Protein AF-A0A7S4IFG4-F1 (afdb_monomer_lite)

Sequence (650 aa):
MELLRLSARDHSMIRDCLEMFKILLNVSLKSVLTSSGAVGAISLPLSLDDAKNTAFTVELLEDICSNAIHIGAQLVFEAITEMSKKMQEEMPFFSLIQCLINEETPGGTKALCLSLINQLIDSIDSLEERFRIRTEFMRMEFNNILDQLKMDPNTSELIHMECELFEEETKNDSEDMRCRFERSKIIKRISPSGDGNLAVTVVTDCMQTSCSIEITPDTTVGNIKQQIVDQFKIAKPEDYGIVSPADDSKEETWLNEADIFAECSLSPEQMGSIEFRMIPWEITVALPNGSKKRFATDPNITCDQVLSQILAISSLPEADYCLMLGNKVLQEAKTLERCLTNVKSRKDLKICERPYRLRVVLGDDAWQMMEFNPDTQISDVFKQIAQHVGRTFGTENFQLVMESPDLEAPVPLEDEKLMRDYISSDNCSLRFVSRNITDDDEEEEEECNIWEEPADCESNITFDKKGKENSIQNIETATLNKLVERVTSPEEYDVDFVNVFVMMYRAFTTEEKLWQKLVERFRVPDSFSPAVKQKIQVRVCIFVKNWVEKAGGDLHEKTRRSIMDFLKSDLAEDSFKLMRQAIQSRLENPKAHEDPVVSGKPPVPYLPRNITTTLSLDDIEELEIARQLTLQSFAIYKKIRPTEFFKAAW

pLDDT: mean 79.78, std 11.82, range [33.81, 97.0]

InterPro domains:
  IPR000651 Ras-like guanine nucleotide exchange factor, N-terminal [PF00618] (474-561)
  IPR000651 Ras-like guanine nucleotide exchange factor, N-terminal [PS50212] (471-591)
  IPR000651 Ras-like guanine nucleotide exchange factor, N-terminal [SM00229] (470-587)
  IPR000651 Ras-like guanine nucleotide exchange factor, N-terminal [cd06224] (479-575)
  IPR001895 Ras guanine-nucleotide exchange factors catalytic domain [PS50009] (621-650)
  IPR008937 Ras-like guanine nucleotide exchange factor [PTHR23113] (423-650)
  IPR010472 Formin, FH3 domain [PF06367] (74-184)
  IPR010472 Formin, FH3 domain [SM01139] (71-259)
  IPR011989 Armadillo-like helical [G3DSA:1.25.10.10] (3-179)
  IPR014768 Rho GTPase-binding/formin homology 3 (GBD/FH3) domain [PS51232] (1-253)
  IPR016024 Armadillo-type fold [SSF48371] (8-182)
  IPR023578 Ras guanine nucleotide exchange factor domain superfamily [SSF48366] (451-650)
  IPR029071 Ubiquitin-like domain superfamily [SSF54236] (272-338)
  IPR029071 Ubiquitin-like domain superfamily [SSF54236] (354-427)
  IPR036964 Ras guanine-nucleotide exchange factor, catalytic domain superfamily [G3DSA:1.10.840.10] (607-650)

Structure (mmCIF, N/CA/C/O backbone):
data_AF-A0A7S4IFG4-F1
#
_entry.id   AF-A0A7S4IFG4-F1
#
loop_
_atom_site.group_PDB
_atom_site.id
_atom_site.type_symbol
_atom_site.label_atom_id
_atom_site.label_alt_id
_atom_site.label_comp_id
_atom_site.label_asym_id
_atom_site.label_entity_id
_atom_site.label_seq_id
_atom_site.pdbx_PDB_ins_code
_atom_site.Cartn_x
_atom_site.Cartn_y
_atom_site.Cartn_z
_atom_site.occupancy
_atom_site.B_iso_or_equiv
_atom_site.auth_seq_id
_atom_site.auth_comp_id
_atom_site.auth_asym_id
_atom_site.auth_atom_id
_atom_site.pdbx_PDB_model_num
ATOM 1 N N . MET A 1 1 ? -26.708 17.575 34.237 1.00 39.09 1 MET A N 1
ATOM 2 C CA . MET A 1 1 ? -27.949 17.274 34.998 1.00 39.09 1 MET A CA 1
ATOM 3 C C . MET A 1 1 ? -27.558 16.771 36.383 1.00 39.09 1 MET A C 1
ATOM 5 O O . MET A 1 1 ? -26.392 16.441 36.558 1.00 39.09 1 MET A O 1
ATOM 9 N N . GLU A 1 2 ? -28.472 16.701 37.356 1.00 38.44 2 GLU A N 1
ATOM 10 C CA . GLU A 1 2 ? -28.228 15.826 38.513 1.00 38.44 2 GLU A CA 1
ATOM 11 C C . GLU A 1 2 ? -28.221 14.383 37.999 1.00 38.44 2 GLU A C 1
ATOM 13 O O . GLU A 1 2 ? -29.228 13.910 37.471 1.00 38.44 2 GLU A O 1
ATOM 18 N N . LEU A 1 3 ? -27.077 13.701 38.103 1.00 49.41 3 LEU A N 1
ATOM 19 C CA . LEU A 1 3 ? -27.030 12.253 37.919 1.00 49.41 3 LEU A CA 1
ATOM 20 C C . LEU A 1 3 ? -27.968 11.624 38.951 1.00 49.41 3 LEU A C 1
ATOM 22 O O . LEU A 1 3 ? -27.914 11.968 40.135 1.00 49.41 3 LEU A O 1
ATOM 26 N N . LEU A 1 4 ? -28.819 10.699 38.504 1.00 55.47 4 LEU A N 1
ATOM 27 C CA . LEU A 1 4 ? -29.625 9.879 39.402 1.00 55.47 4 LEU A CA 1
ATOM 28 C C . LEU A 1 4 ? -28.668 9.099 40.306 1.00 55.47 4 LEU A C 1
ATOM 30 O O . LEU A 1 4 ? -28.080 8.109 39.878 1.00 55.47 4 LEU A O 1
ATOM 34 N N . ARG A 1 5 ? -28.507 9.553 41.555 1.00 65.69 5 ARG A N 1
ATOM 35 C CA . ARG A 1 5 ? -27.770 8.828 42.595 1.00 65.69 5 ARG A CA 1
ATOM 36 C C . ARG A 1 5 ? -28.562 7.588 42.990 1.00 65.69 5 ARG A C 1
ATOM 38 O O . ARG A 1 5 ? -29.338 7.598 43.945 1.00 65.69 5 ARG A O 1
ATOM 45 N N . LEU A 1 6 ? -28.374 6.551 42.184 1.00 82.50 6 LEU A N 1
ATOM 46 C CA . LEU A 1 6 ? -28.842 5.197 42.411 1.00 82.50 6 LEU A CA 1
ATOM 47 C C . LEU A 1 6 ? -28.373 4.715 43.790 1.00 82.50 6 LEU A C 1
ATOM 49 O O . LEU A 1 6 ? -27.291 5.060 44.267 1.00 82.50 6 LEU A O 1
ATOM 53 N N . SER A 1 7 ? -29.206 3.933 44.467 1.00 86.81 7 SER A N 1
ATOM 54 C CA . SER A 1 7 ? -28.819 3.328 45.736 1.00 86.81 7 SER A CA 1
ATOM 55 C C . SER A 1 7 ? -27.947 2.097 45.492 1.00 86.81 7 SER A C 1
ATOM 57 O O . SER A 1 7 ? -28.033 1.452 44.447 1.00 86.81 7 SER A O 1
ATOM 59 N N . ALA A 1 8 ? -27.168 1.681 46.494 1.00 85.00 8 ALA A N 1
ATOM 60 C CA . ALA A 1 8 ? -26.389 0.439 46.423 1.00 85.00 8 ALA A CA 1
ATOM 61 C C . ALA A 1 8 ? -27.249 -0.805 46.089 1.00 85.00 8 ALA A C 1
ATOM 63 O O . ALA A 1 8 ? -26.744 -1.778 45.533 1.00 85.00 8 ALA A O 1
ATOM 64 N N . ARG A 1 9 ? -28.560 -0.767 46.378 1.00 90.19 9 ARG A N 1
ATOM 65 C CA . ARG A 1 9 ? -29.517 -1.801 45.961 1.00 90.19 9 ARG A CA 1
ATOM 66 C C . ARG A 1 9 ? -29.764 -1.781 44.452 1.00 90.19 9 ARG A C 1
ATOM 68 O O . ARG A 1 9 ? -29.831 -2.846 43.850 1.00 90.19 9 ARG A O 1
ATOM 75 N N . ASP A 1 10 ? -29.892 -0.604 43.853 1.00 91.06 10 ASP A N 1
ATOM 76 C CA . ASP A 1 10 ? -30.134 -0.458 42.416 1.00 91.06 10 ASP A CA 1
ATOM 77 C C . ASP A 1 10 ? -28.889 -0.875 41.621 1.00 91.06 10 ASP A C 1
ATOM 79 O O . ASP A 1 10 ? -29.003 -1.623 40.654 1.00 91.06 10 ASP A O 1
ATOM 83 N N . HIS A 1 11 ? -27.687 -0.518 42.094 1.00 90.50 11 HIS A N 1
ATOM 84 C CA . HIS A 1 11 ? -26.428 -1.025 41.530 1.00 90.50 11 HIS A CA 1
ATOM 85 C C . HIS A 1 11 ? -26.304 -2.555 41.638 1.00 90.50 11 HIS A C 1
ATOM 87 O O . HIS A 1 11 ? -25.824 -3.187 40.696 1.00 90.50 11 HIS A O 1
ATOM 93 N N . SER A 1 12 ? -26.786 -3.164 42.731 1.00 92.12 12 SER A N 1
ATOM 94 C CA . SER A 1 12 ? -26.879 -4.628 42.852 1.00 92.12 12 SER A CA 1
ATOM 95 C C . SER A 1 12 ? -27.857 -5.220 41.834 1.00 92.12 12 SER A C 1
ATOM 97 O O . SER A 1 12 ? -27.503 -6.162 41.140 1.00 92.12 12 SER A O 1
ATOM 99 N N . MET A 1 13 ? -29.051 -4.639 41.677 1.00 93.31 13 MET A N 1
ATOM 100 C CA . MET A 1 13 ? -30.040 -5.117 40.701 1.00 93.31 13 MET A CA 1
ATOM 101 C C . MET A 1 13 ? -29.572 -4.948 39.247 1.00 93.31 13 MET A C 1
ATOM 103 O O . MET A 1 13 ? -29.944 -5.749 38.391 1.00 93.31 13 MET A O 1
ATOM 107 N N . ILE A 1 14 ? -28.735 -3.945 38.957 1.00 94.25 14 ILE A N 1
ATOM 108 C CA . ILE A 1 14 ? -28.058 -3.810 37.660 1.00 94.25 14 ILE A CA 1
ATOM 109 C C . ILE A 1 14 ? -27.053 -4.954 37.467 1.00 94.25 14 ILE A C 1
ATOM 111 O O . ILE A 1 14 ? -27.052 -5.562 36.400 1.00 94.25 14 ILE A O 1
ATOM 115 N N . ARG A 1 15 ? -26.265 -5.314 38.491 1.00 93.44 15 ARG A N 1
ATOM 116 C CA . ARG A 1 15 ? -25.351 -6.468 38.433 1.00 93.44 15 ARG A CA 1
ATOM 117 C C . ARG A 1 15 ? -26.091 -7.777 38.174 1.00 93.44 15 ARG A C 1
ATOM 119 O O . ARG A 1 15 ? -25.716 -8.490 37.250 1.00 93.44 15 ARG A O 1
ATOM 126 N N . ASP A 1 16 ? -27.178 -8.038 38.901 1.00 94.69 16 ASP A N 1
ATOM 127 C CA . ASP A 1 16 ? -28.021 -9.225 38.701 1.00 94.69 16 ASP A CA 1
ATOM 128 C C . ASP A 1 16 ? -28.526 -9.311 37.240 1.00 94.69 16 ASP A C 1
ATOM 130 O O . ASP A 1 16 ? -28.528 -10.380 36.625 1.00 94.69 16 ASP A O 1
ATOM 134 N N . CYS A 1 17 ? -28.918 -8.172 36.650 1.00 95.81 17 CYS A N 1
ATOM 135 C CA . CYS A 1 17 ? -29.312 -8.079 35.239 1.00 95.81 17 CYS A CA 1
ATOM 136 C C . CYS A 1 17 ? -28.146 -8.328 34.269 1.00 95.81 17 CYS A C 1
ATOM 138 O O . CYS A 1 17 ? -28.330 -9.020 33.267 1.00 95.81 17 CYS A O 1
ATOM 140 N N . LEU A 1 18 ? -26.953 -7.794 34.546 1.00 95.38 18 LEU A N 1
ATOM 141 C CA . LEU A 1 18 ? -25.764 -8.022 33.720 1.00 95.38 18 LEU A CA 1
ATOM 142 C C . LEU A 1 18 ? -25.305 -9.490 33.784 1.00 95.38 18 LEU A C 1
ATOM 144 O O . LEU A 1 18 ? -24.962 -10.063 32.753 1.00 95.38 18 LEU A O 1
ATOM 148 N N . GLU A 1 19 ? -25.364 -10.144 34.947 1.00 94.75 19 GLU A N 1
ATOM 149 C CA . GLU A 1 19 ? -25.091 -11.583 35.078 1.00 94.75 19 GLU A CA 1
ATOM 150 C C . GLU A 1 19 ? -26.096 -12.426 34.272 1.00 94.75 19 GLU A C 1
ATOM 152 O O . GLU A 1 19 ? -25.702 -13.355 33.560 1.00 94.75 19 GLU A O 1
ATOM 157 N N . MET A 1 20 ? -27.382 -12.048 34.276 1.00 94.62 20 MET A N 1
ATOM 158 C CA . MET A 1 20 ? -28.383 -12.643 33.381 1.00 94.62 20 MET A CA 1
ATOM 159 C C . MET A 1 20 ? -28.043 -12.422 31.897 1.00 94.62 20 MET A C 1
ATOM 161 O O . MET A 1 20 ? -28.167 -13.362 31.109 1.00 94.62 20 MET A O 1
ATOM 165 N N . PHE A 1 21 ? -27.549 -11.243 31.499 1.00 94.75 21 PHE A N 1
ATOM 166 C CA . PHE A 1 21 ? -27.052 -11.024 30.134 1.00 94.75 21 PHE A CA 1
ATOM 167 C C . PHE A 1 21 ? -25.815 -11.876 29.807 1.00 94.75 21 PHE A C 1
ATOM 169 O O . PHE A 1 21 ? -25.769 -12.436 28.712 1.00 94.75 21 PHE A O 1
ATOM 176 N N . LYS A 1 22 ? -24.872 -12.075 30.741 1.00 94.31 22 LYS A N 1
ATOM 177 C CA . LYS A 1 22 ? -23.709 -12.966 30.540 1.00 94.31 22 LYS A CA 1
ATOM 178 C C . LYS A 1 22 ? -24.151 -14.394 30.217 1.00 94.31 22 LYS A C 1
ATOM 180 O O . LYS A 1 22 ? -23.626 -15.015 29.293 1.00 94.31 22 LYS A O 1
ATOM 185 N N . ILE A 1 23 ? -25.171 -14.898 30.914 1.00 93.69 23 ILE A N 1
ATOM 186 C CA . ILE A 1 23 ? -25.767 -16.215 30.641 1.00 93.69 23 ILE A CA 1
ATOM 187 C C . ILE A 1 23 ? -26.495 -16.222 29.284 1.00 93.69 23 ILE A C 1
ATOM 189 O O . ILE A 1 23 ? -26.318 -17.152 28.498 1.00 93.69 23 ILE A O 1
ATOM 193 N N . LEU A 1 24 ? -27.286 -15.189 28.970 1.00 92.62 24 LEU A N 1
ATOM 194 C CA . LEU A 1 24 ? -28.045 -15.106 27.713 1.00 92.62 24 LEU A CA 1
ATOM 195 C C . LEU A 1 24 ? -27.157 -14.989 26.467 1.00 92.62 24 LEU A C 1
ATOM 197 O O . LEU A 1 24 ? -27.505 -15.564 25.436 1.00 92.62 24 LEU A O 1
ATOM 201 N N . LEU A 1 25 ? -26.019 -14.297 26.550 1.00 92.06 25 LEU A N 1
ATOM 202 C CA . LEU A 1 25 ? -25.032 -14.234 25.469 1.00 92.06 25 LEU A CA 1
ATOM 203 C C . LEU A 1 25 ? -24.420 -15.620 25.218 1.00 92.06 25 LEU A C 1
ATOM 205 O O . LEU A 1 25 ? -24.469 -16.107 24.091 1.00 92.06 25 LEU A O 1
ATOM 209 N N . ASN A 1 26 ? -23.964 -16.305 26.272 1.00 89.38 26 ASN A N 1
ATOM 210 C CA . ASN A 1 26 ? -23.403 -17.659 26.173 1.00 89.38 26 ASN A CA 1
ATOM 211 C C . ASN A 1 26 ? -24.403 -18.706 25.641 1.00 89.38 26 ASN A C 1
ATOM 213 O O . ASN A 1 26 ? -24.022 -19.603 24.895 1.00 89.38 26 ASN A O 1
ATOM 217 N N . VAL A 1 27 ? -25.685 -18.612 26.014 1.00 90.75 27 VAL A N 1
ATOM 218 C CA . VAL A 1 27 ? -26.717 -19.584 25.601 1.00 90.75 27 VAL A CA 1
ATOM 219 C C . VAL A 1 27 ? -27.350 -19.236 24.247 1.00 90.75 27 VAL A C 1
ATOM 221 O O . VAL A 1 27 ? -27.783 -20.132 23.524 1.00 90.75 27 VAL A O 1
ATOM 224 N N . SER A 1 28 ? -27.471 -17.947 23.912 1.00 89.50 28 SER A N 1
ATOM 225 C CA . SER A 1 28 ? -28.364 -17.485 22.842 1.00 89.50 28 SER A CA 1
ATOM 226 C C . SER A 1 28 ? -27.977 -16.125 22.235 1.00 89.50 28 SER A C 1
ATOM 228 O O . SER A 1 28 ? -28.868 -15.356 21.861 1.00 89.50 28 SER A O 1
ATOM 230 N N . LEU A 1 29 ? -26.673 -15.838 22.087 1.00 88.62 29 LEU A N 1
ATOM 231 C CA . LEU A 1 29 ? -26.089 -14.618 21.493 1.00 88.62 29 LEU A CA 1
ATOM 232 C C . LEU A 1 29 ? -26.955 -13.970 20.399 1.00 88.62 29 LEU A C 1
ATOM 234 O O . LEU A 1 29 ? -27.368 -12.819 20.530 1.00 88.62 29 LEU A O 1
ATOM 238 N N . LYS A 1 30 ? -27.304 -14.727 19.348 1.00 87.94 30 LYS A N 1
ATOM 239 C CA . LYS A 1 30 ? -28.098 -14.226 18.212 1.00 87.94 30 LYS A CA 1
ATOM 240 C C . LYS A 1 30 ? -29.420 -13.579 18.637 1.00 87.94 30 LYS A C 1
ATOM 242 O O . LYS A 1 30 ? -29.771 -12.536 18.100 1.00 87.94 30 LYS A O 1
ATOM 247 N N . SER A 1 31 ? -30.136 -14.165 19.597 1.00 88.88 31 SER A N 1
ATOM 248 C CA . SER A 1 31 ? -31.411 -13.627 20.088 1.00 88.88 31 SER A CA 1
ATOM 249 C C . SER A 1 31 ? -31.229 -12.303 20.824 1.00 88.88 31 SER A C 1
ATOM 251 O O . SER A 1 31 ? -32.065 -11.415 20.663 1.00 88.88 31 SER A O 1
ATOM 253 N N . VAL A 1 32 ? -30.133 -12.150 21.578 1.00 90.81 32 VAL A N 1
ATOM 254 C CA . VAL A 1 32 ? -29.773 -10.888 22.245 1.00 90.81 32 VAL A CA 1
ATOM 255 C C . VAL A 1 32 ? -29.488 -9.812 21.195 1.00 90.81 32 VAL A C 1
ATOM 257 O O . VAL A 1 32 ? -30.101 -8.751 21.241 1.00 90.81 32 VAL A O 1
ATOM 260 N N . LEU A 1 33 ? -28.659 -10.113 20.190 1.00 89.56 33 LEU A N 1
ATOM 261 C CA . LEU A 1 33 ? -28.316 -9.173 19.112 1.00 89.56 33 LEU A CA 1
ATOM 262 C C . LEU A 1 33 ? -29.532 -8.755 18.266 1.00 89.56 33 LEU A C 1
ATOM 264 O O . LEU A 1 33 ? -29.633 -7.601 17.866 1.00 89.56 33 LEU A O 1
ATOM 268 N N . THR A 1 34 ? -30.487 -9.661 18.020 1.00 89.38 34 THR A N 1
ATOM 269 C CA . THR A 1 34 ? -31.738 -9.327 17.307 1.00 89.38 34 THR A CA 1
ATOM 270 C C . THR A 1 34 ? -32.790 -8.626 18.175 1.00 89.38 34 THR A C 1
ATOM 272 O O . THR A 1 34 ? -33.826 -8.211 17.657 1.00 89.38 34 THR A O 1
ATOM 275 N N . SER A 1 35 ? -32.578 -8.516 19.490 1.00 92.62 35 SER A N 1
ATOM 276 C CA . SER A 1 35 ? -33.544 -7.893 20.400 1.00 92.62 35 SER A CA 1
ATOM 277 C C . SER A 1 35 ? -33.337 -6.381 20.447 1.00 92.62 35 SER A C 1
ATOM 279 O O . SER A 1 35 ? -32.355 -5.891 21.002 1.00 92.62 35 SER A O 1
ATOM 281 N N . SER A 1 36 ? -34.288 -5.634 19.880 1.00 89.25 36 SER A N 1
ATOM 282 C CA . SER A 1 36 ? -34.261 -4.166 19.829 1.00 89.25 36 SER A CA 1
ATOM 283 C C . SER A 1 36 ? -33.952 -3.547 21.197 1.00 89.25 36 SER A C 1
ATOM 285 O O . SER A 1 36 ? -34.700 -3.738 22.154 1.00 89.25 36 SER A O 1
ATOM 287 N N . GLY A 1 37 ? -32.863 -2.780 21.275 1.00 87.81 37 GLY A N 1
ATOM 288 C CA . GLY A 1 37 ? -32.422 -2.096 22.493 1.00 87.81 37 GLY A CA 1
ATOM 289 C C . GLY A 1 37 ? -31.664 -2.957 23.511 1.00 87.81 37 GLY A C 1
ATOM 290 O O . GLY A 1 37 ? -31.217 -2.406 24.511 1.00 87.81 37 GLY A O 1
ATOM 291 N N . ALA A 1 38 ? -31.460 -4.263 23.286 1.00 92.81 38 ALA A N 1
ATOM 292 C CA . ALA A 1 38 ? -30.755 -5.121 24.246 1.00 92.81 38 ALA A CA 1
ATOM 293 C C . ALA A 1 38 ? -29.282 -4.717 24.433 1.00 92.81 38 ALA A C 1
ATOM 295 O O . ALA A 1 38 ? -28.839 -4.559 25.566 1.00 92.81 38 ALA A O 1
ATOM 296 N N . VAL A 1 39 ? -28.547 -4.458 23.343 1.00 93.62 39 VAL A N 1
ATOM 297 C CA . VAL A 1 39 ? -27.155 -3.966 23.417 1.00 93.62 39 VAL A CA 1
ATOM 298 C C . VAL A 1 39 ? -27.094 -2.590 24.098 1.00 93.62 39 VAL A C 1
ATOM 300 O O . VAL A 1 39 ? -26.244 -2.373 24.954 1.00 93.62 39 VAL A O 1
ATOM 303 N N . GLY A 1 40 ? -28.061 -1.705 23.824 1.00 92.12 40 GLY A N 1
ATOM 304 C CA . GLY A 1 40 ? -28.201 -0.407 24.503 1.00 92.12 40 GLY A CA 1
ATOM 305 C C . GLY A 1 40 ? -28.524 -0.502 26.001 1.00 92.12 40 GLY A C 1
ATOM 306 O O . GLY A 1 40 ? -28.116 0.357 26.779 1.00 92.12 40 GLY A O 1
ATOM 307 N N . ALA A 1 41 ? -29.227 -1.556 26.428 1.00 91.69 41 ALA A N 1
ATOM 308 C CA . ALA A 1 41 ? -29.462 -1.849 27.840 1.00 91.69 41 ALA A CA 1
ATOM 309 C C . ALA A 1 41 ? -28.212 -2.425 28.527 1.00 91.69 41 ALA A C 1
ATOM 311 O O . ALA A 1 41 ? -27.985 -2.132 29.699 1.00 91.69 41 ALA A O 1
ATOM 312 N N . ILE A 1 42 ? -27.388 -3.191 27.800 1.00 94.81 42 ILE A N 1
ATOM 313 C CA . ILE A 1 42 ? -26.082 -3.664 28.280 1.00 94.81 42 ILE A CA 1
ATOM 314 C C . ILE A 1 42 ? -25.097 -2.494 28.391 1.00 94.81 42 ILE A C 1
ATOM 316 O O . ILE A 1 42 ? -24.399 -2.424 29.388 1.00 94.81 42 ILE A O 1
ATOM 320 N N . SER A 1 43 ? -25.060 -1.546 27.444 1.00 93.06 43 SER A N 1
ATOM 321 C CA . SER A 1 43 ? -24.127 -0.405 27.491 1.00 93.06 43 SER A CA 1
ATOM 322 C C . SER A 1 43 ? -24.506 0.695 28.493 1.00 93.06 43 SER A C 1
ATOM 324 O O . SER A 1 43 ? -23.651 1.498 28.861 1.00 93.06 43 SER A O 1
ATOM 326 N N . LEU A 1 44 ? -25.765 0.756 28.943 1.00 89.62 44 LEU A N 1
ATOM 327 C CA . LEU A 1 44 ? -26.270 1.785 29.866 1.00 89.62 44 LEU A CA 1
ATOM 328 C C . LEU A 1 44 ? -25.414 1.985 31.142 1.00 89.62 44 LEU A C 1
ATOM 330 O O . LEU A 1 44 ? -25.222 3.142 31.521 1.00 89.62 44 LEU A O 1
ATOM 334 N N . PRO A 1 45 ? -24.870 0.943 31.810 1.00 91.19 45 PRO A N 1
ATOM 335 C CA . PRO A 1 45 ? -24.080 1.118 33.028 1.00 91.19 45 PRO A CA 1
ATOM 336 C C . PRO A 1 45 ? -22.656 1.647 32.819 1.00 91.19 45 PRO A C 1
ATOM 338 O O . PRO A 1 45 ? -21.970 1.873 33.813 1.00 91.19 45 PRO A O 1
ATOM 341 N N . LEU A 1 46 ? -22.209 1.883 31.576 1.00 88.88 46 LEU A N 1
ATOM 342 C CA . LEU A 1 46 ? -20.960 2.613 31.330 1.00 88.88 46 LEU A CA 1
ATOM 343 C C . LEU A 1 46 ? -21.036 4.043 31.886 1.00 88.88 46 LEU A C 1
ATOM 345 O O . LEU A 1 46 ? -20.121 4.475 32.577 1.00 88.88 46 LEU A O 1
ATOM 349 N N . SER A 1 47 ? -22.153 4.738 31.648 1.00 83.38 47 SER A N 1
ATOM 350 C CA . SER A 1 47 ? -22.384 6.121 32.093 1.00 83.38 47 SER A CA 1
ATOM 351 C C . SER A 1 47 ? -22.972 6.214 33.517 1.00 83.38 47 SER A C 1
ATOM 353 O O . SER A 1 47 ? -23.686 7.172 33.826 1.00 83.38 47 SER A O 1
ATOM 355 N N . LEU A 1 48 ? -22.741 5.213 34.380 1.00 84.50 48 LEU A N 1
ATOM 356 C CA . LEU A 1 48 ? -23.234 5.164 35.766 1.00 84.50 48 LEU A CA 1
ATOM 357 C C . LEU A 1 48 ? -22.086 5.089 36.786 1.00 84.50 48 LEU A C 1
ATOM 359 O O . LEU A 1 48 ? -21.057 4.466 36.553 1.00 84.50 48 LEU A O 1
ATOM 363 N N . ASP A 1 49 ? -22.316 5.685 37.957 1.00 81.12 49 ASP A N 1
ATOM 364 C CA . ASP A 1 49 ? -21.349 5.868 39.053 1.00 81.12 49 ASP A CA 1
ATOM 365 C C . ASP A 1 49 ? -21.148 4.581 39.901 1.00 81.12 49 ASP A C 1
ATOM 367 O O . ASP A 1 49 ? -21.442 4.550 41.093 1.00 81.12 49 ASP A O 1
ATOM 371 N N . ASP A 1 50 ? -20.729 3.471 39.273 1.00 87.38 50 ASP A N 1
ATOM 372 C CA . ASP A 1 50 ? -20.207 2.263 39.952 1.00 87.38 50 ASP A CA 1
ATOM 373 C C . ASP A 1 50 ? -19.198 1.521 39.067 1.00 87.38 50 ASP A C 1
ATOM 375 O O . ASP A 1 50 ? -19.575 0.737 38.190 1.00 87.38 50 ASP A O 1
ATOM 379 N N . ALA A 1 51 ? -17.909 1.696 39.369 1.00 84.69 51 ALA A N 1
ATOM 380 C CA . ALA A 1 51 ? -16.794 1.103 38.630 1.00 84.69 51 ALA A CA 1
ATOM 381 C C . ALA A 1 51 ? -16.912 -0.423 38.448 1.00 84.69 51 ALA A C 1
ATOM 383 O O . ALA A 1 51 ? -16.459 -0.967 37.442 1.00 84.69 51 ALA A O 1
ATOM 384 N N . LYS A 1 52 ? -17.562 -1.132 39.381 1.00 88.38 52 LYS A N 1
ATOM 385 C CA . LYS A 1 52 ? -17.751 -2.590 39.309 1.00 88.38 52 LYS A CA 1
ATOM 386 C C . LYS A 1 52 ? -18.849 -3.015 38.333 1.00 88.38 52 LYS A C 1
ATOM 388 O O . LYS A 1 52 ? -18.851 -4.168 37.902 1.00 88.38 52 LYS A O 1
ATOM 393 N N . ASN A 1 53 ? -19.827 -2.157 38.049 1.00 91.56 53 ASN A N 1
ATOM 394 C CA . ASN A 1 53 ? -20.801 -2.361 36.975 1.00 91.56 53 ASN A CA 1
ATOM 395 C C . ASN A 1 53 ? -20.214 -1.903 35.636 1.00 91.56 53 ASN A C 1
ATOM 397 O O . ASN A 1 53 ? -20.388 -2.612 34.647 1.00 91.56 53 ASN A O 1
ATOM 401 N N . THR A 1 54 ? -19.450 -0.804 35.606 1.00 91.38 54 THR A N 1
ATOM 402 C CA . THR A 1 54 ? -18.693 -0.367 34.419 1.00 91.38 54 THR A CA 1
ATOM 403 C C . THR A 1 54 ? -17.746 -1.470 33.936 1.00 91.38 54 THR A C 1
ATOM 405 O O . THR A 1 54 ? -17.809 -1.859 32.774 1.00 91.38 54 THR A O 1
ATOM 408 N N . ALA A 1 55 ? -16.940 -2.051 34.832 1.00 90.12 55 ALA A N 1
ATOM 409 C CA . ALA A 1 55 ? -15.983 -3.110 34.505 1.00 90.12 55 ALA A CA 1
ATOM 410 C C . ALA A 1 55 ? -16.645 -4.358 33.901 1.00 90.12 55 ALA A C 1
ATOM 412 O O . ALA A 1 55 ? -16.246 -4.829 32.838 1.00 90.12 55 ALA A O 1
ATOM 413 N N . PHE A 1 56 ? -17.709 -4.851 34.539 1.00 93.31 56 PHE A N 1
ATOM 414 C CA . PHE A 1 56 ? -18.461 -6.007 34.048 1.00 93.31 56 PHE A CA 1
ATOM 415 C C . PHE A 1 56 ? -19.233 -5.687 32.754 1.00 93.31 56 PHE A C 1
ATOM 417 O O . PHE A 1 56 ? -19.464 -6.568 31.933 1.00 93.31 56 PHE A O 1
ATOM 424 N N . THR A 1 57 ? -19.599 -4.421 32.529 1.00 95.62 57 THR A N 1
ATOM 425 C CA . THR A 1 57 ? -20.183 -3.970 31.257 1.00 95.62 57 THR A CA 1
ATOM 426 C C . THR A 1 57 ? -19.148 -3.983 30.134 1.00 95.62 57 THR A C 1
ATOM 428 O O . THR A 1 57 ? -19.452 -4.474 29.052 1.00 95.62 57 THR A O 1
ATOM 431 N N . VAL A 1 58 ? -17.918 -3.519 30.385 1.00 94.75 58 VAL A N 1
ATOM 432 C CA . VAL A 1 58 ? -16.807 -3.614 29.421 1.00 94.75 58 VAL A CA 1
ATOM 433 C C . VAL A 1 58 ? -16.541 -5.073 29.038 1.00 94.75 58 VAL A C 1
ATOM 435 O O . VAL A 1 58 ? -16.457 -5.359 27.847 1.00 94.75 58 VAL A O 1
ATOM 438 N N . GLU A 1 59 ? -16.507 -6.001 30.005 1.00 92.88 59 GLU A N 1
ATOM 439 C CA . GLU A 1 59 ? -16.413 -7.444 29.715 1.00 92.88 59 GLU A CA 1
ATOM 440 C C . GLU A 1 59 ? -17.525 -7.921 28.766 1.00 92.88 59 GLU A C 1
ATOM 442 O O . GLU A 1 59 ? -17.239 -8.607 27.793 1.00 92.88 59 GLU A O 1
ATOM 447 N N . LEU A 1 60 ? -18.789 -7.555 29.017 1.00 95.00 60 LEU A N 1
ATOM 448 C CA . LEU A 1 60 ? -19.918 -8.004 28.189 1.00 95.00 60 LEU A CA 1
ATOM 449 C C . LEU A 1 60 ? -19.943 -7.388 26.786 1.00 95.00 60 LEU A C 1
ATOM 451 O O . LEU A 1 60 ? -20.438 -8.017 25.852 1.00 95.00 60 LEU A O 1
ATOM 455 N N . LEU A 1 61 ? -19.449 -6.160 26.631 1.00 95.56 61 LEU A N 1
ATOM 456 C CA . LEU A 1 61 ? -19.360 -5.498 25.331 1.00 95.56 61 LEU A CA 1
ATOM 457 C C . LEU A 1 61 ? -18.178 -6.034 24.508 1.00 95.56 61 LEU A C 1
ATOM 459 O O . LEU A 1 61 ? -18.323 -6.191 23.296 1.00 95.56 61 LEU A O 1
ATOM 463 N N . GLU A 1 62 ? -17.061 -6.391 25.149 1.00 93.31 62 GLU A N 1
ATOM 464 C CA . GLU A 1 62 ? -15.960 -7.129 24.512 1.00 93.31 62 GLU A CA 1
ATOM 465 C C . GLU A 1 62 ? -16.405 -8.549 24.128 1.00 93.31 62 GLU A C 1
ATOM 467 O O . GLU A 1 62 ? -16.273 -8.912 22.962 1.00 93.31 62 GLU A O 1
ATOM 472 N N . ASP A 1 63 ? -17.068 -9.291 25.030 1.00 90.94 63 ASP A N 1
ATOM 473 C CA . ASP A 1 63 ? -17.709 -10.584 24.729 1.00 90.94 63 ASP A CA 1
ATOM 474 C C . ASP A 1 63 ? -18.641 -10.472 23.501 1.00 90.94 63 ASP A C 1
ATOM 476 O O . ASP A 1 63 ? -18.646 -11.360 22.646 1.00 90.94 63 ASP A O 1
ATOM 480 N N . ILE A 1 64 ? -19.417 -9.388 23.363 1.00 93.44 64 ILE A N 1
ATOM 481 C CA . ILE A 1 64 ? -20.262 -9.156 22.179 1.00 93.44 64 ILE A CA 1
ATOM 482 C C . ILE A 1 64 ? -19.421 -8.939 20.916 1.00 93.44 64 ILE A C 1
ATOM 484 O O . ILE A 1 64 ? -19.707 -9.570 19.899 1.00 93.44 64 ILE A O 1
ATOM 488 N N . CYS A 1 65 ? -18.402 -8.078 20.945 1.00 91.56 65 CYS A N 1
ATOM 489 C CA . CYS A 1 65 ? -17.589 -7.788 19.759 1.00 91.56 65 CYS A CA 1
ATOM 490 C C . CYS A 1 65 ? -16.792 -9.023 19.303 1.00 91.56 65 CYS A C 1
ATOM 492 O O . CYS A 1 65 ? -16.872 -9.408 18.135 1.00 91.56 65 CYS A O 1
ATOM 494 N N . SER A 1 66 ? -16.131 -9.704 20.242 1.00 85.94 66 SER A N 1
ATOM 495 C CA . SER A 1 66 ? -15.314 -10.898 20.000 1.00 85.94 66 SER A CA 1
ATOM 496 C C . SER A 1 66 ? -16.112 -12.128 19.554 1.00 85.94 66 SER A C 1
ATOM 498 O O . SER A 1 66 ? -15.613 -12.901 18.738 1.00 85.94 66 SER A O 1
ATOM 500 N N . ASN A 1 67 ? -17.339 -12.338 20.052 1.00 84.81 67 ASN A N 1
ATOM 501 C CA . ASN A 1 67 ? -18.155 -13.500 19.662 1.00 84.81 67 ASN A CA 1
ATOM 502 C C . ASN A 1 67 ? -19.115 -13.221 18.487 1.00 84.81 67 ASN A C 1
ATOM 504 O O . ASN A 1 67 ? -19.597 -14.164 17.859 1.00 84.81 67 ASN A O 1
ATOM 508 N N . ALA A 1 68 ? -19.413 -11.956 18.168 1.00 86.31 68 ALA A N 1
ATOM 509 C CA . ALA A 1 68 ? -20.340 -11.568 17.097 1.00 86.31 68 ALA A CA 1
ATOM 510 C C . ALA A 1 68 ? -19.647 -10.843 15.930 1.00 86.31 68 ALA A C 1
ATOM 512 O O . ALA A 1 68 ? -20.214 -9.904 15.370 1.00 86.31 68 ALA A O 1
ATOM 513 N N . ILE A 1 69 ? -18.444 -11.300 15.566 1.00 75.19 69 ILE A N 1
ATOM 514 C CA . ILE A 1 69 ? -17.473 -10.705 14.623 1.00 75.19 69 ILE A CA 1
ATOM 515 C C . ILE A 1 69 ? -18.081 -9.841 13.497 1.00 75.19 69 ILE A C 1
ATOM 517 O O . ILE A 1 69 ? -17.659 -8.705 13.309 1.00 75.19 69 ILE A O 1
ATOM 521 N N . HIS A 1 70 ? -19.084 -10.337 12.762 1.00 76.69 70 HIS A N 1
ATOM 522 C CA . HIS A 1 70 ? -19.669 -9.628 11.612 1.00 76.69 70 HIS A CA 1
ATOM 523 C C . HIS A 1 70 ? -20.451 -8.337 11.942 1.00 76.69 70 HIS A C 1
ATOM 525 O O . HIS A 1 70 ? -20.768 -7.588 11.024 1.00 76.69 70 HIS A O 1
ATOM 531 N N . ILE A 1 71 ? -20.888 -8.132 13.193 1.00 85.94 71 ILE A N 1
ATOM 532 C CA . ILE A 1 71 ? -21.878 -7.087 13.536 1.00 85.94 71 ILE A CA 1
ATOM 533 C C . ILE A 1 71 ? -21.807 -6.573 14.989 1.00 85.94 71 ILE A C 1
ATOM 535 O O . ILE A 1 71 ? -22.400 -5.543 15.306 1.00 85.94 71 ILE A O 1
ATOM 539 N N . GLY A 1 72 ? -21.090 -7.262 15.885 1.00 89.19 72 GLY A N 1
ATOM 540 C CA . GLY A 1 72 ? -21.000 -6.917 17.308 1.00 89.19 72 GLY A CA 1
ATOM 541 C C . GLY A 1 72 ? -20.450 -5.511 17.539 1.00 89.19 72 GLY A C 1
ATOM 542 O O . GLY A 1 72 ? -21.116 -4.700 18.178 1.00 89.19 72 GLY A O 1
ATOM 543 N N . ALA A 1 73 ? -19.295 -5.200 16.943 1.00 90.62 73 ALA A N 1
ATOM 544 C CA . ALA A 1 73 ? -18.671 -3.881 17.048 1.00 90.62 73 ALA A CA 1
ATOM 545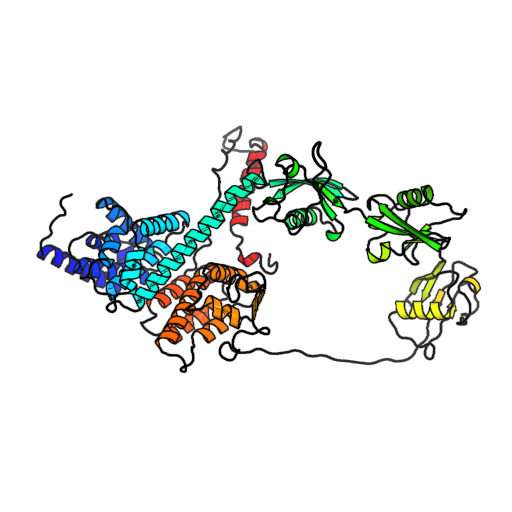 C C . ALA A 1 73 ? -19.585 -2.757 16.525 1.00 90.62 73 ALA A C 1
ATOM 547 O O . ALA A 1 73 ? -19.767 -1.759 17.215 1.00 90.62 73 ALA A O 1
ATOM 548 N N . GLN A 1 74 ? -20.257 -2.946 15.382 1.00 89.88 74 GLN A N 1
ATOM 549 C CA . GLN A 1 74 ? -21.198 -1.949 14.860 1.00 89.88 74 GLN A CA 1
ATOM 550 C C . GLN A 1 74 ? -22.371 -1.707 15.829 1.00 89.88 74 GLN A C 1
ATOM 552 O O . GLN A 1 74 ? -22.663 -0.561 16.166 1.00 89.88 74 GLN A O 1
ATOM 557 N N . LEU A 1 75 ? -23.019 -2.767 16.330 1.00 92.38 75 LEU A N 1
ATOM 558 C CA . LEU A 1 75 ? -24.146 -2.641 17.268 1.00 92.38 75 LEU A CA 1
ATOM 559 C C . LEU A 1 75 ? -23.734 -1.996 18.597 1.00 92.38 75 LEU A C 1
ATOM 561 O O . LEU A 1 75 ? -24.507 -1.233 19.177 1.00 92.38 75 LEU A O 1
ATOM 565 N N . VAL A 1 76 ? -22.526 -2.289 19.085 1.00 94.88 76 VAL A N 1
ATOM 566 C CA . VAL A 1 76 ? -21.980 -1.673 20.300 1.00 94.88 76 VAL A CA 1
ATOM 567 C C . VAL A 1 76 ? -21.606 -0.208 20.050 1.00 94.88 76 VAL A C 1
ATOM 569 O O . VAL A 1 76 ? -21.918 0.636 20.888 1.00 94.88 76 VAL A O 1
ATOM 572 N N . PHE A 1 77 ? -21.036 0.135 18.890 1.00 92.81 77 PHE A N 1
ATOM 573 C CA . PHE A 1 77 ? -20.722 1.518 18.519 1.00 92.81 77 PHE A CA 1
ATOM 574 C C . PHE A 1 77 ? -21.989 2.371 18.372 1.00 92.81 77 PHE A C 1
ATOM 576 O O . PHE A 1 77 ? -22.046 3.488 18.893 1.00 92.81 77 PHE A O 1
ATOM 583 N N . GLU A 1 78 ? -23.033 1.836 17.732 1.00 91.75 78 GLU A N 1
ATOM 584 C CA . GLU A 1 78 ? -24.349 2.473 17.635 1.00 91.75 78 GLU A CA 1
ATOM 585 C C . GLU A 1 78 ? -24.979 2.673 19.023 1.00 91.75 78 GLU A C 1
ATOM 587 O O . GLU A 1 78 ? -25.419 3.782 19.339 1.00 91.75 78 GLU A O 1
ATOM 592 N N . ALA A 1 79 ? -24.962 1.645 19.880 1.00 93.19 79 ALA A N 1
ATOM 593 C CA . ALA A 1 79 ? -25.497 1.703 21.242 1.00 93.19 79 ALA A CA 1
ATOM 594 C C . ALA A 1 79 ? -24.776 2.738 22.124 1.00 93.19 79 ALA A C 1
ATOM 596 O O . ALA A 1 79 ? -25.428 3.573 22.754 1.00 93.19 79 ALA A O 1
ATOM 597 N N . ILE A 1 80 ? -23.439 2.731 22.128 1.00 92.31 80 ILE A N 1
ATOM 598 C CA . ILE A 1 80 ? -22.605 3.699 22.856 1.00 92.31 80 ILE A CA 1
ATOM 599 C C . ILE A 1 80 ? -22.842 5.119 22.323 1.00 92.31 80 ILE A C 1
ATOM 601 O O . ILE A 1 80 ? -23.062 6.048 23.100 1.00 92.31 80 ILE A O 1
ATOM 605 N N . THR A 1 81 ? -22.900 5.293 21.001 1.00 90.31 81 THR A N 1
ATOM 606 C CA . THR A 1 81 ? -23.171 6.592 20.367 1.00 90.31 81 THR A CA 1
ATOM 607 C C . THR A 1 81 ? -24.577 7.117 20.685 1.00 90.31 81 THR A C 1
ATOM 609 O O . THR A 1 81 ? -24.759 8.325 20.851 1.00 90.31 81 THR A O 1
ATOM 612 N N . GLU A 1 82 ? -25.591 6.253 20.792 1.00 89.81 82 GLU A N 1
ATOM 613 C CA . GLU A 1 82 ? -26.931 6.649 21.241 1.00 89.81 82 GLU A CA 1
ATOM 614 C C . GLU A 1 82 ? -26.953 6.990 22.744 1.00 89.81 82 GLU A C 1
ATOM 616 O O . GLU A 1 82 ? -27.624 7.940 23.154 1.00 89.81 82 GLU A O 1
ATOM 621 N N . MET A 1 83 ? -26.200 6.252 23.566 1.00 86.25 83 MET A N 1
ATOM 622 C CA . MET A 1 83 ? -26.105 6.460 25.014 1.00 86.25 83 MET A CA 1
ATOM 623 C C . MET A 1 83 ? -25.418 7.788 25.360 1.00 86.25 83 MET A C 1
ATOM 625 O O . MET A 1 83 ? -25.969 8.594 26.110 1.00 86.25 83 MET A O 1
ATOM 629 N N . SER A 1 84 ? -24.285 8.067 24.718 1.00 87.81 84 SER A N 1
ATOM 630 C CA . SER A 1 84 ? -23.541 9.325 24.811 1.00 87.81 84 SER A CA 1
ATOM 631 C C . SER A 1 84 ? -24.415 10.541 24.461 1.00 87.81 84 SER A C 1
ATOM 633 O O . SER A 1 84 ? -24.511 11.499 25.234 1.00 87.81 84 SER A O 1
ATOM 635 N N . LYS A 1 85 ? -25.194 10.453 23.367 1.00 88.31 85 LYS A N 1
ATOM 636 C CA . LYS A 1 85 ? -26.184 11.478 22.973 1.00 88.31 85 LYS A CA 1
ATOM 637 C C . LYS A 1 85 ? -27.300 11.676 24.007 1.00 88.31 85 LYS A C 1
ATOM 639 O O . LYS A 1 85 ? -27.759 12.804 24.182 1.00 88.31 85 LYS A O 1
ATOM 644 N N . LYS A 1 86 ? -27.747 10.613 24.689 1.00 86.50 86 LYS A N 1
ATOM 645 C CA . LYS A 1 86 ? -28.750 10.691 25.773 1.00 86.50 86 LYS A CA 1
ATOM 646 C C . LYS A 1 86 ? -28.182 11.344 27.037 1.00 86.50 86 LYS A C 1
ATOM 648 O O . LYS A 1 86 ? -28.891 12.122 27.672 1.00 86.50 86 LYS A O 1
ATOM 653 N N . MET A 1 87 ? -26.926 11.056 27.382 1.00 82.06 87 MET A N 1
ATOM 654 C CA . MET A 1 87 ? -26.252 11.623 28.560 1.00 82.06 87 MET A CA 1
ATOM 655 C C . MET A 1 87 ? -25.680 13.031 28.340 1.00 82.06 87 MET A C 1
ATOM 657 O O . MET A 1 87 ? -25.402 13.719 29.321 1.00 82.06 87 MET A O 1
ATOM 661 N N . GLN A 1 88 ? -25.578 13.485 27.085 1.00 84.25 88 GLN A N 1
ATOM 662 C CA . GLN A 1 88 ? -24.935 14.749 26.689 1.00 84.25 88 GLN A CA 1
ATOM 663 C C . GLN A 1 88 ? -23.425 14.765 26.994 1.00 84.25 88 GLN A C 1
ATOM 665 O O . GLN A 1 88 ? -22.876 15.785 27.406 1.00 84.25 88 GLN A O 1
ATOM 670 N N . GLU A 1 89 ? -22.763 13.622 26.794 1.00 83.38 89 GLU A N 1
ATOM 671 C CA . GLU A 1 89 ? -21.298 13.514 26.814 1.00 83.38 89 GLU A CA 1
ATOM 672 C C . GLU A 1 89 ? -20.676 14.230 25.596 1.00 83.38 89 GLU A C 1
ATOM 674 O O . GLU A 1 89 ? -21.320 14.392 24.558 1.00 83.38 89 GLU A O 1
ATOM 679 N N . GLU A 1 90 ? -19.408 14.640 25.702 1.00 75.94 90 GLU A N 1
ATOM 680 C CA . GLU A 1 90 ? -18.712 15.386 24.637 1.00 75.94 90 GLU A CA 1
ATOM 681 C C . GLU A 1 90 ? -18.342 14.511 23.422 1.00 75.94 90 GLU A C 1
ATOM 683 O O . GLU A 1 90 ? -18.289 15.008 22.296 1.00 75.94 90 GLU A O 1
ATOM 688 N N . MET A 1 91 ? -18.132 13.203 23.623 1.00 83.38 91 MET A N 1
ATOM 689 C CA . MET A 1 91 ? -17.882 12.223 22.557 1.00 83.38 91 MET A CA 1
ATOM 690 C C . MET A 1 91 ? -18.416 10.826 22.934 1.00 83.38 91 MET A C 1
ATOM 692 O O . MET A 1 91 ? -18.507 10.531 24.128 1.00 83.38 91 MET A O 1
ATOM 696 N N . PRO A 1 92 ? -18.674 9.921 21.960 1.00 83.19 92 PRO A N 1
ATOM 697 C CA . PRO A 1 92 ? -19.184 8.567 22.222 1.00 83.19 92 PRO A CA 1
ATOM 698 C C . PRO A 1 92 ? -18.375 7.749 23.234 1.00 83.19 92 PRO A C 1
ATOM 700 O O . PRO A 1 92 ? -18.934 6.983 24.006 1.00 83.19 92 PRO A O 1
ATOM 703 N N . PHE A 1 93 ? -17.054 7.914 23.244 1.00 90.00 93 PHE A N 1
ATOM 704 C CA . PHE A 1 93 ? -16.142 7.095 24.041 1.00 90.00 93 PHE A CA 1
ATOM 705 C C . PHE A 1 93 ? -15.883 7.638 25.457 1.00 90.00 93 PHE A C 1
ATOM 707 O O . PHE A 1 93 ? -15.092 7.042 26.186 1.00 90.00 93 PHE A O 1
ATOM 714 N N . PHE A 1 94 ? -16.528 8.737 25.874 1.00 88.12 94 PHE A N 1
ATOM 715 C CA . PHE A 1 94 ? -16.212 9.425 27.133 1.00 88.12 94 PHE A CA 1
ATOM 716 C C . PHE A 1 94 ? -16.244 8.489 28.354 1.00 88.12 94 PHE A C 1
ATOM 718 O O . PHE A 1 94 ? -15.275 8.429 29.111 1.00 88.12 94 PHE A O 1
ATOM 725 N N . SER A 1 95 ? -17.306 7.693 28.509 1.00 88.06 95 SER A N 1
ATOM 726 C CA . SER A 1 95 ? -17.421 6.735 29.620 1.00 88.06 95 SER A CA 1
ATOM 727 C C . SER A 1 95 ? -16.375 5.601 29.582 1.00 88.06 95 SER A C 1
ATOM 729 O O . SER A 1 95 ? -15.970 5.106 30.633 1.00 88.06 95 SER A O 1
ATOM 731 N N . LEU A 1 96 ? -15.864 5.222 28.402 1.00 91.75 96 LEU A N 1
ATOM 732 C CA . LEU A 1 96 ? -14.755 4.260 28.279 1.00 91.75 96 LEU A CA 1
ATOM 733 C C . LEU A 1 96 ? -13.406 4.902 28.654 1.00 91.75 96 LEU A C 1
ATOM 735 O O . LEU A 1 96 ? -12.603 4.285 29.351 1.00 91.75 96 LEU A O 1
ATOM 739 N N . ILE A 1 97 ? -13.184 6.170 28.291 1.00 91.00 97 ILE A N 1
ATOM 740 C CA . ILE A 1 97 ? -11.999 6.935 28.717 1.00 91.00 97 ILE A CA 1
ATOM 741 C C . ILE A 1 97 ? -11.963 7.059 30.253 1.00 91.00 97 ILE A C 1
ATOM 743 O O . ILE A 1 97 ? -10.918 6.828 30.860 1.00 91.00 97 ILE A O 1
ATOM 747 N N . GLN A 1 98 ? -13.101 7.324 30.909 1.00 88.81 98 GLN A N 1
ATOM 748 C CA . GLN A 1 98 ? -13.183 7.331 32.380 1.00 88.81 98 GLN A CA 1
ATOM 749 C C . GLN A 1 98 ? -12.841 5.961 32.999 1.00 88.81 98 GLN A C 1
ATOM 751 O O . GLN A 1 98 ? -12.178 5.902 34.035 1.00 88.81 98 GLN A O 1
ATOM 756 N N . CYS A 1 99 ? -13.231 4.855 32.353 1.00 89.94 99 CYS A N 1
ATOM 757 C CA . CYS A 1 99 ? -12.890 3.500 32.799 1.00 89.94 99 CYS A CA 1
ATOM 758 C C . CYS A 1 99 ? -11.367 3.243 32.785 1.00 89.94 99 CYS A C 1
ATOM 760 O O . CYS A 1 99 ? -10.836 2.651 33.729 1.00 89.94 99 CYS A O 1
ATOM 762 N N . LEU A 1 100 ? -10.655 3.741 31.765 1.00 90.62 100 LEU A N 1
ATOM 763 C CA . LEU A 1 100 ? -9.189 3.673 31.674 1.00 90.62 100 LEU A CA 1
ATOM 764 C C . LEU A 1 100 ? -8.479 4.535 32.730 1.00 90.62 100 LEU A C 1
ATOM 766 O O . LEU A 1 100 ? -7.492 4.086 33.317 1.00 90.62 100 LEU A O 1
ATOM 770 N N . ILE A 1 101 ? -8.975 5.749 32.991 1.00 89.75 101 ILE A N 1
ATOM 771 C CA . ILE A 1 101 ? -8.367 6.683 33.956 1.00 89.75 101 ILE A CA 1
ATOM 772 C C . ILE A 1 101 ? -8.522 6.178 35.399 1.00 89.75 101 ILE A C 1
ATOM 774 O O . ILE A 1 101 ? -7.575 6.260 36.176 1.00 89.75 101 ILE A O 1
ATOM 778 N N . ASN A 1 102 ? -9.687 5.635 35.766 1.00 87.69 102 ASN A N 1
ATOM 779 C CA . ASN A 1 102 ? -9.997 5.261 37.149 1.00 87.69 102 ASN A CA 1
ATOM 780 C C . ASN A 1 102 ? -8.978 4.261 37.747 1.00 87.69 102 ASN A C 1
ATOM 782 O O . ASN A 1 102 ? -8.713 3.201 37.175 1.00 87.69 102 ASN A O 1
ATOM 786 N N . GLU A 1 103 ? -8.419 4.588 38.915 1.00 84.06 103 GLU A N 1
ATOM 787 C CA . GLU A 1 103 ? -7.476 3.746 39.667 1.00 84.06 103 GLU A CA 1
ATOM 788 C C . GLU A 1 103 ? -8.128 2.467 40.228 1.00 84.06 103 GLU A C 1
ATOM 790 O O . GLU A 1 103 ? -7.445 1.461 40.401 1.00 84.06 103 GLU A O 1
ATOM 795 N N . GLU A 1 104 ? -9.447 2.458 40.470 1.00 83.81 104 GLU A N 1
ATOM 796 C CA . GLU A 1 104 ? -10.162 1.263 40.954 1.00 83.81 104 GLU A CA 1
ATOM 797 C C . GLU A 1 104 ? -10.434 0.219 39.851 1.00 83.81 104 GLU A C 1
ATOM 799 O O . GLU A 1 104 ? -10.791 -0.922 40.160 1.00 83.81 104 GLU A O 1
ATOM 804 N N . THR A 1 105 ? -10.281 0.574 38.568 1.00 85.75 105 THR A N 1
ATOM 805 C CA . THR A 1 105 ? -10.485 -0.357 37.447 1.00 85.75 105 THR A CA 1
ATOM 806 C C . THR A 1 105 ? -9.331 -1.373 37.370 1.00 85.75 105 THR A C 1
ATOM 808 O O . THR A 1 105 ? -8.181 -0.961 37.196 1.00 85.75 105 THR A O 1
ATOM 811 N N . PRO A 1 106 ? -9.589 -2.698 37.403 1.00 84.44 106 PRO A N 1
ATOM 812 C CA . PRO A 1 106 ? -8.544 -3.715 37.264 1.00 84.44 106 PRO A CA 1
ATOM 813 C C . PRO A 1 106 ? -7.786 -3.610 35.934 1.00 84.44 106 PRO A C 1
ATOM 815 O O . PRO A 1 106 ? -8.396 -3.413 34.883 1.00 84.44 106 PRO A O 1
ATOM 818 N N . GLY A 1 107 ? -6.468 -3.834 35.946 1.00 82.25 107 GLY A N 1
ATOM 819 C CA . GLY A 1 107 ? -5.618 -3.739 34.748 1.00 82.25 107 GLY A CA 1
ATOM 820 C C . GLY A 1 107 ? -6.074 -4.613 33.568 1.00 82.25 107 GLY A C 1
ATOM 821 O O . GLY A 1 107 ? -5.970 -4.196 32.417 1.00 82.25 107 GLY A O 1
ATOM 822 N N . GLY A 1 108 ? -6.664 -5.785 33.839 1.00 83.50 108 GLY A N 1
ATOM 823 C CA . GLY A 1 108 ? -7.295 -6.623 32.809 1.00 83.50 108 GLY A CA 1
ATOM 824 C C . GLY A 1 108 ? -8.535 -5.975 32.181 1.00 83.50 108 GLY A C 1
ATOM 825 O O . GLY A 1 108 ? -8.674 -5.964 30.963 1.00 83.50 108 GLY A O 1
ATOM 826 N N . THR A 1 109 ? -9.397 -5.349 32.988 1.00 88.62 109 THR A N 1
ATOM 827 C CA . THR A 1 109 ? -10.540 -4.563 32.501 1.00 88.62 109 THR A CA 1
ATOM 828 C C . THR A 1 109 ? -10.081 -3.355 31.683 1.00 88.62 109 THR A C 1
ATOM 830 O O . THR A 1 109 ? -10.694 -3.060 30.661 1.00 88.62 109 THR A O 1
ATOM 833 N N . LYS A 1 110 ? -8.985 -2.684 32.071 1.00 90.56 110 LYS A N 1
ATOM 834 C CA . LYS A 1 110 ? -8.411 -1.586 31.273 1.00 90.56 110 LYS A CA 1
ATOM 835 C C . LYS A 1 110 ? -7.936 -2.072 29.894 1.00 90.56 110 LYS A C 1
ATOM 837 O O . LYS A 1 110 ? -8.224 -1.414 28.899 1.00 90.56 110 LYS A O 1
ATOM 842 N N . ALA A 1 111 ? -7.307 -3.249 29.810 1.00 89.19 111 ALA A N 1
ATOM 843 C CA . ALA A 1 111 ? -6.929 -3.855 28.529 1.00 89.19 111 ALA A CA 1
ATOM 844 C C . ALA A 1 111 ? -8.151 -4.193 27.650 1.00 89.19 111 ALA A C 1
ATOM 846 O O . ALA A 1 111 ? -8.177 -3.813 26.481 1.00 89.19 111 ALA A O 1
ATOM 847 N N . LEU A 1 112 ? -9.201 -4.809 28.214 1.00 90.69 112 LEU A N 1
ATOM 848 C CA . LEU A 1 112 ? -10.461 -5.055 27.491 1.00 90.69 112 LEU A CA 1
ATOM 849 C C . LEU A 1 112 ? -11.130 -3.747 27.034 1.00 90.69 112 LEU A C 1
ATOM 851 O O . LEU A 1 112 ? -11.667 -3.681 25.933 1.00 90.69 112 LEU A O 1
ATOM 855 N N . CYS A 1 113 ? -11.063 -2.687 27.846 1.00 93.88 113 CYS A N 1
ATOM 856 C CA . CYS A 1 113 ? -11.615 -1.377 27.508 1.00 93.88 113 CYS A CA 1
ATOM 857 C C . CYS A 1 113 ? -10.889 -0.724 26.321 1.00 93.88 113 CYS A C 1
ATOM 859 O O . CYS A 1 113 ? -11.541 -0.114 25.474 1.00 93.88 113 CYS A O 1
ATOM 861 N N . LEU A 1 114 ? -9.560 -0.851 26.241 1.00 93.56 114 LEU A N 1
ATOM 862 C CA . LEU A 1 114 ? -8.780 -0.311 25.126 1.00 93.56 114 LEU A CA 1
ATOM 863 C C . LEU A 1 114 ? -8.929 -1.164 23.856 1.00 93.56 114 LEU A C 1
ATOM 865 O O . LEU A 1 114 ? -9.140 -0.603 22.784 1.00 93.56 114 LEU A O 1
ATOM 869 N N . SER A 1 115 ? -8.950 -2.496 23.988 1.00 91.62 115 SER A N 1
ATOM 870 C CA . SER A 1 115 ? -9.278 -3.405 22.878 1.00 91.62 115 SER A CA 1
ATOM 871 C C . SER A 1 115 ? -10.667 -3.111 22.307 1.00 91.62 115 SER A C 1
ATOM 873 O O . SER A 1 115 ? -10.835 -3.026 21.094 1.00 91.62 115 SER A O 1
ATOM 875 N N . LEU A 1 116 ? -11.657 -2.849 23.168 1.00 94.56 116 LEU A N 1
ATOM 876 C CA . LEU A 1 116 ? -12.989 -2.424 22.744 1.00 94.56 116 LEU A CA 1
ATOM 877 C C . LEU A 1 116 ? -12.942 -1.087 21.982 1.00 94.56 116 LEU A C 1
ATOM 879 O O . LEU A 1 116 ? -13.547 -0.988 20.921 1.00 94.56 116 LEU A O 1
ATOM 883 N N . ILE A 1 117 ? -12.198 -0.075 22.450 1.00 94.62 117 ILE A N 1
ATOM 884 C CA . ILE A 1 117 ? -12.019 1.187 21.702 1.00 94.62 117 ILE A CA 1
ATOM 885 C C . ILE A 1 117 ? -11.421 0.920 20.309 1.00 94.62 117 ILE A C 1
ATOM 887 O O . ILE A 1 117 ? -11.970 1.407 19.319 1.00 94.62 117 ILE A O 1
ATOM 891 N N . ASN A 1 118 ? -10.358 0.113 20.221 1.00 93.19 118 ASN A N 1
ATOM 892 C CA . ASN A 1 118 ? -9.726 -0.263 18.953 1.00 93.19 118 ASN A CA 1
ATOM 893 C C . ASN A 1 118 ? -10.717 -0.970 18.014 1.00 93.19 118 ASN A C 1
ATOM 895 O O . ASN A 1 118 ? -10.937 -0.503 16.899 1.00 93.19 118 ASN A O 1
ATOM 899 N N . GLN A 1 119 ? -11.387 -2.030 18.479 1.00 91.44 119 GLN A N 1
ATOM 900 C CA . GLN A 1 119 ? -12.366 -2.799 17.699 1.00 91.44 119 GLN A CA 1
ATOM 901 C C . GLN A 1 119 ? -13.542 -1.943 17.197 1.00 91.44 119 GLN A C 1
ATOM 903 O O . GLN A 1 119 ? -14.013 -2.143 16.077 1.00 91.44 119 GLN A O 1
ATOM 908 N N . LEU A 1 120 ? -14.015 -0.983 17.999 1.00 92.81 120 LEU A N 1
ATOM 909 C CA . LEU A 1 120 ? -15.111 -0.091 17.614 1.00 92.81 120 LEU A CA 1
ATOM 910 C C . LEU A 1 120 ? -14.682 0.897 16.520 1.00 92.81 120 LEU A C 1
ATOM 912 O O . LEU A 1 120 ? -15.421 1.066 15.552 1.00 92.81 120 LEU A O 1
ATOM 916 N N . ILE A 1 121 ? -13.495 1.505 16.617 1.00 91.88 121 ILE A N 1
ATOM 917 C CA . ILE A 1 121 ? -12.988 2.416 15.573 1.00 91.88 121 ILE A CA 1
ATOM 918 C C . ILE A 1 121 ? -12.635 1.636 14.294 1.00 91.88 121 ILE A C 1
ATOM 920 O O . ILE A 1 121 ? -13.007 2.050 13.197 1.00 91.88 121 ILE A O 1
ATOM 924 N N . ASP A 1 122 ? -12.012 0.462 14.425 1.00 87.25 122 ASP A N 1
ATOM 925 C CA . ASP A 1 122 ? -11.652 -0.432 13.312 1.00 87.25 122 ASP A CA 1
ATOM 926 C C . ASP A 1 122 ? -12.875 -1.064 12.603 1.00 87.25 122 ASP A C 1
ATOM 928 O O . ASP A 1 122 ? -12.712 -1.737 11.575 1.00 87.25 122 ASP A O 1
ATOM 932 N N . SER A 1 123 ? -14.090 -0.858 13.132 1.00 87.25 123 SER A N 1
ATOM 933 C CA . SER A 1 123 ? -15.370 -1.243 12.516 1.00 87.25 123 SER A CA 1
ATOM 934 C C . SER A 1 123 ? -16.013 -0.149 11.649 1.00 87.25 123 SER A C 1
ATOM 936 O O . SER A 1 123 ? -17.057 -0.385 11.047 1.00 87.25 123 SER A O 1
ATOM 938 N N . ILE A 1 124 ? -15.403 1.040 11.565 1.00 86.50 124 ILE A N 1
ATOM 939 C CA . ILE A 1 124 ? -15.922 2.178 10.796 1.00 86.50 124 ILE A CA 1
ATOM 940 C C . ILE A 1 124 ? -15.270 2.220 9.405 1.00 86.50 124 ILE A C 1
ATOM 942 O O . ILE A 1 124 ? -14.065 2.448 9.273 1.00 86.50 124 ILE A O 1
ATOM 946 N N . ASP A 1 125 ? -16.078 2.060 8.355 1.00 81.19 125 ASP A N 1
ATOM 947 C CA . ASP A 1 125 ? -15.602 2.003 6.962 1.00 81.19 125 ASP A CA 1
ATOM 948 C C . ASP A 1 125 ? -15.044 3.340 6.431 1.00 81.19 125 ASP A C 1
ATOM 950 O O . ASP A 1 125 ? -14.192 3.346 5.549 1.00 81.19 125 ASP A O 1
ATOM 954 N N . SER A 1 126 ? -15.502 4.487 6.948 1.00 82.31 126 SER A N 1
ATOM 955 C CA . SER A 1 126 ? -15.031 5.811 6.503 1.00 82.31 126 SER A CA 1
ATOM 956 C C . SER A 1 126 ? -13.726 6.205 7.194 1.00 82.31 126 SER A C 1
ATOM 958 O O . SER A 1 126 ? -13.714 6.507 8.391 1.00 82.31 126 SER A O 1
ATOM 960 N N . LEU A 1 127 ? -12.651 6.297 6.406 1.00 80.06 127 LEU A N 1
ATOM 961 C CA . LEU A 1 127 ? -11.370 6.891 6.796 1.00 80.06 127 LEU A CA 1
ATOM 962 C C . LEU A 1 127 ? -11.535 8.281 7.435 1.00 80.06 127 LEU A C 1
ATOM 964 O O . LEU A 1 127 ? -10.885 8.577 8.433 1.00 80.06 127 LEU A O 1
ATOM 968 N N . GLU A 1 128 ? -12.422 9.135 6.914 1.00 79.88 128 GLU A N 1
ATOM 969 C CA . GLU A 1 128 ? -12.653 10.473 7.474 1.00 79.88 128 GLU A CA 1
ATOM 970 C C . GLU A 1 128 ? -13.268 10.425 8.876 1.00 79.88 128 GLU A C 1
ATOM 972 O O . GLU A 1 128 ? -12.920 11.243 9.728 1.00 79.88 128 GLU A O 1
ATOM 977 N N . GLU A 1 129 ? -14.184 9.486 9.118 1.00 82.75 129 GLU A N 1
ATOM 978 C CA . GLU A 1 129 ? -14.833 9.298 10.415 1.00 82.75 129 GLU A CA 1
ATOM 979 C C . GLU A 1 129 ? -13.859 8.683 11.433 1.00 82.75 129 GLU A C 1
ATOM 981 O O . GLU A 1 129 ? -13.768 9.197 12.552 1.00 82.75 129 GLU A O 1
ATOM 986 N N . ARG A 1 130 ? -13.064 7.670 11.041 1.00 89.12 130 ARG A N 1
ATOM 987 C CA . ARG A 1 130 ? -11.986 7.111 11.881 1.00 89.12 130 ARG A CA 1
ATOM 988 C C . ARG A 1 130 ? -10.952 8.173 12.246 1.00 89.12 130 ARG A C 1
ATOM 990 O O . ARG A 1 130 ? -10.717 8.416 13.431 1.00 89.12 130 ARG A O 1
ATOM 997 N N . PHE A 1 131 ? -10.416 8.876 11.244 1.00 83.56 131 PHE A N 1
ATOM 998 C CA . PHE A 1 131 ? -9.458 9.965 11.427 1.00 83.56 131 PHE A CA 1
ATOM 999 C C . PHE A 1 131 ? -10.023 11.075 12.320 1.00 83.56 131 PHE A C 1
ATOM 1001 O O . PHE A 1 131 ? -9.317 11.564 13.204 1.00 83.56 131 PHE A O 1
ATOM 1008 N N . ARG A 1 132 ? -11.302 11.456 12.154 1.00 86.38 132 ARG A N 1
ATOM 1009 C CA . ARG A 1 132 ? -11.954 12.438 13.037 1.00 86.38 132 ARG A CA 1
ATOM 1010 C C . ARG A 1 132 ? -11.997 11.936 14.477 1.00 86.38 132 ARG A C 1
ATOM 1012 O O . ARG A 1 132 ? -11.590 12.671 15.369 1.00 86.38 132 ARG A O 1
ATOM 1019 N N . ILE A 1 133 ? -12.463 10.709 14.707 1.00 88.19 133 ILE A N 1
ATOM 1020 C CA . ILE A 1 133 ? -12.581 10.129 16.052 1.00 88.19 133 ILE A CA 1
ATOM 1021 C C . ILE A 1 133 ? -11.209 10.039 16.727 1.00 88.19 133 ILE A C 1
ATOM 1023 O O . ILE A 1 133 ? -11.050 10.566 17.828 1.00 88.19 133 ILE A O 1
ATOM 1027 N N . ARG A 1 134 ? -10.204 9.459 16.058 1.00 90.25 134 ARG A N 1
ATOM 1028 C CA . ARG A 1 134 ? -8.824 9.377 16.570 1.00 90.25 134 ARG A CA 1
ATOM 1029 C C . ARG A 1 134 ? -8.228 10.771 16.813 1.00 90.25 134 ARG A C 1
ATOM 1031 O O . ARG A 1 134 ? -7.609 10.991 17.849 1.00 90.25 134 ARG A O 1
ATOM 1038 N N . THR A 1 135 ? -8.519 11.760 15.964 1.00 84.12 135 THR A N 1
ATOM 1039 C CA . THR A 1 135 ? -8.135 13.165 16.206 1.00 84.12 135 THR A CA 1
ATOM 1040 C C . THR A 1 135 ? -8.787 13.759 17.463 1.00 84.12 135 THR A C 1
ATOM 1042 O O . THR A 1 135 ? -8.113 14.491 18.186 1.00 84.12 135 THR A O 1
ATOM 1045 N N . GLU A 1 136 ? -10.057 13.463 17.771 1.00 86.06 136 GLU A N 1
ATOM 1046 C CA . GLU A 1 136 ? -10.676 13.933 19.025 1.00 86.06 136 GLU A CA 1
ATOM 1047 C C . GLU A 1 136 ? -10.040 13.272 20.263 1.00 86.06 136 GLU A C 1
ATOM 1049 O O . GLU A 1 136 ? -9.741 13.981 21.223 1.00 86.06 136 GLU A O 1
ATOM 1054 N N . PHE A 1 137 ? -9.716 11.970 20.229 1.00 89.25 137 PHE A N 1
ATOM 1055 C CA . PHE A 1 137 ? -8.920 11.331 21.296 1.00 89.25 137 PHE A CA 1
ATOM 1056 C C . PHE A 1 137 ? -7.583 12.066 21.512 1.00 89.25 137 PHE A C 1
ATOM 1058 O O . PHE A 1 137 ? -7.246 12.437 22.637 1.00 89.25 137 PHE A O 1
ATOM 1065 N N . MET A 1 138 ? -6.842 12.357 20.436 1.00 84.38 138 MET A N 1
ATOM 1066 C CA . MET A 1 138 ? -5.562 13.075 20.525 1.00 84.38 138 MET A CA 1
ATOM 1067 C C . MET A 1 138 ? -5.709 14.500 21.090 1.00 84.38 138 MET A C 1
ATOM 1069 O O . MET A 1 138 ? -4.808 14.976 21.781 1.00 84.38 138 MET A O 1
ATOM 1073 N N . ARG A 1 139 ? -6.845 15.176 20.853 1.00 81.25 139 ARG A N 1
ATOM 1074 C CA . ARG A 1 139 ? -7.159 16.491 21.450 1.00 81.25 139 ARG A CA 1
ATOM 1075 C C . ARG A 1 139 ? -7.475 16.429 22.942 1.00 81.25 139 ARG A C 1
ATOM 1077 O O . ARG A 1 139 ? -7.230 17.412 23.631 1.00 81.25 139 ARG A O 1
ATOM 1084 N N . MET A 1 140 ? -7.981 15.303 23.440 1.00 82.62 140 MET A N 1
ATOM 1085 C CA . MET A 1 140 ? -8.206 15.060 24.873 1.00 82.62 140 MET A CA 1
ATOM 1086 C C . MET A 1 140 ? -6.935 14.588 25.604 1.00 82.62 140 MET A C 1
ATOM 1088 O O . MET A 1 140 ? -7.023 13.977 26.665 1.00 82.62 140 MET A O 1
ATOM 1092 N N . GLU A 1 141 ? -5.754 14.841 25.027 1.00 84.38 141 GLU A N 1
ATOM 1093 C CA . GLU A 1 141 ? -4.448 14.405 25.535 1.00 84.38 141 GLU A CA 1
ATOM 1094 C C . GLU A 1 141 ? -4.346 12.886 25.785 1.00 84.38 141 GLU A C 1
ATOM 1096 O O . GLU A 1 141 ? -3.587 12.449 26.647 1.00 84.38 141 GLU A O 1
ATOM 1101 N N . PHE A 1 142 ? -5.069 12.051 25.024 1.00 90.81 142 PHE A N 1
ATOM 1102 C CA . PHE A 1 142 ? -5.155 10.603 25.277 1.00 90.81 142 PHE A CA 1
ATOM 1103 C C . PHE A 1 142 ? -3.790 9.884 25.294 1.00 90.81 142 PHE A C 1
ATOM 1105 O O . PHE A 1 142 ? -3.630 8.913 26.027 1.00 90.81 142 PHE A O 1
ATOM 1112 N N . ASN A 1 143 ? -2.768 10.417 24.611 1.00 89.12 143 ASN A N 1
ATOM 1113 C CA . ASN A 1 143 ? -1.373 9.959 24.728 1.00 89.12 143 ASN A CA 1
ATOM 1114 C C . ASN A 1 143 ? -0.870 9.938 26.183 1.00 89.12 143 ASN A C 1
ATOM 1116 O O . ASN A 1 143 ? -0.249 8.968 26.599 1.00 89.12 143 ASN A O 1
ATOM 1120 N N . ASN A 1 144 ? -1.208 10.954 26.988 1.00 90.44 144 ASN A N 1
ATOM 1121 C CA . ASN A 1 144 ? -0.833 11.019 28.403 1.00 90.44 144 ASN A CA 1
ATOM 1122 C C . ASN A 1 144 ? -1.458 9.865 29.209 1.00 90.44 144 ASN A C 1
ATOM 1124 O O . ASN A 1 144 ? -0.893 9.456 30.221 1.00 90.44 144 ASN A O 1
ATOM 1128 N N . ILE A 1 145 ? -2.609 9.340 28.770 1.00 91.19 145 ILE A N 1
ATOM 1129 C CA . ILE A 1 145 ? -3.274 8.174 29.366 1.00 91.19 145 ILE A CA 1
ATOM 1130 C C . ILE A 1 145 ? -2.606 6.886 28.867 1.00 91.19 145 ILE A C 1
ATOM 1132 O O . ILE A 1 145 ? -2.280 6.030 29.685 1.00 91.19 145 ILE A O 1
ATOM 1136 N N . LEU A 1 146 ? -2.326 6.760 27.565 1.00 92.12 146 LEU A N 1
ATOM 1137 C CA . LEU A 1 146 ? -1.612 5.605 26.999 1.00 92.12 146 LEU A CA 1
ATOM 1138 C C . LEU A 1 146 ? -0.219 5.426 27.628 1.00 92.12 146 LEU A C 1
ATOM 1140 O O . LEU A 1 146 ? 0.134 4.311 28.012 1.00 92.12 146 LEU A O 1
ATOM 1144 N N . ASP A 1 147 ? 0.534 6.512 27.823 1.00 90.12 147 ASP A N 1
ATOM 1145 C CA . ASP A 1 147 ? 1.832 6.500 28.507 1.00 90.12 147 ASP A CA 1
ATOM 1146 C C . ASP A 1 147 ? 1.712 6.128 29.993 1.00 90.12 147 ASP A C 1
ATOM 1148 O O . ASP A 1 147 ? 2.538 5.371 30.502 1.00 90.12 147 ASP A O 1
ATOM 1152 N N . GLN A 1 148 ? 0.668 6.581 30.698 1.00 89.19 148 GLN A N 1
ATOM 1153 C CA . GLN A 1 148 ? 0.405 6.150 32.079 1.00 89.19 148 GLN A CA 1
ATOM 1154 C C . GLN A 1 148 ? 0.095 4.649 32.156 1.00 89.19 148 GLN A C 1
ATOM 1156 O O . GLN A 1 148 ? 0.653 3.955 33.004 1.00 89.19 148 GLN A O 1
ATOM 1161 N N . LEU A 1 149 ? -0.727 4.127 31.239 1.00 88.94 149 LEU A N 1
ATOM 1162 C CA . LEU A 1 149 ? -1.035 2.696 31.153 1.00 88.94 149 LEU A CA 1
ATOM 1163 C C . LEU A 1 149 ? 0.211 1.864 30.795 1.00 88.94 149 LEU A C 1
ATOM 1165 O O . LEU A 1 149 ? 0.394 0.787 31.349 1.00 88.94 149 LEU A O 1
ATOM 1169 N N . LYS A 1 150 ? 1.108 2.385 29.946 1.00 86.75 150 LYS A N 1
ATOM 1170 C CA . LYS A 1 150 ? 2.421 1.785 29.631 1.00 86.75 150 LYS A CA 1
ATOM 1171 C C . LYS A 1 150 ? 3.442 1.861 30.780 1.00 86.75 150 LYS A C 1
ATOM 1173 O O . LYS A 1 150 ? 4.448 1.153 30.728 1.00 86.75 150 LYS A O 1
ATOM 1178 N N . MET A 1 151 ? 3.239 2.733 31.770 1.00 85.25 151 MET A N 1
ATOM 1179 C CA . MET A 1 151 ? 4.139 2.926 32.919 1.00 85.25 151 MET A CA 1
ATOM 1180 C C . MET A 1 151 ? 3.691 2.171 34.180 1.00 85.25 151 MET A C 1
ATOM 1182 O O . MET A 1 151 ? 4.522 1.933 35.057 1.00 85.25 151 MET A O 1
ATOM 1186 N N . ASP A 1 152 ? 2.411 1.804 34.300 1.00 80.62 152 ASP A N 1
ATOM 1187 C CA . ASP A 1 152 ? 1.863 1.119 35.476 1.00 80.62 152 ASP A CA 1
ATOM 1188 C C . ASP A 1 152 ? 2.191 -0.394 35.477 1.00 80.62 152 ASP A C 1
ATOM 1190 O O . ASP A 1 152 ? 1.623 -1.144 34.675 1.00 80.62 152 ASP A O 1
ATOM 1194 N N . PRO A 1 153 ? 3.034 -0.890 36.411 1.00 71.38 153 PRO A N 1
ATOM 1195 C CA . PRO A 1 153 ? 3.415 -2.303 36.488 1.00 71.38 153 PRO A CA 1
ATOM 1196 C C . PRO A 1 153 ? 2.285 -3.235 36.966 1.00 71.38 153 PRO A C 1
ATOM 1198 O O . PRO A 1 153 ? 2.508 -4.440 37.078 1.00 71.38 153 PRO A O 1
ATOM 1201 N N . ASN A 1 154 ? 1.097 -2.709 37.287 1.00 70.62 154 ASN A N 1
ATOM 1202 C CA . ASN A 1 154 ? -0.093 -3.499 37.626 1.00 70.62 154 ASN A CA 1
ATOM 1203 C C . ASN A 1 154 ? -0.983 -3.797 36.405 1.00 70.62 154 ASN A C 1
ATOM 1205 O O . ASN A 1 154 ? -1.991 -4.502 36.532 1.00 70.62 154 ASN A O 1
ATOM 1209 N N . THR A 1 155 ? -0.652 -3.256 35.230 1.00 72.06 155 THR A N 1
ATOM 1210 C CA . THR A 1 155 ? -1.382 -3.541 33.992 1.00 72.06 155 THR A CA 1
ATOM 1211 C C . THR A 1 155 ? -0.979 -4.886 33.379 1.00 72.06 155 THR A C 1
ATOM 1213 O O . THR A 1 155 ? 0.026 -5.496 33.738 1.00 72.06 155 THR A O 1
ATOM 1216 N N . SER A 1 156 ? -1.819 -5.401 32.478 1.00 72.56 156 SER A N 1
ATOM 1217 C CA . SER A 1 156 ? -1.515 -6.618 31.720 1.00 72.56 156 SER A CA 1
ATOM 1218 C C . SER A 1 156 ? -0.647 -6.283 30.508 1.00 72.56 156 SER A C 1
ATOM 1220 O O . SER A 1 156 ? -0.848 -5.246 29.886 1.00 72.56 156 SER A O 1
ATOM 1222 N N . GLU A 1 157 ? 0.220 -7.207 30.091 1.00 71.56 157 GLU A N 1
ATOM 1223 C CA . GLU A 1 157 ? 0.973 -7.144 28.826 1.00 71.56 157 GLU A CA 1
ATOM 1224 C C . GLU A 1 157 ? 0.066 -6.838 27.613 1.00 71.56 157 GLU A C 1
ATOM 1226 O O . GLU A 1 157 ? 0.469 -6.124 26.693 1.00 71.56 157 GLU A O 1
ATOM 1231 N N . LEU A 1 158 ? -1.195 -7.290 27.666 1.00 73.94 158 LEU A N 1
ATOM 1232 C CA . LEU A 1 158 ? -2.242 -6.972 26.691 1.00 73.94 158 LEU A CA 1
ATOM 1233 C C . LEU A 1 158 ? -2.493 -5.460 26.539 1.00 73.94 158 LEU A C 1
ATOM 1235 O O . LEU A 1 158 ? -2.788 -5.015 25.436 1.00 73.94 158 LEU A O 1
ATOM 1239 N N . ILE A 1 159 ? -2.361 -4.652 27.600 1.00 85.19 159 ILE A N 1
ATOM 1240 C CA . ILE A 1 159 ? -2.587 -3.202 27.497 1.00 85.19 159 ILE A CA 1
ATOM 1241 C C . ILE A 1 159 ? -1.504 -2.529 26.661 1.00 85.19 159 ILE A C 1
ATOM 1243 O O . ILE A 1 159 ? -1.819 -1.653 25.867 1.00 85.19 159 ILE A O 1
ATOM 1247 N N . HIS A 1 160 ? -0.243 -2.952 26.800 1.00 83.00 160 HIS A N 1
ATOM 1248 C CA . HIS A 1 160 ? 0.865 -2.361 26.051 1.00 83.00 160 HIS A CA 1
ATOM 1249 C C . HIS A 1 160 ? 0.676 -2.606 24.550 1.00 83.00 160 HIS A C 1
ATOM 1251 O O . HIS A 1 160 ? 0.826 -1.681 23.758 1.00 83.00 160 HIS A O 1
ATOM 1257 N N . MET A 1 161 ? 0.267 -3.827 24.184 1.00 80.88 161 MET A N 1
ATOM 1258 C CA . MET A 1 161 ? -0.098 -4.206 22.818 1.00 80.88 161 MET A CA 1
ATOM 1259 C C . MET A 1 161 ? -1.260 -3.355 22.277 1.00 80.88 161 MET A C 1
ATOM 1261 O O . MET A 1 161 ? -1.162 -2.819 21.179 1.00 80.88 161 MET A O 1
ATOM 1265 N N . GLU A 1 162 ? -2.341 -3.189 23.044 1.00 87.50 162 GLU A N 1
ATOM 1266 C CA . GLU A 1 162 ? -3.507 -2.397 22.621 1.00 87.50 162 GLU A CA 1
ATOM 1267 C C . GLU A 1 162 ? -3.210 -0.881 22.551 1.00 87.50 162 GLU A C 1
ATOM 1269 O O . GLU A 1 162 ? -3.773 -0.190 21.699 1.00 87.50 162 GLU A O 1
ATOM 1274 N N . CYS A 1 163 ? -2.282 -0.361 23.371 1.00 89.25 163 CYS A N 1
ATOM 1275 C CA . CYS A 1 163 ? -1.758 1.003 23.237 1.00 89.25 163 CYS A CA 1
ATOM 1276 C C . CYS A 1 163 ? -0.938 1.171 21.946 1.00 89.25 163 CYS A C 1
ATOM 1278 O O . CYS A 1 163 ? -1.163 2.131 21.212 1.00 89.25 163 CYS A O 1
ATOM 1280 N N . GLU A 1 164 ? -0.014 0.246 21.648 1.00 84.50 164 GLU A N 1
ATOM 1281 C CA . GLU A 1 164 ? 0.777 0.288 20.407 1.00 84.50 164 GLU A CA 1
ATOM 1282 C C . GLU A 1 164 ? -0.123 0.198 19.160 1.00 84.50 164 GLU A C 1
ATOM 1284 O O . GLU A 1 164 ? 0.079 0.950 18.208 1.00 84.50 164 GLU A O 1
ATOM 1289 N N . LEU A 1 165 ? -1.161 -0.650 19.187 1.00 84.38 165 LEU A N 1
ATOM 1290 C CA . LEU A 1 165 ? -2.153 -0.758 18.110 1.00 84.38 165 LEU A CA 1
ATOM 1291 C C . LEU A 1 165 ? -2.957 0.537 17.904 1.00 84.38 165 LEU A C 1
ATOM 1293 O O . LEU A 1 165 ? -3.163 0.944 16.760 1.00 84.38 165 LEU A O 1
ATOM 1297 N N . PHE A 1 166 ? -3.394 1.201 18.983 1.00 90.44 166 PHE A N 1
ATOM 1298 C CA . PHE A 1 166 ? -4.120 2.474 18.880 1.00 90.44 166 PHE A CA 1
ATOM 1299 C C . PHE A 1 166 ? -3.250 3.566 18.237 1.00 90.44 166 PHE A C 1
ATOM 1301 O O . PHE A 1 166 ? -3.723 4.337 17.396 1.00 90.44 166 PHE A O 1
ATOM 1308 N N . GLU A 1 167 ? -1.977 3.637 18.628 1.00 88.56 167 GLU A N 1
ATOM 1309 C CA . GLU A 1 167 ? -1.009 4.624 18.137 1.00 88.56 167 GLU A CA 1
ATOM 1310 C C . GLU A 1 167 ? -0.628 4.385 16.671 1.00 88.56 167 GLU A C 1
ATOM 1312 O O . GLU A 1 167 ? -0.617 5.335 15.884 1.00 88.56 167 GLU A O 1
ATOM 1317 N N . GLU A 1 168 ? -0.375 3.130 16.280 1.00 81.06 168 GLU A N 1
ATOM 1318 C CA . GLU A 1 168 ? -0.061 2.765 14.894 1.00 81.06 168 GLU A CA 1
ATOM 1319 C C . GLU A 1 168 ? -1.231 3.075 13.955 1.00 81.06 168 GLU A C 1
ATOM 1321 O O . GLU A 1 168 ? -1.044 3.771 12.956 1.00 81.06 168 GLU A O 1
ATOM 1326 N N . GLU A 1 169 ? -2.452 2.659 14.304 1.00 84.31 169 GLU A N 1
ATOM 1327 C CA . GLU A 1 169 ? -3.632 2.938 13.479 1.00 84.31 169 GLU A CA 1
ATOM 1328 C C . GLU A 1 169 ? -3.983 4.437 13.435 1.00 84.31 169 GLU A C 1
ATOM 1330 O O . GLU A 1 169 ? -4.474 4.935 12.421 1.00 84.31 169 GLU A O 1
ATOM 1335 N N . THR A 1 170 ? -3.660 5.194 14.491 1.00 86.44 170 THR A N 1
ATOM 1336 C CA . THR A 1 170 ? -3.766 6.664 14.485 1.00 86.44 170 THR A CA 1
ATOM 1337 C C . THR A 1 170 ? -2.737 7.317 13.560 1.00 86.44 170 THR A C 1
ATOM 1339 O O . THR A 1 170 ? -3.057 8.323 12.919 1.00 86.44 170 THR A O 1
ATOM 1342 N N . LYS A 1 171 ? -1.527 6.752 13.423 1.00 80.31 171 LYS A N 1
ATOM 1343 C CA . LYS A 1 171 ? -0.580 7.203 12.393 1.00 80.31 171 LYS A CA 1
ATOM 1344 C C . LYS A 1 171 ? -1.065 6.813 10.991 1.00 80.31 171 LYS A C 1
ATOM 1346 O O . LYS A 1 171 ? -1.042 7.673 10.115 1.00 80.31 171 LYS A O 1
ATOM 1351 N N . ASN A 1 172 ? -1.554 5.583 10.798 1.00 76.75 172 ASN A N 1
ATOM 1352 C CA . ASN A 1 172 ? -2.065 5.087 9.512 1.00 76.75 172 ASN A CA 1
ATOM 1353 C C . ASN A 1 172 ? -3.187 5.979 8.950 1.00 76.75 172 ASN A C 1
ATOM 1355 O O . ASN A 1 172 ? -3.012 6.549 7.875 1.00 76.75 172 ASN A O 1
ATOM 1359 N N . ASP A 1 173 ? -4.280 6.199 9.697 1.00 82.81 173 ASP A N 1
ATOM 1360 C CA . ASP A 1 173 ? -5.388 7.059 9.232 1.00 82.81 173 ASP A CA 1
ATOM 1361 C C . ASP A 1 173 ? -4.917 8.502 8.923 1.00 82.81 173 ASP A C 1
ATOM 1363 O O . ASP A 1 173 ? -5.456 9.166 8.035 1.00 82.81 173 ASP A O 1
ATOM 1367 N N . SER A 1 174 ? -3.916 9.013 9.654 1.00 75.75 174 SER A N 1
ATOM 1368 C CA . SER A 1 174 ? -3.352 10.358 9.447 1.00 75.75 174 SER A CA 1
ATOM 1369 C C . SER A 1 174 ? -2.473 10.455 8.194 1.00 75.75 174 SER A C 1
ATOM 1371 O O . SER A 1 174 ? -2.488 11.477 7.501 1.00 75.75 174 SER A O 1
ATOM 1373 N N . GLU A 1 175 ? -1.737 9.392 7.873 1.00 72.00 175 GLU A N 1
ATOM 1374 C CA . GLU A 1 175 ? -0.916 9.292 6.667 1.00 72.00 175 GLU A CA 1
ATOM 1375 C C . GLU A 1 175 ? -1.797 9.173 5.416 1.00 72.00 175 GLU A C 1
ATOM 1377 O O . GLU A 1 175 ? -1.687 9.995 4.502 1.00 72.00 175 GLU A O 1
ATOM 1382 N N . ASP A 1 176 ? -2.767 8.252 5.431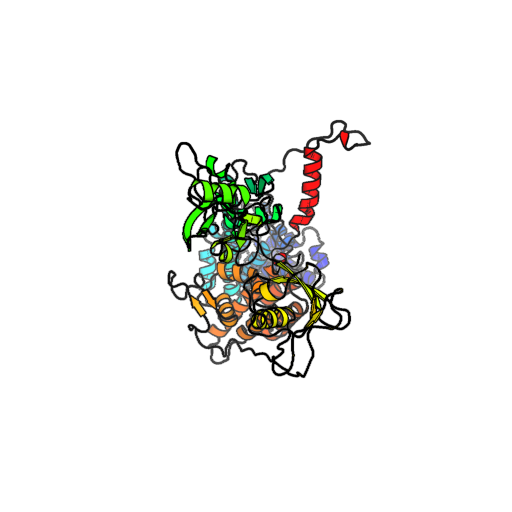 1.00 72.00 176 ASP A N 1
ATOM 1383 C CA . ASP A 1 176 ? -3.725 8.054 4.336 1.00 72.00 176 ASP A CA 1
ATOM 1384 C C . ASP A 1 176 ? -4.513 9.349 4.039 1.00 72.00 176 ASP A C 1
ATOM 1386 O O . ASP A 1 176 ? -4.705 9.737 2.876 1.00 72.00 176 ASP A O 1
ATOM 1390 N N . MET A 1 177 ? -4.899 10.095 5.084 1.00 75.06 177 MET A N 1
ATOM 1391 C CA . MET A 1 177 ? -5.520 11.417 4.947 1.00 75.06 177 MET A CA 1
ATOM 1392 C C . MET A 1 177 ? -4.562 12.503 4.427 1.00 75.06 177 MET A C 1
ATOM 1394 O O . MET A 1 177 ? -5.009 13.372 3.665 1.00 75.06 177 MET A O 1
ATOM 1398 N N . ARG A 1 178 ? -3.263 12.471 4.769 1.00 67.69 178 ARG A N 1
ATOM 1399 C CA . ARG A 1 178 ? -2.264 13.411 4.223 1.00 67.69 178 ARG A CA 1
ATOM 1400 C C . ARG A 1 178 ? -2.088 13.202 2.724 1.00 67.69 178 ARG A C 1
ATOM 1402 O O . ARG A 1 178 ? -2.331 14.142 1.960 1.00 67.69 178 ARG A O 1
ATOM 1409 N N . CYS A 1 179 ? -1.769 11.976 2.300 1.00 62.41 179 CYS A N 1
ATOM 1410 C CA . CYS A 1 179 ? -1.591 11.626 0.889 1.00 62.41 179 CYS A CA 1
ATOM 1411 C C . CYS A 1 179 ? -2.813 12.040 0.056 1.00 62.41 179 CYS A C 1
ATOM 1413 O O . CYS A 1 179 ? -2.695 12.645 -1.013 1.00 62.41 179 CYS A O 1
ATOM 1415 N N . ARG A 1 180 ? -4.019 11.776 0.569 1.00 63.50 180 ARG A N 1
ATOM 1416 C CA . ARG A 1 180 ? -5.279 12.122 -0.095 1.00 63.50 180 ARG A CA 1
ATOM 1417 C C . ARG A 1 180 ? -5.523 13.635 -0.214 1.00 63.50 180 ARG A C 1
ATOM 1419 O O . ARG A 1 180 ? -6.065 14.081 -1.229 1.00 63.50 180 ARG A O 1
ATOM 1426 N N . PHE A 1 181 ? -5.126 14.440 0.773 1.00 60.72 181 PHE A N 1
ATOM 1427 C CA . PHE A 1 181 ? -5.299 15.898 0.731 1.00 60.72 181 PHE A CA 1
ATOM 1428 C C . PHE A 1 181 ? -4.270 16.600 -0.163 1.00 60.72 181 PHE A C 1
ATOM 1430 O O . PHE A 1 181 ? -4.617 17.521 -0.908 1.00 60.72 181 PHE A O 1
ATOM 1437 N N . GLU A 1 182 ? -3.012 16.161 -0.123 1.00 55.72 182 GLU A N 1
ATOM 1438 C CA . GLU A 1 182 ? -1.936 16.725 -0.945 1.00 55.72 182 GLU A CA 1
ATOM 1439 C C . GLU A 1 182 ? -2.201 16.484 -2.431 1.00 55.72 182 GLU A C 1
ATOM 1441 O O . GLU A 1 182 ? -2.102 17.423 -3.232 1.00 55.72 182 GLU A O 1
ATOM 1446 N N . ARG A 1 183 ? -2.723 15.297 -2.776 1.00 52.47 183 ARG A N 1
ATOM 1447 C CA . ARG A 1 183 ? -3.135 14.981 -4.146 1.00 52.47 183 ARG A CA 1
ATOM 1448 C C . ARG A 1 183 ? -4.140 15.988 -4.729 1.00 52.47 183 ARG A C 1
ATOM 1450 O O . ARG A 1 183 ? -3.988 16.437 -5.864 1.00 52.47 183 ARG A O 1
ATOM 1457 N N . SER A 1 184 ? -5.121 16.429 -3.937 1.00 53.28 184 SER A N 1
ATOM 1458 C CA . SER A 1 184 ? -6.148 17.393 -4.376 1.00 53.28 184 SER A CA 1
ATOM 1459 C C . SER A 1 184 ? -5.609 18.811 -4.640 1.00 53.28 184 SER A C 1
ATOM 1461 O O . SER A 1 184 ? -6.193 19.560 -5.431 1.00 53.28 184 SER A O 1
ATOM 1463 N N . LYS A 1 185 ? -4.492 19.205 -4.010 1.00 58.88 185 LYS A N 1
ATOM 1464 C CA . LYS A 1 185 ? -3.856 20.514 -4.252 1.00 58.88 185 LYS A CA 1
ATOM 1465 C C . LYS A 1 185 ? -3.077 20.547 -5.560 1.00 58.88 185 LYS A C 1
ATOM 1467 O O . LYS A 1 185 ? -3.101 21.565 -6.247 1.00 58.88 185 LYS A O 1
ATOM 1472 N N . ILE A 1 186 ? -2.362 19.467 -5.868 1.00 56.91 186 ILE A N 1
ATOM 1473 C CA . ILE A 1 186 ? -1.408 19.443 -6.980 1.00 56.91 186 ILE A CA 1
ATOM 1474 C C . ILE A 1 186 ? -2.149 19.311 -8.318 1.00 56.91 186 ILE A C 1
ATOM 1476 O O . ILE A 1 186 ? -1.835 20.063 -9.235 1.00 56.91 186 ILE A O 1
ATOM 1480 N N . ILE A 1 187 ? -3.223 18.509 -8.393 1.00 58.41 187 ILE A N 1
ATOM 1481 C CA . ILE A 1 187 ? -4.102 18.414 -9.582 1.00 58.41 187 ILE A CA 1
ATOM 1482 C C . ILE A 1 187 ? -4.531 19.802 -10.098 1.00 58.41 187 ILE A C 1
ATOM 1484 O O . ILE A 1 187 ? -4.496 20.048 -11.298 1.00 58.41 187 ILE A O 1
ATOM 1488 N N . LYS A 1 188 ? -4.847 20.745 -9.197 1.00 61.16 188 LYS A N 1
ATOM 1489 C CA . LYS A 1 188 ? -5.271 22.121 -9.537 1.00 61.16 188 LYS A CA 1
ATOM 1490 C C . LYS A 1 188 ? -4.154 23.057 -10.014 1.00 61.16 188 LYS A C 1
ATOM 1492 O O . LYS A 1 188 ? -4.444 24.193 -10.380 1.00 61.16 188 LYS A O 1
ATOM 1497 N N . ARG A 1 189 ? -2.887 22.635 -9.951 1.00 60.91 189 ARG A N 1
ATOM 1498 C CA . ARG A 1 189 ? -1.766 23.345 -10.592 1.00 60.91 189 ARG A CA 1
ATOM 1499 C C . ARG A 1 189 ? -1.574 22.876 -12.026 1.00 60.91 189 ARG A C 1
ATOM 1501 O O . ARG A 1 189 ? -1.363 23.707 -12.897 1.00 60.91 189 ARG A O 1
ATOM 1508 N N . ILE A 1 190 ? -1.640 21.560 -12.235 1.00 62.25 190 ILE A N 1
ATOM 1509 C CA . ILE A 1 190 ? -1.332 20.932 -13.522 1.00 62.25 190 ILE A CA 1
ATOM 1510 C C . ILE A 1 190 ? -2.537 21.007 -14.485 1.00 62.25 190 ILE A C 1
ATOM 1512 O O . ILE A 1 190 ? -2.360 21.281 -15.666 1.00 62.25 190 ILE A O 1
ATOM 1516 N N . SER A 1 191 ? -3.764 20.830 -13.976 1.00 66.38 191 SER A N 1
ATOM 1517 C CA . SER A 1 191 ? -5.028 21.083 -14.687 1.00 66.38 191 SER A CA 1
ATOM 1518 C C . SER A 1 191 ? -5.665 22.379 -14.150 1.00 66.38 191 SER A C 1
ATOM 1520 O O . SER A 1 191 ? -6.172 22.392 -13.020 1.00 66.38 191 SER A O 1
ATOM 1522 N N . PRO A 1 192 ? -5.680 23.485 -14.926 1.00 59.28 192 PRO A N 1
ATOM 1523 C CA . PRO A 1 192 ? -6.339 24.735 -14.527 1.00 59.28 192 PRO A CA 1
ATOM 1524 C C . PRO A 1 192 ? -7.868 24.622 -14.419 1.00 59.28 192 PRO A C 1
ATOM 1526 O O . PRO A 1 192 ? -8.493 25.372 -13.668 1.00 59.28 192 PRO A O 1
ATOM 1529 N N . SER A 1 193 ? -8.476 23.680 -15.145 1.00 61.59 193 SER A N 1
ATOM 1530 C CA . SER A 1 193 ? -9.888 23.299 -15.020 1.00 61.59 193 SER A CA 1
ATOM 1531 C C . SER A 1 193 ? -10.175 22.497 -13.743 1.00 61.59 193 SER A C 1
ATOM 1533 O O . SER A 1 193 ? -11.320 22.458 -13.290 1.00 61.59 193 SER A O 1
ATOM 1535 N N . GLY A 1 194 ? -9.150 21.898 -13.124 1.00 60.47 194 GLY A N 1
ATOM 1536 C CA . GLY A 1 194 ? -9.268 21.068 -11.923 1.00 60.47 194 GLY A CA 1
ATOM 1537 C C . GLY A 1 194 ? -9.903 19.697 -12.175 1.00 60.47 194 GLY A C 1
ATOM 1538 O O . GLY A 1 194 ? -10.379 19.073 -11.230 1.00 60.47 194 GLY A O 1
ATOM 1539 N N . ASP A 1 195 ? -9.923 19.254 -13.433 1.00 69.25 195 ASP A N 1
ATOM 1540 C CA . ASP A 1 195 ? -10.530 18.008 -13.919 1.00 69.25 195 ASP A CA 1
ATOM 1541 C C . ASP A 1 195 ? -9.551 16.823 -14.002 1.00 69.25 195 ASP A C 1
ATOM 1543 O O . ASP A 1 195 ? -9.971 15.719 -14.334 1.00 69.25 195 ASP A O 1
ATOM 1547 N N . GLY A 1 196 ? -8.266 17.040 -13.700 1.00 71.31 196 GLY A N 1
ATOM 1548 C CA . GLY A 1 196 ? -7.233 16.002 -13.779 1.00 71.31 196 GLY A CA 1
ATOM 1549 C C . GLY A 1 196 ? -6.719 15.714 -15.190 1.00 71.31 196 GLY A C 1
ATOM 1550 O O . GLY A 1 196 ? -6.050 14.703 -15.375 1.00 71.31 196 GLY A O 1
ATOM 1551 N N . ASN A 1 197 ? -6.989 16.581 -16.172 1.00 80.81 197 ASN A N 1
ATOM 1552 C CA . ASN A 1 197 ? -6.550 16.399 -17.553 1.00 80.81 197 ASN A CA 1
ATOM 1553 C C . ASN A 1 197 ? -5.606 17.509 -18.037 1.00 80.81 197 ASN A C 1
ATOM 1555 O O . ASN A 1 197 ? -5.826 18.697 -17.799 1.00 80.81 197 ASN A O 1
ATOM 1559 N N . LEU A 1 198 ? -4.560 17.101 -18.755 1.00 83.69 198 LEU A N 1
ATOM 1560 C CA . LEU A 1 198 ? -3.621 17.961 -19.469 1.00 83.69 198 LEU A CA 1
ATOM 1561 C C . LEU A 1 198 ? -3.965 17.960 -20.959 1.00 83.69 198 LEU A C 1
ATOM 1563 O O . LEU A 1 198 ? -4.406 16.937 -21.482 1.00 83.69 198 LEU A O 1
ATOM 1567 N N . ALA A 1 199 ? -3.731 19.070 -21.658 1.00 85.56 199 ALA A N 1
ATOM 1568 C CA . ALA A 1 199 ? -3.761 19.115 -23.119 1.00 85.56 199 ALA A CA 1
ATOM 1569 C C . ALA A 1 199 ? -2.327 19.035 -23.658 1.00 85.56 199 ALA A C 1
ATOM 1571 O O . ALA A 1 199 ? -1.462 19.780 -23.200 1.00 85.56 199 ALA A O 1
ATOM 1572 N N . VAL A 1 200 ? -2.073 18.144 -24.620 1.00 88.50 200 VAL A N 1
ATOM 1573 C CA . VAL A 1 200 ? -0.744 17.963 -25.227 1.00 88.50 200 VAL A CA 1
ATOM 1574 C C . VAL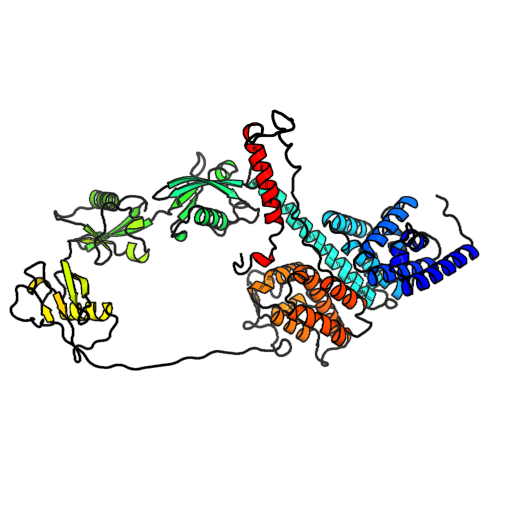 A 1 200 ? -0.869 17.897 -26.745 1.00 88.50 200 VAL A C 1
ATOM 1576 O O . VAL A 1 200 ? -1.758 17.225 -27.272 1.00 88.50 200 VAL A O 1
ATOM 1579 N N . THR A 1 201 ? 0.017 18.582 -27.466 1.00 90.94 201 THR A N 1
ATOM 1580 C CA . THR A 1 201 ? 0.091 18.493 -28.934 1.00 90.94 201 THR A CA 1
ATOM 1581 C C . THR A 1 201 ? 1.092 17.416 -29.340 1.00 90.94 201 THR A C 1
ATOM 1583 O O . THR A 1 201 ? 2.237 17.436 -28.914 1.00 90.94 201 THR A O 1
ATOM 1586 N N . VAL A 1 202 ? 0.676 16.464 -30.167 1.00 89.56 202 VAL A N 1
ATOM 1587 C CA . VAL A 1 202 ? 1.456 15.295 -30.591 1.00 89.56 202 VAL A CA 1
ATOM 1588 C C . VAL A 1 202 ? 1.827 15.454 -32.063 1.00 89.56 202 VAL A C 1
ATOM 1590 O O . VAL A 1 202 ? 0.943 15.597 -32.909 1.00 89.56 202 VAL A O 1
ATOM 1593 N N . VAL A 1 203 ? 3.128 15.425 -32.367 1.00 85.56 203 VAL A N 1
ATOM 1594 C CA . VAL A 1 203 ? 3.692 15.631 -33.710 1.00 85.56 203 VAL A CA 1
ATOM 1595 C C . VAL A 1 203 ? 4.623 14.470 -34.077 1.00 85.56 203 VAL A C 1
ATOM 1597 O O . VAL A 1 203 ? 5.552 14.137 -33.343 1.00 85.56 203 VAL A O 1
ATOM 1600 N N . THR A 1 204 ? 4.364 13.835 -35.219 1.00 78.44 204 THR A N 1
ATOM 1601 C CA . THR A 1 204 ? 5.030 12.608 -35.703 1.00 78.44 204 THR A CA 1
ATOM 1602 C C . THR A 1 204 ? 5.152 12.631 -37.233 1.00 78.44 204 THR A C 1
ATOM 1604 O O . THR A 1 204 ? 4.516 13.467 -37.878 1.00 78.44 204 THR A O 1
ATOM 1607 N N . ASP A 1 205 ? 5.892 11.687 -37.833 1.00 66.19 205 ASP A N 1
ATOM 1608 C CA . ASP A 1 205 ? 6.101 11.604 -39.294 1.00 66.19 205 ASP A CA 1
ATOM 1609 C C . ASP A 1 205 ? 4.801 11.486 -40.119 1.00 66.19 205 ASP A C 1
ATOM 1611 O O . ASP A 1 205 ? 4.773 11.818 -41.307 1.00 66.19 205 ASP A O 1
ATOM 1615 N N . CYS A 1 206 ? 3.720 11.014 -39.491 1.00 64.44 206 CYS A N 1
ATOM 1616 C CA . CYS A 1 206 ? 2.450 10.683 -40.130 1.00 64.44 206 CYS A CA 1
ATOM 1617 C C . CYS A 1 206 ? 1.219 11.386 -39.530 1.00 64.44 206 CYS A C 1
ATOM 1619 O O . CYS A 1 206 ? 0.129 11.267 -40.094 1.00 64.44 206 CYS A O 1
ATOM 1621 N N . MET A 1 207 ? 1.358 12.113 -38.416 1.00 74.50 207 MET A N 1
ATOM 1622 C CA . MET A 1 207 ? 0.232 12.708 -37.688 1.00 74.50 207 MET A CA 1
ATOM 1623 C C . MET A 1 207 ? 0.645 13.947 -36.877 1.00 74.50 207 MET A C 1
ATOM 1625 O O . MET A 1 207 ? 1.616 13.910 -36.121 1.00 74.50 207 MET A O 1
ATOM 1629 N N . GLN A 1 208 ? -0.178 14.997 -36.960 1.00 84.38 208 GLN A N 1
ATOM 1630 C CA . GLN A 1 208 ? -0.228 16.103 -36.002 1.00 84.38 208 GLN A CA 1
ATOM 1631 C C . GLN A 1 208 ? -1.646 16.178 -35.414 1.00 84.38 208 GLN A C 1
ATOM 1633 O O . GLN A 1 208 ? -2.618 16.273 -36.164 1.00 84.38 208 GLN A O 1
ATOM 1638 N N . THR A 1 209 ? -1.776 16.119 -34.089 1.00 87.75 209 THR A N 1
ATOM 1639 C CA . THR A 1 209 ? -3.063 16.208 -33.371 1.00 87.75 209 THR A CA 1
ATOM 1640 C C . THR A 1 209 ? -2.853 16.775 -31.970 1.00 87.75 209 THR A C 1
ATOM 1642 O O . THR A 1 209 ? -1.739 16.746 -31.462 1.00 87.75 209 THR A O 1
ATOM 1645 N N . SER A 1 210 ? -3.912 17.229 -31.304 1.00 87.31 210 SER A N 1
ATOM 1646 C CA . SER A 1 210 ? -3.903 17.369 -29.843 1.00 87.31 210 SER A CA 1
ATOM 1647 C C . SER A 1 210 ? -4.556 16.144 -29.201 1.00 87.31 210 SER A C 1
ATOM 1649 O O . SER A 1 210 ? -5.449 15.529 -29.791 1.00 87.31 210 SER A O 1
ATOM 1651 N N . CYS A 1 211 ? -4.118 15.793 -27.998 1.00 86.00 211 CYS A N 1
ATOM 1652 C CA . CYS A 1 211 ? -4.738 14.793 -27.138 1.00 86.00 211 CYS A CA 1
ATOM 1653 C C . CYS A 1 211 ? -4.939 15.358 -25.727 1.00 86.00 211 CYS A C 1
ATOM 1655 O O . CYS A 1 211 ? -4.440 16.438 -25.395 1.00 86.00 211 CYS A O 1
ATOM 1657 N N . SER A 1 212 ? -5.682 14.619 -24.902 1.00 85.31 212 SER A N 1
ATOM 1658 C CA . SER A 1 212 ? -5.771 14.892 -23.473 1.00 85.31 212 SER A CA 1
ATOM 1659 C C . SER A 1 212 ? -5.222 13.709 -22.687 1.00 85.31 212 SER A C 1
ATOM 1661 O O . SER A 1 212 ? -5.512 12.563 -23.033 1.00 85.31 212 SER A O 1
ATOM 1663 N N . ILE A 1 213 ? -4.393 14.007 -21.690 1.00 86.19 213 ILE A N 1
ATOM 1664 C CA . ILE A 1 213 ? -3.616 13.050 -20.898 1.00 86.19 213 ILE A CA 1
ATOM 1665 C C . ILE A 1 213 ? -4.035 13.192 -19.436 1.00 86.19 213 ILE A C 1
ATOM 1667 O O . ILE A 1 213 ? -4.030 14.308 -18.910 1.00 86.19 213 ILE A O 1
ATOM 1671 N N . GLU A 1 214 ? -4.391 12.087 -18.779 1.00 81.31 214 GLU A N 1
ATOM 1672 C CA . GLU A 1 214 ? -4.787 12.115 -17.369 1.00 81.31 214 GLU A CA 1
ATOM 1673 C C . GLU A 1 214 ? -3.537 12.272 -16.490 1.00 81.31 214 GLU A C 1
ATOM 1675 O O . GLU A 1 214 ? -2.530 11.582 -16.672 1.00 81.31 214 GLU A O 1
ATOM 1680 N N . ILE A 1 215 ? -3.580 13.224 -15.561 1.00 76.81 215 ILE A N 1
ATOM 1681 C CA . ILE A 1 215 ? -2.416 13.717 -14.818 1.00 76.81 215 ILE A CA 1
ATOM 1682 C C . ILE A 1 215 ? -2.661 13.657 -13.314 1.00 76.81 215 ILE A C 1
ATOM 1684 O O . ILE A 1 215 ? -3.431 14.425 -12.731 1.00 76.81 215 ILE A O 1
ATOM 1688 N N . THR A 1 216 ? -1.932 12.756 -12.664 1.00 73.00 216 THR A N 1
ATOM 1689 C CA . THR A 1 216 ? -1.844 12.696 -11.207 1.00 73.00 216 THR A CA 1
ATOM 1690 C C . THR A 1 216 ? -0.765 13.666 -10.695 1.00 73.00 216 THR A C 1
ATOM 1692 O O . THR A 1 216 ? 0.120 14.077 -11.447 1.00 73.00 216 THR A O 1
ATOM 1695 N N . PRO A 1 217 ? -0.791 14.024 -9.403 1.00 64.81 217 PRO A N 1
ATOM 1696 C CA . PRO A 1 217 ? 0.238 14.830 -8.737 1.00 64.81 217 PRO A CA 1
ATOM 1697 C C . PRO A 1 217 ? 1.674 14.368 -8.968 1.00 64.81 217 PRO A C 1
ATOM 1699 O O . PRO A 1 217 ? 2.566 15.191 -9.151 1.00 64.81 217 PRO A O 1
ATOM 1702 N N . ASP A 1 218 ? 1.849 13.050 -8.973 1.00 75.75 218 ASP A N 1
ATOM 1703 C CA . ASP A 1 218 ? 3.133 12.358 -8.987 1.00 75.75 218 ASP A CA 1
ATOM 1704 C C . ASP A 1 218 ? 3.554 11.985 -10.428 1.00 75.75 218 ASP A C 1
ATOM 1706 O O . ASP A 1 218 ? 4.556 11.306 -10.639 1.00 75.75 218 ASP A O 1
ATOM 1710 N N . THR A 1 219 ? 2.773 12.406 -11.434 1.00 82.75 219 THR A N 1
ATOM 1711 C CA . THR A 1 219 ? 3.006 12.100 -12.851 1.00 82.75 219 THR A CA 1
ATOM 1712 C C . THR A 1 219 ? 4.271 12.800 -13.347 1.00 82.75 219 THR A C 1
ATOM 1714 O O . THR A 1 219 ? 4.352 14.033 -13.395 1.00 82.75 219 THR A O 1
ATOM 1717 N N . THR A 1 220 ? 5.261 12.011 -13.762 1.00 88.19 220 THR A N 1
ATOM 1718 C CA . THR A 1 220 ? 6.486 12.530 -14.376 1.00 88.19 220 THR A CA 1
ATOM 1719 C C . THR A 1 220 ? 6.271 12.924 -15.833 1.00 88.19 220 THR A C 1
ATOM 1721 O O . THR A 1 220 ? 5.337 12.475 -16.505 1.00 88.19 220 THR A O 1
ATOM 1724 N N . VAL A 1 221 ? 7.194 13.721 -16.366 1.00 88.25 221 VAL A N 1
ATOM 1725 C CA . VAL A 1 221 ? 7.301 13.981 -17.811 1.00 88.25 221 VAL A CA 1
ATOM 1726 C C . VAL A 1 221 ? 7.382 12.659 -18.594 1.00 88.25 221 VAL A C 1
ATOM 1728 O O . VAL A 1 221 ? 6.729 12.510 -19.627 1.00 88.25 221 VAL A O 1
ATOM 1731 N N . GLY A 1 222 ? 8.108 11.664 -18.070 1.00 89.00 222 GLY A N 1
ATOM 1732 C CA . GLY A 1 222 ? 8.174 10.311 -18.623 1.00 89.00 222 GLY A CA 1
ATOM 1733 C C . GLY A 1 222 ? 6.821 9.592 -18.639 1.00 89.00 222 GLY A C 1
ATOM 1734 O O . GLY A 1 222 ? 6.500 8.933 -19.625 1.00 89.00 222 GLY A O 1
ATOM 1735 N N . ASN A 1 223 ? 5.976 9.761 -17.613 1.00 90.56 223 ASN A N 1
ATOM 1736 C CA . ASN A 1 223 ? 4.621 9.199 -17.609 1.00 90.56 223 ASN A CA 1
ATOM 1737 C C . ASN A 1 223 ? 3.714 9.847 -18.670 1.00 90.56 223 ASN A C 1
ATOM 1739 O O . ASN A 1 223 ? 2.975 9.129 -19.341 1.00 90.56 223 ASN A O 1
ATOM 1743 N N . ILE A 1 224 ? 3.785 11.172 -18.863 1.00 89.81 224 ILE A N 1
ATOM 1744 C CA . ILE A 1 224 ? 3.033 11.875 -19.924 1.00 89.81 224 ILE A CA 1
ATOM 1745 C C . ILE A 1 224 ? 3.478 11.361 -21.299 1.00 89.81 224 ILE A C 1
ATOM 1747 O O . ILE A 1 224 ? 2.647 11.002 -22.135 1.00 89.81 224 ILE A O 1
ATOM 1751 N N . LYS A 1 225 ? 4.796 11.246 -21.511 1.00 92.00 225 LYS A N 1
ATOM 1752 C CA . LYS A 1 225 ? 5.384 10.663 -22.724 1.00 92.00 225 LYS A CA 1
ATOM 1753 C C . LYS A 1 225 ? 4.902 9.229 -22.939 1.00 92.00 225 LYS A C 1
ATOM 1755 O O . LYS A 1 225 ? 4.486 8.907 -24.048 1.00 92.00 225 LYS A O 1
ATOM 1760 N N . GLN A 1 226 ? 4.901 8.392 -21.904 1.00 90.69 226 GLN A N 1
ATOM 1761 C CA . GLN A 1 226 ? 4.461 7.004 -22.016 1.00 90.69 226 GLN A CA 1
ATOM 1762 C C . GLN A 1 226 ? 2.967 6.898 -22.355 1.00 90.69 226 GLN A C 1
ATOM 1764 O O . GLN A 1 226 ? 2.616 6.124 -23.240 1.00 90.69 226 GLN A O 1
ATOM 1769 N N . GLN A 1 227 ? 2.093 7.719 -21.757 1.00 90.31 227 GLN A N 1
ATOM 1770 C CA . GLN A 1 227 ? 0.670 7.748 -22.127 1.00 90.31 227 GLN A CA 1
ATOM 1771 C C . GLN A 1 227 ? 0.460 8.124 -23.603 1.00 90.31 227 GLN A C 1
ATOM 1773 O O . GLN A 1 227 ? -0.336 7.484 -24.285 1.00 90.31 227 GLN A O 1
ATOM 1778 N N . ILE A 1 228 ? 1.208 9.098 -24.134 1.00 89.94 228 ILE A N 1
ATOM 1779 C CA . ILE A 1 228 ? 1.157 9.474 -25.560 1.00 89.94 228 ILE A CA 1
ATOM 1780 C C . ILE A 1 228 ? 1.670 8.328 -26.447 1.00 89.94 228 ILE A C 1
ATOM 1782 O O . ILE A 1 228 ? 1.035 7.965 -27.441 1.00 89.94 228 ILE A O 1
ATOM 1786 N N . VAL A 1 229 ? 2.791 7.712 -26.067 1.00 89.12 229 VAL A N 1
ATOM 1787 C CA . VAL A 1 229 ? 3.376 6.546 -26.746 1.00 89.12 229 VAL A CA 1
ATOM 1788 C C . VAL A 1 229 ? 2.388 5.381 -26.792 1.00 89.12 229 VAL A C 1
ATOM 1790 O O . VAL A 1 229 ? 2.252 4.745 -27.837 1.00 89.12 229 VAL A O 1
ATOM 1793 N N . ASP A 1 230 ? 1.649 5.137 -25.710 1.00 86.44 230 ASP A N 1
ATOM 1794 C CA . ASP A 1 230 ? 0.642 4.084 -25.629 1.00 86.44 230 ASP A CA 1
ATOM 1795 C C . ASP A 1 230 ? -0.683 4.429 -26.311 1.00 86.44 230 ASP A C 1
ATOM 1797 O O . ASP A 1 230 ? -1.329 3.527 -26.848 1.00 86.44 230 ASP A O 1
ATOM 1801 N N . GLN A 1 231 ? -1.083 5.698 -26.344 1.00 87.88 231 GLN A N 1
ATOM 1802 C CA . GLN A 1 231 ? -2.282 6.152 -27.048 1.00 87.88 231 GLN A CA 1
ATOM 1803 C C . GLN A 1 231 ? -2.107 6.061 -28.571 1.00 87.88 231 GLN A C 1
ATOM 1805 O O . GLN A 1 231 ? -3.016 5.615 -29.270 1.00 87.88 231 GLN A O 1
ATOM 1810 N N . PHE A 1 232 ? -0.929 6.435 -29.080 1.00 86.38 232 PHE A N 1
ATOM 1811 C CA . PHE A 1 232 ? -0.638 6.502 -30.519 1.00 86.38 232 PHE A CA 1
ATOM 1812 C C . PHE A 1 232 ? 0.251 5.358 -31.041 1.00 86.38 232 PHE A C 1
ATOM 1814 O O . PHE A 1 232 ? 0.551 5.308 -32.232 1.00 86.38 232 PHE A O 1
ATOM 1821 N N . LYS A 1 233 ? 0.642 4.417 -30.169 1.00 83.31 233 LYS A N 1
ATOM 1822 C CA . LYS A 1 233 ? 1.485 3.237 -30.460 1.00 83.31 233 LYS A CA 1
ATOM 1823 C C . LYS A 1 233 ? 2.791 3.583 -31.189 1.00 83.31 233 LYS A C 1
ATOM 1825 O O . LYS A 1 233 ? 3.157 2.974 -32.194 1.00 83.31 233 LYS A O 1
ATOM 1830 N N . ILE A 1 234 ? 3.510 4.558 -30.631 1.00 82.75 234 ILE A N 1
ATOM 1831 C CA . ILE A 1 234 ? 4.796 5.052 -31.141 1.00 82.75 234 ILE A CA 1
ATOM 1832 C C . ILE A 1 234 ? 5.878 3.972 -30.992 1.00 82.75 234 ILE A C 1
ATOM 1834 O O . ILE A 1 234 ? 6.179 3.521 -29.891 1.00 82.75 234 ILE A O 1
ATOM 1838 N N . ALA A 1 235 ? 6.486 3.561 -32.108 1.00 73.62 235 ALA A N 1
ATOM 1839 C CA . ALA A 1 235 ? 7.327 2.359 -32.170 1.00 73.62 235 ALA A CA 1
ATOM 1840 C C . ALA A 1 235 ? 8.758 2.504 -31.604 1.00 73.62 235 ALA A C 1
ATOM 1842 O O . ALA A 1 235 ? 9.445 1.495 -31.456 1.00 73.62 235 ALA A O 1
ATOM 1843 N N . LYS A 1 236 ? 9.222 3.733 -31.339 1.00 77.94 236 LYS A N 1
ATOM 1844 C CA . LYS A 1 236 ? 10.540 4.054 -30.754 1.00 77.94 236 LYS A CA 1
ATOM 1845 C C . LYS A 1 236 ? 10.432 5.292 -29.849 1.00 77.94 236 LYS A C 1
ATOM 1847 O O . LYS A 1 236 ? 10.800 6.386 -30.286 1.00 77.94 236 LYS A O 1
ATOM 1852 N N . PRO A 1 237 ? 9.868 5.170 -28.634 1.00 80.62 237 PRO A N 1
ATOM 1853 C CA . PRO A 1 237 ? 9.676 6.301 -27.723 1.00 80.62 237 PRO A CA 1
ATOM 1854 C C . PRO A 1 237 ? 10.974 7.051 -27.386 1.00 80.62 237 PRO A C 1
ATOM 1856 O O . PRO A 1 237 ? 10.932 8.235 -27.074 1.00 80.62 237 PRO A O 1
ATOM 1859 N N . GLU A 1 238 ? 12.129 6.395 -27.463 1.00 81.44 238 GLU A N 1
ATOM 1860 C CA . GLU A 1 238 ? 13.452 6.956 -27.180 1.00 81.44 238 GLU A CA 1
ATOM 1861 C C . GLU A 1 238 ? 13.951 7.989 -28.210 1.00 81.44 238 GLU A C 1
ATOM 1863 O O . GLU A 1 238 ? 14.810 8.801 -27.878 1.00 81.44 238 GLU A O 1
ATOM 1868 N N . ASP A 1 239 ? 13.410 8.005 -29.435 1.00 81.94 239 ASP A N 1
ATOM 1869 C CA . ASP A 1 239 ? 13.695 9.052 -30.435 1.00 81.94 239 ASP A CA 1
ATOM 1870 C C . ASP A 1 239 ? 12.787 10.303 -30.252 1.00 81.94 239 ASP A C 1
ATOM 1872 O O . ASP A 1 239 ? 12.912 11.264 -31.014 1.00 81.94 239 ASP A O 1
ATOM 1876 N N . TYR A 1 240 ? 11.879 10.312 -29.262 1.00 87.56 240 TYR A N 1
ATOM 1877 C CA . TYR A 1 240 ? 10.864 11.352 -29.017 1.00 87.56 240 TYR A CA 1
ATOM 1878 C C . TYR A 1 240 ? 10.951 11.923 -27.590 1.00 87.56 240 TYR A C 1
ATOM 1880 O O . TYR A 1 240 ? 11.399 11.251 -26.661 1.00 87.56 240 TYR A O 1
ATOM 1888 N N . GLY A 1 241 ? 10.479 13.155 -27.386 1.00 89.56 241 GLY A N 1
ATOM 1889 C CA . GLY A 1 241 ? 10.465 13.820 -26.079 1.00 89.56 241 GLY A CA 1
ATOM 1890 C C . GLY A 1 241 ? 9.375 14.885 -25.958 1.00 89.56 241 GLY A C 1
ATOM 1891 O O . GLY A 1 241 ? 8.690 15.194 -26.935 1.00 89.56 241 GLY A O 1
ATOM 1892 N N . ILE A 1 242 ? 9.223 15.437 -24.750 1.00 91.19 242 ILE A N 1
ATOM 1893 C CA . ILE A 1 242 ? 8.287 16.531 -24.457 1.00 91.19 242 ILE A CA 1
ATOM 1894 C C . ILE A 1 242 ? 9.038 17.860 -24.399 1.00 91.19 242 ILE A C 1
ATOM 1896 O O . ILE A 1 242 ? 10.118 17.959 -23.812 1.00 91.19 242 ILE A O 1
ATOM 1900 N N . VAL A 1 243 ? 8.441 18.890 -24.990 1.00 90.38 243 VAL A N 1
ATOM 1901 C CA . VAL A 1 243 ? 9.008 20.229 -25.109 1.00 90.38 243 VAL A CA 1
ATOM 1902 C C . VAL A 1 243 ? 7.963 21.291 -24.758 1.00 90.38 243 VAL A C 1
ATOM 1904 O O . VAL A 1 243 ? 6.806 21.206 -25.165 1.00 90.38 243 VAL A O 1
ATOM 1907 N N . SER A 1 244 ? 8.366 22.309 -23.996 1.00 87.50 244 SER A N 1
ATOM 1908 C CA . SER A 1 244 ? 7.637 23.577 -23.944 1.00 87.50 244 SER A CA 1
ATOM 1909 C C . SER A 1 244 ? 8.018 24.381 -25.187 1.00 87.50 244 SER A C 1
ATOM 1911 O O . SER A 1 244 ? 9.214 24.667 -25.348 1.00 87.50 244 SER A O 1
ATOM 1913 N N . PRO A 1 245 ? 7.057 24.809 -26.025 1.00 78.19 245 PRO A N 1
ATOM 1914 C CA . PRO A 1 245 ? 7.346 25.755 -27.094 1.00 78.19 245 PRO A CA 1
ATOM 1915 C C . PRO A 1 245 ? 7.894 27.073 -26.524 1.00 78.19 245 PRO A C 1
ATOM 1917 O O . PRO A 1 245 ? 7.751 27.367 -25.330 1.00 78.19 245 PRO A O 1
ATOM 1920 N N . ALA A 1 246 ? 8.555 27.841 -27.390 1.00 73.56 246 ALA A N 1
ATOM 1921 C CA . ALA A 1 246 ? 9.062 29.168 -27.060 1.00 73.56 246 ALA A CA 1
ATOM 1922 C C . ALA A 1 246 ? 7.916 30.183 -26.896 1.00 73.56 246 ALA A C 1
ATOM 1924 O O . ALA A 1 246 ? 6.899 30.108 -27.585 1.00 73.56 246 ALA A O 1
ATOM 1925 N N . ASP A 1 247 ? 8.132 31.153 -26.015 1.00 68.25 247 ASP A N 1
ATOM 1926 C CA . ASP A 1 247 ? 7.232 32.269 -25.708 1.00 68.25 247 ASP A CA 1
ATOM 1927 C C . ASP A 1 247 ? 8.014 33.594 -25.823 1.00 68.25 247 ASP A C 1
ATOM 1929 O O . ASP A 1 247 ? 9.247 33.583 -25.820 1.00 68.25 247 ASP A O 1
ATOM 1933 N N . ASP A 1 248 ? 7.326 34.742 -25.862 1.00 59.97 248 ASP A N 1
ATOM 1934 C CA . ASP A 1 248 ? 7.923 36.093 -25.912 1.00 59.97 248 ASP A CA 1
ATOM 1935 C C . ASP A 1 248 ? 8.969 36.354 -24.796 1.00 59.97 248 ASP A C 1
ATOM 1937 O O . ASP A 1 248 ? 9.746 37.311 -24.876 1.00 59.97 248 ASP A O 1
ATOM 1941 N N . SER A 1 249 ? 9.008 35.513 -23.752 1.00 57.69 249 SER A N 1
ATOM 1942 C CA . SER A 1 249 ? 9.930 35.598 -22.615 1.00 57.69 249 SER A CA 1
ATOM 1943 C C . SER A 1 249 ? 11.014 34.504 -22.512 1.00 57.69 249 SER A C 1
ATOM 1945 O O . SER A 1 249 ? 11.951 34.683 -21.724 1.00 57.69 249 SER A O 1
ATOM 1947 N N . LYS A 1 250 ? 10.930 33.383 -23.253 1.00 62.16 250 LYS A N 1
ATOM 1948 C CA . LYS A 1 250 ? 11.836 32.217 -23.106 1.00 62.16 250 LYS A CA 1
ATOM 1949 C C . LYS A 1 250 ? 12.024 31.410 -24.398 1.00 62.16 250 LYS A C 1
ATOM 1951 O O . LYS A 1 250 ? 11.085 31.195 -25.157 1.00 62.16 250 LYS A O 1
ATOM 1956 N N . GLU A 1 251 ? 13.230 30.865 -24.569 1.00 73.06 251 GLU A N 1
ATOM 1957 C CA . GLU A 1 251 ? 13.550 29.880 -25.612 1.00 73.06 251 GLU A CA 1
ATOM 1958 C C . GLU A 1 251 ? 12.862 28.517 -25.377 1.00 73.06 251 GLU A C 1
ATOM 1960 O O . GLU A 1 251 ? 12.477 28.163 -24.257 1.00 73.06 251 GLU A O 1
ATOM 1965 N N . GLU A 1 252 ? 12.735 27.739 -26.456 1.00 80.69 252 GLU A N 1
ATOM 1966 C CA . GLU A 1 252 ? 12.206 26.370 -26.455 1.00 80.69 252 GLU A CA 1
ATOM 1967 C C . GLU A 1 252 ? 12.936 25.494 -25.420 1.00 80.69 252 GLU A C 1
ATOM 1969 O O . GLU A 1 252 ? 14.165 25.422 -25.409 1.00 80.69 252 GLU A O 1
ATOM 1974 N N . THR A 1 253 ? 12.185 24.813 -24.548 1.00 83.75 253 THR A N 1
ATOM 1975 C CA . THR A 1 253 ? 12.757 24.056 -23.421 1.00 83.75 253 THR A CA 1
ATOM 1976 C C . THR A 1 253 ? 12.267 22.611 -23.424 1.00 83.75 253 THR A C 1
ATOM 1978 O O . THR A 1 253 ? 11.088 22.346 -23.189 1.00 83.75 253 THR A O 1
ATOM 1981 N N . TRP A 1 254 ? 13.180 21.666 -23.651 1.00 88.88 254 TRP A N 1
ATOM 1982 C CA . TRP A 1 254 ? 12.911 20.228 -23.550 1.00 88.88 254 TRP A CA 1
ATOM 1983 C C . TRP A 1 254 ? 12.897 19.780 -22.086 1.00 88.88 254 TRP A C 1
ATOM 1985 O O . TRP A 1 254 ? 13.750 20.195 -21.301 1.00 88.88 254 TRP A O 1
ATOM 1995 N N . LEU A 1 255 ? 11.920 18.951 -21.719 1.00 88.94 255 LEU A N 1
ATOM 1996 C CA . LEU A 1 255 ? 11.685 18.526 -20.338 1.00 88.94 255 LEU A CA 1
ATOM 1997 C C . LEU A 1 255 ? 12.358 17.175 -20.046 1.00 88.94 255 LEU A C 1
ATOM 1999 O O . LEU A 1 255 ? 12.382 16.287 -20.898 1.00 88.94 255 LEU A O 1
ATOM 2003 N N . ASN A 1 256 ? 12.892 17.011 -18.834 1.00 88.75 256 ASN A N 1
ATOM 2004 C CA . ASN A 1 256 ? 13.551 15.778 -18.403 1.00 88.75 256 ASN A CA 1
ATOM 2005 C C . ASN A 1 256 ? 12.522 14.731 -17.952 1.00 88.75 256 ASN A C 1
ATOM 2007 O O . ASN A 1 256 ? 11.705 15.000 -17.079 1.00 88.75 256 ASN A O 1
ATOM 2011 N N . GLU A 1 257 ? 12.592 13.517 -18.501 1.00 89.00 257 GLU A N 1
ATOM 2012 C CA . GLU A 1 257 ? 11.608 12.446 -18.270 1.00 89.00 257 GLU A CA 1
ATOM 2013 C C . GLU A 1 257 ? 11.522 11.969 -16.811 1.00 89.00 257 GLU A C 1
ATOM 2015 O O . GLU A 1 257 ? 10.481 11.458 -16.397 1.00 89.00 257 GLU A O 1
ATOM 2020 N N . ALA A 1 258 ? 12.591 12.157 -16.031 1.00 83.75 258 ALA A N 1
ATOM 2021 C CA . ALA A 1 258 ? 12.631 11.813 -14.611 1.00 83.75 258 ALA A CA 1
ATOM 2022 C C . ALA A 1 258 ? 11.982 12.867 -13.689 1.00 83.75 258 ALA A C 1
ATOM 2024 O O . ALA A 1 258 ? 11.738 12.567 -12.522 1.00 83.75 258 ALA A O 1
ATOM 2025 N N . ASP A 1 259 ? 11.704 14.079 -14.182 1.00 83.25 259 ASP A N 1
ATOM 2026 C CA . ASP A 1 259 ? 11.148 15.161 -13.365 1.00 83.25 259 ASP A CA 1
ATOM 2027 C C . ASP A 1 259 ? 9.627 14.991 -13.194 1.00 83.25 259 ASP A C 1
ATOM 2029 O O . ASP A 1 259 ? 8.908 14.644 -14.139 1.00 83.25 259 ASP A O 1
ATOM 2033 N N . ILE A 1 260 ? 9.112 15.294 -11.997 1.00 82.38 260 ILE A N 1
ATOM 2034 C CA . ILE A 1 260 ? 7.669 15.401 -11.744 1.00 82.38 260 ILE A CA 1
ATOM 2035 C C . ILE A 1 260 ? 7.145 16.631 -12.495 1.00 82.38 260 ILE A C 1
ATOM 2037 O O . ILE A 1 260 ? 7.620 17.747 -12.278 1.00 82.38 260 ILE A O 1
ATOM 2041 N N . PHE A 1 261 ? 6.143 16.462 -13.364 1.00 83.69 261 PHE A N 1
ATOM 2042 C CA . PHE A 1 261 ? 5.697 17.546 -14.250 1.00 83.69 261 PHE A CA 1
ATOM 2043 C C . PHE A 1 261 ? 5.114 18.749 -13.480 1.00 83.69 261 PHE A C 1
ATOM 2045 O O . PHE A 1 261 ? 5.236 19.894 -13.914 1.00 83.69 261 PHE A O 1
ATOM 2052 N N . ALA A 1 262 ? 4.561 18.507 -12.287 1.00 73.75 262 ALA A N 1
ATOM 2053 C CA . ALA A 1 262 ? 4.096 19.539 -11.358 1.00 73.75 262 ALA A CA 1
ATOM 2054 C C . ALA A 1 262 ? 5.212 20.419 -10.752 1.00 73.75 262 ALA A C 1
ATOM 2056 O O . ALA A 1 262 ? 4.910 21.468 -10.175 1.00 73.75 262 ALA A O 1
ATOM 2057 N N . GLU A 1 263 ? 6.471 19.979 -10.840 1.00 75.12 263 GLU A N 1
ATOM 2058 C CA . GLU A 1 263 ? 7.652 20.641 -10.271 1.00 75.12 263 GLU A CA 1
ATOM 2059 C C . GLU A 1 263 ? 8.547 21.286 -11.346 1.00 75.12 263 GLU A C 1
ATOM 2061 O O . GLU A 1 263 ? 9.386 22.138 -11.035 1.00 75.12 263 GLU A O 1
ATOM 2066 N N . CYS A 1 264 ? 8.325 20.963 -12.627 1.00 78.50 264 CYS A N 1
ATOM 2067 C CA . CYS A 1 264 ? 8.933 21.669 -13.751 1.00 78.50 264 CYS A CA 1
ATOM 2068 C C . CYS A 1 264 ? 8.648 23.183 -13.670 1.00 78.50 264 CYS A C 1
ATOM 2070 O O . CYS A 1 264 ? 7.513 23.614 -13.465 1.00 78.50 264 CYS A O 1
ATOM 2072 N N . SER A 1 265 ? 9.677 24.016 -13.874 1.00 72.00 265 SER A N 1
ATOM 2073 C CA . SER A 1 265 ? 9.618 25.485 -13.704 1.00 72.00 265 SER A CA 1
ATOM 2074 C C . SER A 1 265 ? 8.945 26.231 -14.877 1.00 72.00 265 SER A C 1
ATOM 2076 O O . SER A 1 265 ? 9.515 27.149 -15.485 1.00 72.00 265 SER A O 1
ATOM 2078 N N . LEU A 1 266 ? 7.721 25.812 -15.194 1.00 74.25 266 LEU A N 1
ATOM 2079 C CA . LEU A 1 266 ? 6.854 26.301 -16.267 1.00 74.25 266 LEU A CA 1
ATOM 2080 C C . LEU A 1 266 ? 5.797 27.279 -15.727 1.00 74.25 266 LEU A C 1
ATOM 2082 O O . LEU A 1 266 ? 5.383 27.182 -14.571 1.00 74.25 266 LEU A O 1
ATOM 2086 N N . SER A 1 267 ? 5.335 28.219 -16.559 1.00 74.06 267 SER A N 1
ATOM 2087 C CA . SER A 1 267 ? 4.111 28.980 -16.256 1.00 74.06 267 SER A CA 1
ATOM 2088 C C . SER A 1 267 ? 2.854 28.121 -16.504 1.00 74.06 267 SER A C 1
ATOM 2090 O O . SER A 1 267 ? 2.930 27.137 -17.244 1.00 74.06 267 SER A O 1
ATOM 2092 N N . PRO A 1 268 ? 1.675 28.493 -15.966 1.00 70.69 268 PRO A N 1
ATOM 2093 C CA . PRO A 1 268 ? 0.413 27.824 -16.298 1.00 70.69 268 PRO A CA 1
ATOM 2094 C C . PRO A 1 268 ? 0.079 27.848 -17.800 1.00 70.69 268 PRO A C 1
ATOM 2096 O O . PRO A 1 268 ? -0.562 26.930 -18.302 1.00 70.69 268 PRO A O 1
ATOM 2099 N N . GLU A 1 269 ? 0.537 28.870 -18.530 1.00 74.12 269 GLU A N 1
ATOM 2100 C CA . GLU A 1 269 ? 0.363 28.979 -19.985 1.00 74.12 269 GLU A CA 1
ATOM 2101 C C . GLU A 1 269 ? 1.305 28.021 -20.731 1.00 74.12 269 GLU A C 1
ATOM 2103 O O . GLU A 1 269 ? 0.878 27.354 -21.672 1.00 74.12 269 GLU A O 1
ATOM 2108 N N . GLN A 1 270 ? 2.553 27.872 -20.263 1.00 77.56 270 GLN A N 1
ATOM 2109 C CA . GLN A 1 270 ? 3.491 26.866 -20.779 1.00 77.56 270 GLN A CA 1
ATOM 2110 C C . GLN A 1 270 ? 2.998 25.434 -20.496 1.00 77.56 270 GLN A C 1
ATOM 2112 O O . GLN A 1 270 ? 3.061 24.580 -21.374 1.00 77.56 270 GLN A O 1
ATOM 2117 N N . MET A 1 271 ? 2.454 25.167 -19.300 1.00 73.94 271 MET A N 1
ATOM 2118 C CA . MET A 1 271 ? 1.861 23.862 -18.965 1.00 73.94 271 MET A CA 1
ATOM 2119 C C . MET A 1 271 ? 0.681 23.512 -19.884 1.00 73.94 271 MET A C 1
ATOM 2121 O O . MET A 1 271 ? 0.559 22.366 -20.301 1.00 73.94 271 MET A O 1
ATOM 2125 N N . GLY A 1 272 ? -0.148 24.494 -20.254 1.00 74.44 272 GLY A N 1
ATOM 2126 C CA . GLY A 1 272 ? -1.276 24.310 -21.173 1.00 74.44 272 GLY A CA 1
ATOM 2127 C C . GLY A 1 272 ? -0.924 24.241 -22.667 1.00 74.44 272 GLY A C 1
ATOM 2128 O O . GLY A 1 272 ? -1.844 24.220 -23.484 1.00 74.44 272 GLY A O 1
ATOM 2129 N N . SER A 1 273 ? 0.361 24.253 -23.044 1.00 82.94 273 SER A N 1
ATOM 2130 C CA . SER A 1 273 ? 0.806 24.345 -24.447 1.00 82.94 273 SER A CA 1
ATOM 2131 C C . SER A 1 273 ? 1.965 23.409 -24.829 1.00 82.94 273 SER A C 1
ATOM 2133 O O . SER A 1 273 ? 2.558 23.579 -25.892 1.00 82.94 273 SER A O 1
ATOM 2135 N N . ILE A 1 274 ? 2.285 22.402 -24.007 1.00 89.12 274 ILE A N 1
ATOM 2136 C CA . ILE A 1 274 ? 3.390 21.470 -24.289 1.00 89.12 274 ILE A CA 1
ATOM 2137 C C . ILE A 1 274 ? 3.171 20.614 -25.554 1.00 89.12 274 ILE A C 1
ATOM 2139 O O . ILE A 1 274 ? 2.049 20.223 -25.896 1.00 89.12 274 ILE A O 1
ATOM 2143 N N . GLU A 1 275 ? 4.276 20.268 -26.217 1.00 91.31 275 GLU A N 1
ATOM 2144 C CA . GLU A 1 275 ? 4.307 19.383 -27.385 1.00 91.31 275 GLU A CA 1
ATOM 2145 C C . GLU A 1 275 ? 5.088 18.088 -27.102 1.00 91.31 275 GLU A C 1
ATOM 2147 O O . GLU A 1 275 ? 6.061 18.080 -26.350 1.00 91.31 275 GLU A O 1
ATOM 2152 N N . PHE A 1 276 ? 4.704 16.996 -27.762 1.00 91.06 276 PHE A N 1
ATOM 2153 C CA . PHE A 1 276 ? 5.448 15.742 -27.877 1.00 91.06 276 PHE A CA 1
ATOM 2154 C C . PHE A 1 276 ? 5.874 15.551 -29.334 1.00 91.06 276 PHE A C 1
ATOM 2156 O O . PHE A 1 276 ? 5.021 15.543 -30.225 1.00 91.06 276 PHE A O 1
ATOM 2163 N N . ARG A 1 277 ? 7.178 15.390 -29.587 1.00 88.50 277 ARG A N 1
ATOM 2164 C CA . ARG A 1 277 ? 7.734 15.277 -30.950 1.00 88.50 277 ARG A CA 1
ATOM 2165 C C . ARG A 1 277 ? 9.109 14.599 -30.979 1.00 88.50 277 ARG A C 1
ATOM 2167 O O . ARG A 1 277 ? 9.717 14.376 -29.931 1.00 88.50 277 ARG A O 1
ATOM 2174 N N . MET A 1 278 ? 9.618 14.293 -32.176 1.00 84.25 278 MET A N 1
ATOM 2175 C CA . MET A 1 278 ? 10.969 13.734 -32.348 1.00 84.25 278 MET A CA 1
ATOM 2176 C C . MET A 1 278 ? 12.068 14.684 -31.861 1.00 84.25 278 MET A C 1
ATOM 2178 O O . MET A 1 278 ? 12.044 15.882 -32.145 1.00 84.25 278 MET A O 1
ATOM 2182 N N . ILE A 1 279 ? 13.075 14.125 -31.193 1.00 84.62 279 ILE A N 1
ATOM 2183 C CA . ILE A 1 279 ? 14.292 14.834 -30.792 1.00 84.62 279 ILE A CA 1
ATOM 2184 C C . ILE A 1 279 ? 15.185 15.016 -32.040 1.00 84.62 279 ILE A C 1
ATOM 2186 O O . ILE A 1 279 ? 15.427 14.033 -32.747 1.00 84.62 279 ILE A O 1
ATOM 2190 N N . PRO A 1 280 ? 15.705 16.227 -32.339 1.00 82.81 280 PRO A N 1
ATOM 2191 C CA . PRO A 1 280 ? 16.553 16.468 -33.511 1.00 82.81 280 PRO A CA 1
ATOM 2192 C C . PRO A 1 280 ? 17.806 15.580 -33.569 1.00 82.81 280 PRO A C 1
ATOM 2194 O O . PRO A 1 280 ? 18.452 15.312 -32.554 1.00 82.81 280 PRO A O 1
ATOM 2197 N N . TRP A 1 281 ? 18.192 15.139 -34.769 1.00 80.50 281 TRP A N 1
ATOM 2198 C CA . TRP A 1 281 ? 19.293 14.188 -34.953 1.00 80.50 281 TRP A CA 1
ATOM 2199 C C . TRP A 1 281 ? 20.595 14.859 -35.405 1.00 80.50 281 TRP A C 1
ATOM 2201 O O . TRP A 1 281 ? 20.674 15.409 -36.501 1.00 80.50 281 TRP A O 1
ATOM 2211 N N . GLU A 1 282 ? 21.665 14.701 -34.622 1.00 78.62 282 GLU A N 1
ATOM 2212 C CA . GLU A 1 282 ? 23.045 14.960 -35.059 1.00 78.62 282 GLU A CA 1
ATOM 2213 C C . GLU A 1 282 ? 23.571 13.777 -35.896 1.00 78.62 282 GLU A C 1
ATOM 2215 O O . GLU A 1 282 ? 23.934 12.727 -35.353 1.00 78.62 282 GLU A O 1
ATOM 2220 N N . ILE A 1 283 ? 23.645 13.937 -37.222 1.00 78.06 283 ILE A N 1
ATOM 2221 C CA . ILE A 1 283 ? 24.124 12.893 -38.147 1.00 78.06 283 ILE A CA 1
ATOM 2222 C C . ILE A 1 283 ? 25.485 13.240 -38.753 1.00 78.06 283 ILE A C 1
ATOM 2224 O O . ILE A 1 283 ? 25.835 14.408 -38.911 1.00 78.06 283 ILE A O 1
ATOM 2228 N N . THR A 1 284 ? 26.285 12.219 -39.084 1.00 81.88 284 THR A N 1
ATOM 2229 C CA . THR A 1 284 ? 27.608 12.388 -39.715 1.00 81.88 284 THR A CA 1
ATOM 2230 C C . THR A 1 284 ? 27.664 11.630 -41.033 1.00 81.88 284 THR A C 1
ATOM 2232 O O . THR A 1 284 ? 27.568 10.405 -41.040 1.00 81.88 284 THR A O 1
ATOM 2235 N N . VAL A 1 285 ? 27.877 12.349 -42.134 1.00 84.06 285 VAL A N 1
ATOM 2236 C CA . VAL A 1 285 ? 27.864 11.793 -43.494 1.00 84.06 285 VAL A CA 1
ATOM 2237 C C . VAL A 1 285 ? 29.273 11.766 -44.070 1.00 84.06 285 VAL A C 1
ATOM 2239 O O . VAL A 1 285 ? 30.018 12.741 -43.933 1.00 84.06 285 VAL A O 1
ATOM 2242 N N . ALA A 1 286 ? 29.640 10.657 -44.715 1.00 84.12 286 ALA A N 1
ATOM 2243 C CA . ALA A 1 286 ? 30.876 10.539 -45.483 1.00 84.12 286 ALA A CA 1
ATOM 2244 C C . ALA A 1 286 ? 30.632 10.833 -46.972 1.00 84.12 286 ALA A C 1
ATOM 2246 O O . ALA A 1 286 ? 29.743 10.254 -47.599 1.00 84.12 286 ALA A O 1
ATOM 2247 N N . LEU A 1 287 ? 31.445 11.726 -47.530 1.00 81.50 287 LEU A N 1
ATOM 2248 C CA . LEU A 1 287 ? 31.384 12.144 -48.927 1.00 81.50 287 LEU A CA 1
ATOM 2249 C C . LEU A 1 287 ? 32.297 11.261 -49.809 1.00 81.50 287 LEU A C 1
ATOM 2251 O O . LEU A 1 287 ? 33.275 10.711 -49.296 1.00 81.50 287 LEU A O 1
ATOM 2255 N N . PRO A 1 288 ? 32.065 11.166 -51.137 1.00 76.00 288 PRO A N 1
ATOM 2256 C CA . PRO A 1 288 ? 32.870 10.337 -52.049 1.00 76.00 288 PRO A CA 1
ATOM 2257 C C . PRO A 1 288 ? 34.367 10.690 -52.077 1.00 76.00 288 PRO A C 1
ATOM 2259 O O . PRO A 1 288 ? 35.201 9.855 -52.402 1.00 76.00 288 PRO A O 1
ATOM 2262 N N . ASN A 1 289 ? 34.727 11.920 -51.693 1.00 74.44 289 ASN A N 1
ATOM 2263 C CA . ASN A 1 289 ? 36.115 12.377 -51.560 1.00 74.44 289 ASN A CA 1
ATOM 2264 C C . ASN A 1 289 ? 36.802 11.946 -50.240 1.00 74.44 289 ASN A C 1
ATOM 2266 O O . ASN A 1 289 ? 37.894 12.421 -49.936 1.00 74.44 289 ASN A O 1
ATOM 2270 N N . GLY A 1 290 ? 36.157 11.101 -49.428 1.00 72.94 290 GLY A N 1
ATOM 2271 C CA . GLY A 1 290 ? 36.671 10.585 -48.155 1.00 72.94 290 GLY A CA 1
ATOM 2272 C C . GLY A 1 290 ? 36.492 11.512 -46.944 1.00 72.94 290 GLY A C 1
ATOM 2273 O O . GLY A 1 290 ? 36.738 11.085 -45.815 1.00 72.94 290 GLY A O 1
ATOM 2274 N N . SER A 1 291 ? 36.045 12.758 -47.134 1.00 80.69 291 SER A N 1
ATOM 2275 C CA . SER A 1 291 ? 35.773 13.679 -46.019 1.00 80.69 291 SER A CA 1
ATOM 2276 C C . SER A 1 291 ? 34.460 13.343 -45.295 1.00 80.69 291 SER A C 1
ATOM 2278 O O . SER A 1 291 ? 33.557 12.727 -45.864 1.00 80.69 291 SER A O 1
ATOM 2280 N N . LYS A 1 292 ? 34.345 13.743 -44.021 1.00 83.44 292 LYS A N 1
ATOM 2281 C CA . LYS A 1 292 ? 33.126 13.587 -43.210 1.00 83.44 292 LYS A CA 1
ATOM 2282 C C . LYS A 1 292 ? 32.631 14.937 -42.702 1.00 83.44 292 LYS A C 1
ATOM 2284 O O . LYS A 1 292 ? 33.438 15.777 -42.308 1.00 83.44 292 LYS A O 1
ATOM 2289 N N . LYS A 1 293 ? 31.310 15.123 -42.667 1.00 80.94 293 LYS A N 1
ATOM 2290 C CA . LYS A 1 293 ? 30.645 16.352 -42.205 1.00 80.94 293 LYS A CA 1
ATOM 2291 C C . LYS A 1 293 ? 29.489 16.007 -41.267 1.00 80.94 293 LYS A C 1
ATOM 2293 O O . LYS A 1 293 ? 28.799 15.016 -41.496 1.00 80.94 293 LYS A O 1
ATOM 2298 N N . ARG A 1 294 ? 29.302 16.802 -40.210 1.00 80.38 294 ARG A N 1
ATOM 2299 C CA . ARG A 1 294 ? 28.266 16.609 -39.183 1.00 80.38 294 ARG A CA 1
ATOM 2300 C C . ARG A 1 294 ? 27.303 17.791 -39.161 1.00 80.38 294 ARG A C 1
ATOM 2302 O O . ARG A 1 294 ? 27.746 18.918 -39.377 1.00 80.38 294 ARG A O 1
ATOM 2309 N N . PHE A 1 295 ? 26.024 17.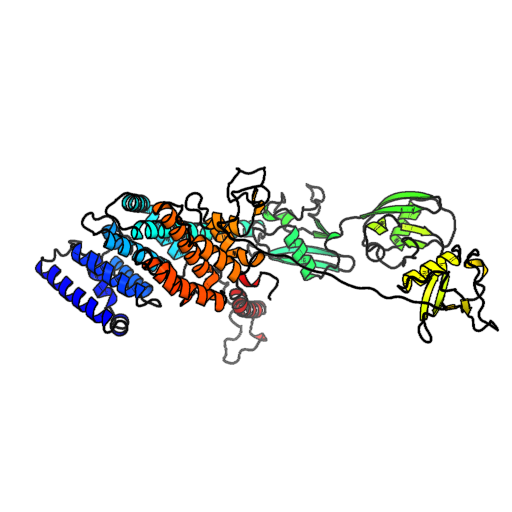521 -38.930 1.00 79.31 295 PHE A N 1
ATOM 2310 C CA . PHE A 1 295 ? 24.968 18.526 -38.824 1.00 79.31 295 PHE A CA 1
ATOM 2311 C C . PHE A 1 295 ? 23.762 17.971 -38.054 1.00 79.31 295 PHE A C 1
ATOM 2313 O O . PHE A 1 295 ? 23.496 16.767 -38.103 1.00 79.31 295 PHE A O 1
ATOM 2320 N N . ALA A 1 296 ? 23.028 18.859 -37.383 1.00 78.31 296 ALA A N 1
ATOM 2321 C CA . ALA A 1 296 ? 21.685 18.584 -36.893 1.00 78.31 296 ALA A CA 1
ATOM 2322 C C . ALA A 1 296 ? 20.690 18.610 -38.063 1.00 78.31 296 ALA A C 1
ATOM 2324 O O . ALA A 1 296 ? 20.794 19.459 -38.951 1.00 78.31 296 ALA A O 1
ATOM 2325 N N . THR A 1 297 ? 19.723 17.697 -38.067 1.00 79.56 297 THR A N 1
ATOM 2326 C CA . THR A 1 297 ? 18.602 17.699 -39.015 1.00 79.56 297 THR A CA 1
ATOM 2327 C C . THR A 1 297 ? 17.341 17.127 -38.367 1.00 79.56 297 THR A C 1
ATOM 2329 O O . THR A 1 297 ? 17.414 16.408 -37.366 1.00 79.56 297 THR A O 1
ATOM 2332 N N . ASP A 1 298 ? 16.186 17.466 -38.932 1.00 77.00 298 ASP A N 1
ATOM 2333 C CA . ASP A 1 298 ? 14.898 16.917 -38.521 1.00 77.00 298 ASP A CA 1
ATOM 2334 C C . ASP A 1 298 ? 14.716 15.522 -39.160 1.00 77.00 298 ASP A C 1
ATOM 2336 O O . ASP A 1 298 ? 14.716 15.415 -40.391 1.00 77.00 298 ASP A O 1
ATOM 2340 N N . PRO A 1 299 ? 14.574 14.439 -38.373 1.00 75.88 299 PRO A N 1
ATOM 2341 C CA . PRO A 1 299 ? 14.377 13.086 -38.901 1.00 75.88 299 PRO A CA 1
ATOM 2342 C C . PRO A 1 299 ? 13.112 12.886 -39.758 1.00 75.88 299 PRO A C 1
ATOM 2344 O O . PRO A 1 299 ? 13.049 11.908 -40.511 1.00 75.88 299 PRO A O 1
ATOM 2347 N N . ASN A 1 300 ? 12.126 13.784 -39.686 1.00 75.50 300 ASN A N 1
ATOM 2348 C CA . ASN A 1 300 ? 10.855 13.661 -40.405 1.00 75.50 300 ASN A CA 1
ATOM 2349 C C . ASN A 1 300 ? 10.948 14.017 -41.904 1.00 75.50 300 ASN A C 1
ATOM 2351 O O . ASN A 1 300 ? 10.030 13.708 -42.663 1.00 75.50 300 ASN A O 1
ATOM 2355 N N . ILE A 1 301 ? 12.038 14.640 -42.370 1.00 80.06 301 ILE A N 1
ATOM 2356 C CA . ILE A 1 301 ? 12.195 15.046 -43.783 1.00 80.06 301 ILE A CA 1
ATOM 2357 C C . ILE A 1 301 ? 12.686 13.880 -44.664 1.00 80.06 301 ILE A C 1
ATOM 2359 O O . ILE A 1 301 ? 13.252 12.906 -44.164 1.00 80.06 301 ILE A O 1
ATOM 2363 N N . THR A 1 302 ? 12.469 13.929 -45.984 1.00 84.44 302 THR A N 1
ATOM 2364 C CA . THR A 1 302 ? 12.783 12.794 -46.879 1.00 84.44 302 THR A CA 1
ATOM 2365 C C . THR A 1 302 ? 14.280 12.590 -47.115 1.00 84.44 302 THR A C 1
ATOM 2367 O O . THR A 1 302 ? 15.078 13.521 -47.056 1.00 84.44 302 THR A O 1
ATOM 2370 N N . CYS A 1 303 ? 14.679 11.363 -47.450 1.00 82.44 303 CYS A N 1
ATOM 2371 C CA . CYS A 1 303 ? 16.058 11.013 -47.780 1.00 82.44 303 CYS A CA 1
ATOM 2372 C C . CYS A 1 303 ? 16.566 11.760 -49.035 1.00 82.44 303 CYS A C 1
ATOM 2374 O O . CYS A 1 303 ? 17.747 12.093 -49.098 1.00 82.44 303 CYS A O 1
ATOM 2376 N N . ASP A 1 304 ? 15.679 12.136 -49.964 1.00 82.50 304 ASP A N 1
ATOM 2377 C CA . ASP A 1 304 ? 15.958 13.110 -51.036 1.00 82.50 304 ASP A CA 1
ATOM 2378 C C . ASP A 1 304 ? 16.171 14.555 -50.524 1.00 82.50 304 ASP A C 1
ATOM 2380 O O . ASP A 1 304 ? 17.142 15.217 -50.896 1.00 82.50 304 ASP A O 1
ATOM 2384 N N . GLN A 1 305 ? 15.329 15.044 -49.605 1.00 82.50 305 GLN A N 1
ATOM 2385 C CA . GLN A 1 305 ? 15.500 16.368 -48.986 1.00 82.50 305 GLN A CA 1
ATOM 2386 C C . GLN A 1 305 ? 16.799 16.455 -48.169 1.00 82.50 305 GLN A C 1
ATOM 2388 O O . GLN A 1 305 ? 17.493 17.470 -48.230 1.00 82.50 305 GLN A O 1
ATOM 2393 N N . VAL A 1 306 ? 17.179 15.384 -47.464 1.00 84.19 306 VAL A N 1
ATOM 2394 C CA . VAL A 1 306 ? 18.468 15.274 -46.760 1.00 84.19 306 VAL A CA 1
ATOM 2395 C C . VAL A 1 306 ? 19.634 15.257 -47.746 1.00 84.19 306 VAL A C 1
ATOM 2397 O O . VAL A 1 306 ? 20.608 15.979 -47.539 1.00 84.19 306 VAL A O 1
ATOM 2400 N N . LEU A 1 307 ? 19.546 14.495 -48.843 1.00 83.81 307 LEU A N 1
ATOM 2401 C CA . LEU A 1 307 ? 20.568 14.506 -49.895 1.00 83.81 307 LEU A CA 1
ATOM 2402 C C . LEU A 1 307 ? 20.725 15.912 -50.498 1.00 83.81 307 LEU A C 1
ATOM 2404 O O . LEU A 1 307 ? 21.845 16.407 -50.613 1.00 83.81 307 LEU A O 1
ATOM 2408 N N . SER A 1 308 ? 19.614 16.595 -50.773 1.00 82.31 308 SER A N 1
ATOM 2409 C CA . SER A 1 308 ? 19.589 17.986 -51.239 1.00 82.31 308 SER A CA 1
ATOM 2410 C C . SER A 1 308 ? 20.227 18.954 -50.233 1.00 82.31 308 SER A C 1
ATOM 2412 O O . SER A 1 308 ? 21.045 19.786 -50.628 1.00 82.31 308 SER A O 1
ATOM 2414 N N . GLN A 1 309 ? 19.938 18.821 -48.931 1.00 81.94 309 GLN A N 1
ATOM 2415 C CA . GLN A 1 309 ? 20.601 19.597 -47.872 1.00 81.94 309 GLN A CA 1
ATOM 2416 C C . GLN A 1 309 ? 22.111 19.321 -47.806 1.00 81.94 309 GLN A C 1
ATOM 2418 O O . GLN A 1 309 ? 22.891 20.251 -47.626 1.00 81.94 309 GLN A O 1
ATOM 2423 N N . ILE A 1 310 ? 22.557 18.073 -47.983 1.00 81.38 310 ILE A N 1
ATOM 2424 C CA . ILE A 1 310 ? 23.989 17.733 -47.980 1.00 81.38 310 ILE A CA 1
ATOM 2425 C C . ILE A 1 310 ? 24.693 18.338 -49.201 1.00 81.38 310 ILE A C 1
ATOM 2427 O O . ILE A 1 310 ? 25.752 18.955 -49.051 1.00 81.38 310 ILE A O 1
ATOM 2431 N N . LEU A 1 311 ? 24.113 18.181 -50.396 1.00 80.50 311 LEU A N 1
ATOM 2432 C CA . LEU A 1 311 ? 24.678 18.656 -51.663 1.00 80.50 311 LEU A CA 1
ATOM 2433 C C . LEU A 1 311 ? 24.710 20.189 -51.747 1.00 80.50 311 LEU A C 1
ATOM 2435 O O . LEU A 1 311 ? 25.718 20.750 -52.169 1.00 80.50 311 LEU A O 1
ATOM 2439 N N . ALA A 1 312 ? 23.687 20.887 -51.242 1.00 78.06 312 ALA A N 1
ATOM 2440 C CA . ALA A 1 312 ? 23.671 22.353 -51.171 1.00 78.06 312 ALA A CA 1
ATOM 2441 C C . ALA A 1 312 ? 24.833 22.949 -50.345 1.00 78.06 312 ALA A C 1
ATOM 2443 O O . ALA A 1 312 ? 25.143 24.133 -50.474 1.00 78.06 312 ALA A O 1
ATOM 2444 N N . ILE A 1 313 ? 25.491 22.138 -49.507 1.00 71.56 313 ILE A N 1
ATOM 2445 C CA . ILE A 1 313 ? 26.602 22.545 -48.639 1.00 71.56 313 ILE A CA 1
ATOM 2446 C C . ILE A 1 313 ? 27.871 21.699 -48.913 1.00 71.56 313 ILE A C 1
ATOM 2448 O O . ILE A 1 313 ? 28.767 21.652 -48.060 1.00 71.56 313 ILE A O 1
ATOM 2452 N N . SER A 1 314 ? 27.973 21.018 -50.068 1.00 69.06 314 SER A N 1
ATOM 2453 C CA . SER A 1 314 ? 29.093 20.120 -50.422 1.00 69.06 314 SER A CA 1
ATOM 2454 C C . SER A 1 314 ? 29.415 20.128 -51.925 1.00 69.06 314 SER A C 1
ATOM 2456 O O . SER A 1 314 ? 28.543 19.901 -52.752 1.00 69.06 314 SER A O 1
ATOM 2458 N N . SER A 1 315 ? 30.684 20.311 -52.303 1.00 70.00 315 SER A N 1
ATOM 2459 C CA . SER A 1 315 ? 31.128 20.302 -53.710 1.00 70.00 315 SER A CA 1
ATOM 2460 C C . SER A 1 315 ? 31.603 18.910 -54.157 1.00 70.00 315 SER A C 1
ATOM 2462 O O . SER A 1 315 ? 32.640 18.446 -53.670 1.00 70.00 315 SER A O 1
ATOM 2464 N N . LEU A 1 316 ? 30.886 18.263 -55.084 1.00 76.75 316 LEU A N 1
ATOM 2465 C CA . LEU A 1 316 ? 31.161 16.899 -55.572 1.00 76.75 316 LEU A CA 1
ATOM 2466 C C . LEU A 1 316 ? 31.126 16.785 -57.116 1.00 76.75 316 LEU A C 1
ATOM 2468 O O . LEU A 1 316 ? 30.631 17.705 -57.766 1.00 76.75 316 LEU A O 1
ATOM 2472 N N . PRO A 1 317 ? 31.671 15.694 -57.704 1.00 69.88 317 PRO A N 1
ATOM 2473 C CA . PRO A 1 317 ? 31.567 15.384 -59.139 1.00 69.88 317 PRO A CA 1
ATOM 2474 C C . PRO A 1 317 ? 30.140 15.013 -59.592 1.00 69.88 317 PRO A C 1
ATOM 2476 O O . PRO A 1 317 ? 29.213 14.986 -58.791 1.00 69.88 317 PRO A O 1
ATOM 2479 N N . GLU A 1 318 ? 29.973 14.700 -60.879 1.00 61.78 318 GLU A N 1
ATOM 2480 C CA . GLU A 1 318 ? 28.693 14.329 -61.505 1.00 61.78 318 GLU A CA 1
ATOM 2481 C C . GLU A 1 318 ? 28.604 12.800 -61.722 1.00 61.78 318 GLU A C 1
ATOM 2483 O O . GLU A 1 318 ? 29.402 12.240 -62.474 1.00 61.78 318 GLU A O 1
ATOM 2488 N N . ALA A 1 319 ? 27.668 12.122 -61.039 1.00 71.25 319 ALA A N 1
ATOM 2489 C CA . ALA A 1 319 ? 27.399 10.675 -61.131 1.00 71.25 319 ALA A CA 1
ATOM 2490 C C . ALA A 1 319 ? 25.998 10.314 -60.569 1.00 71.25 319 ALA A C 1
ATOM 2492 O O . ALA A 1 319 ? 25.384 11.135 -59.885 1.00 71.25 319 ALA A O 1
ATOM 2493 N N . ASP A 1 320 ? 25.504 9.085 -60.806 1.00 76.50 320 ASP A N 1
ATOM 2494 C CA . ASP A 1 320 ? 24.299 8.543 -60.136 1.00 76.50 320 ASP A CA 1
ATOM 2495 C C . ASP A 1 320 ? 24.622 8.159 -58.685 1.00 76.50 320 ASP A C 1
ATOM 2497 O O . ASP A 1 320 ? 25.008 7.028 -58.380 1.00 76.50 320 ASP A O 1
ATOM 2501 N N . TYR A 1 321 ? 24.506 9.133 -57.787 1.00 82.19 321 TYR A N 1
ATOM 2502 C CA . TYR A 1 321 ? 24.716 8.929 -56.362 1.00 82.19 321 TYR A CA 1
ATOM 2503 C C . TYR A 1 321 ? 23.438 8.524 -55.641 1.00 82.19 321 TYR A C 1
ATOM 2505 O O . TYR A 1 321 ? 22.394 9.156 -55.781 1.00 82.19 321 TYR A O 1
ATOM 2513 N N . CYS A 1 322 ? 23.572 7.563 -54.733 1.00 82.00 322 CYS A N 1
ATOM 2514 C CA . CYS A 1 322 ? 22.558 7.265 -53.735 1.00 82.00 322 CYS A CA 1
ATOM 2515 C C . CYS A 1 322 ? 23.115 7.430 -52.314 1.00 82.00 322 CYS A C 1
ATOM 2517 O O . CYS A 1 322 ? 24.318 7.275 -52.067 1.00 82.00 322 CYS A O 1
ATOM 2519 N N . LEU A 1 323 ? 22.229 7.727 -51.360 1.00 82.69 323 LEU A N 1
ATOM 2520 C CA . LEU A 1 323 ? 22.550 7.576 -49.944 1.00 82.69 323 LEU A CA 1
ATOM 2521 C C . LEU A 1 323 ? 22.634 6.075 -49.628 1.00 82.69 323 LEU A C 1
ATOM 2523 O O . LEU A 1 323 ? 21.646 5.351 -49.762 1.00 82.69 323 LEU A O 1
ATOM 2527 N N . MET A 1 324 ? 23.804 5.612 -49.189 1.00 77.25 324 MET A N 1
ATOM 2528 C CA . MET A 1 324 ? 24.015 4.239 -48.736 1.00 77.25 324 MET A CA 1
ATOM 2529 C C . MET A 1 324 ? 24.239 4.166 -47.232 1.00 77.25 324 MET A C 1
ATOM 2531 O O . MET A 1 324 ? 24.979 4.960 -46.651 1.00 77.25 324 MET A O 1
ATOM 2535 N N . LEU A 1 325 ? 23.652 3.142 -46.625 1.00 77.94 325 LEU A N 1
ATOM 2536 C CA . LEU A 1 325 ? 23.830 2.770 -45.233 1.00 77.94 325 LEU A CA 1
ATOM 2537 C C . LEU A 1 325 ? 24.689 1.503 -45.168 1.00 77.94 325 LEU A C 1
ATOM 2539 O O . LEU A 1 325 ? 24.212 0.400 -45.451 1.00 77.94 325 LEU A O 1
ATOM 2543 N N . GLY A 1 326 ? 25.980 1.657 -44.869 1.00 73.12 326 GLY A N 1
ATOM 2544 C CA . GLY A 1 326 ? 26.949 0.566 -45.015 1.00 73.12 326 GLY A CA 1
ATOM 2545 C C . GLY A 1 326 ? 27.087 0.136 -46.482 1.00 73.12 326 GLY A C 1
ATOM 2546 O O . GLY A 1 326 ? 27.732 0.841 -47.257 1.00 73.12 326 GLY A O 1
ATOM 2547 N N . ASN A 1 327 ? 26.461 -0.992 -46.842 1.00 65.62 327 ASN A N 1
ATOM 2548 C CA . ASN A 1 327 ? 26.408 -1.547 -48.205 1.00 65.62 327 ASN A CA 1
ATOM 2549 C C . ASN A 1 327 ? 25.001 -1.472 -48.844 1.00 65.62 327 ASN A C 1
ATOM 2551 O O . ASN A 1 327 ? 24.809 -1.980 -49.945 1.00 65.62 327 ASN A O 1
ATOM 2555 N N . LYS A 1 328 ? 24.001 -0.896 -48.158 1.00 70.12 328 LYS A N 1
ATOM 2556 C CA . LYS A 1 328 ? 22.592 -0.916 -48.583 1.00 70.12 328 LYS A CA 1
ATOM 2557 C C . LYS A 1 328 ? 22.123 0.452 -49.076 1.00 70.12 328 LYS A C 1
ATOM 2559 O O . LYS A 1 328 ? 22.224 1.436 -48.349 1.00 70.12 328 LYS A O 1
ATOM 2564 N N . VAL A 1 329 ? 21.538 0.494 -50.269 1.00 78.69 329 VAL A N 1
ATOM 2565 C CA . VAL A 1 329 ? 20.942 1.704 -50.861 1.00 78.69 329 VAL A CA 1
ATOM 2566 C C . VAL A 1 329 ? 19.650 2.095 -50.126 1.00 78.69 329 VAL A C 1
ATOM 2568 O O . VAL A 1 329 ? 18.787 1.246 -49.878 1.00 78.69 329 VAL A O 1
ATOM 2571 N N . LEU A 1 330 ? 19.510 3.375 -49.772 1.00 81.94 330 LEU A N 1
ATOM 2572 C CA . LEU A 1 330 ? 18.293 3.940 -49.178 1.00 81.94 330 LEU A CA 1
ATOM 2573 C C . LEU A 1 330 ? 17.258 4.323 -50.248 1.00 81.94 330 LEU A C 1
ATOM 2575 O O . LEU A 1 330 ? 17.575 4.466 -51.423 1.00 81.94 330 LEU A O 1
ATOM 2579 N N . GLN A 1 331 ? 15.997 4.472 -49.839 1.00 78.94 331 GLN A N 1
ATOM 2580 C CA . GLN A 1 331 ? 14.890 4.809 -50.740 1.00 78.94 331 GLN A CA 1
ATOM 2581 C C . GLN A 1 331 ? 14.565 6.303 -50.631 1.00 78.94 331 GLN A C 1
ATOM 2583 O O . GLN A 1 331 ? 14.071 6.746 -49.598 1.00 78.94 331 GLN A O 1
ATOM 2588 N N . GLU A 1 332 ? 14.823 7.051 -51.705 1.00 78.50 332 GLU A N 1
ATOM 2589 C CA . GLU A 1 332 ? 14.730 8.521 -51.794 1.00 78.50 332 GLU A CA 1
ATOM 2590 C C . GLU A 1 332 ? 13.420 9.101 -51.221 1.00 78.50 332 GLU A C 1
ATOM 2592 O O . GLU A 1 332 ? 13.441 10.055 -50.443 1.00 78.50 332 GLU A O 1
ATOM 2597 N N . ALA A 1 333 ? 12.282 8.471 -51.536 1.00 76.81 333 ALA A N 1
ATOM 2598 C CA . ALA A 1 333 ? 10.938 8.912 -51.150 1.00 76.81 333 ALA A CA 1
ATOM 2599 C C . ALA A 1 333 ? 10.509 8.565 -49.702 1.00 76.81 333 ALA A C 1
ATOM 2601 O O . ALA A 1 333 ? 9.333 8.712 -49.368 1.00 76.81 333 ALA A O 1
ATOM 2602 N N . LYS A 1 334 ? 11.407 8.066 -48.842 1.00 79.94 334 LYS A N 1
ATOM 2603 C CA . LYS A 1 334 ? 11.122 7.804 -47.415 1.00 79.94 334 LYS A CA 1
ATOM 2604 C C . LYS A 1 334 ? 11.710 8.886 -46.516 1.00 79.94 334 LYS A C 1
ATOM 2606 O O . LYS A 1 334 ? 12.707 9.499 -46.874 1.00 79.94 334 LYS A O 1
ATOM 2611 N N . THR A 1 335 ? 11.106 9.092 -45.347 1.00 80.69 335 THR A N 1
ATOM 2612 C CA . THR A 1 335 ? 11.640 9.954 -44.279 1.00 80.69 335 THR A CA 1
ATOM 2613 C C . THR A 1 335 ? 12.976 9.423 -43.757 1.00 80.69 335 THR A C 1
ATOM 2615 O O . THR A 1 335 ? 13.230 8.213 -43.798 1.00 80.69 335 THR A O 1
ATOM 2618 N N . LEU A 1 336 ? 13.841 10.311 -43.261 1.00 75.56 336 LEU A N 1
ATOM 2619 C CA . LEU A 1 336 ? 15.147 9.937 -42.722 1.00 75.56 336 LEU A CA 1
ATOM 2620 C C . LEU A 1 336 ? 15.008 8.987 -41.528 1.00 75.56 336 LEU A C 1
ATOM 2622 O O . LEU A 1 336 ? 15.771 8.023 -41.442 1.00 75.56 336 LEU A O 1
ATOM 2626 N N . GLU A 1 337 ? 13.989 9.181 -40.684 1.00 74.69 337 GLU A N 1
ATOM 2627 C CA . GLU A 1 337 ? 13.614 8.240 -39.624 1.00 74.69 337 GLU A CA 1
ATOM 2628 C C . GLU A 1 337 ? 13.453 6.812 -40.168 1.00 74.69 337 GLU A C 1
ATOM 2630 O O . GLU A 1 337 ? 14.061 5.855 -39.678 1.00 74.69 337 GLU A O 1
ATOM 2635 N N . ARG A 1 338 ? 12.666 6.685 -41.239 1.00 71.06 338 ARG A N 1
ATOM 2636 C CA . ARG A 1 338 ? 12.282 5.421 -41.875 1.00 71.06 338 ARG A CA 1
ATOM 2637 C C . ARG A 1 338 ? 13.388 4.822 -42.752 1.00 71.06 338 ARG A C 1
ATOM 2639 O O . ARG A 1 338 ? 13.318 3.639 -43.094 1.00 71.06 338 ARG A O 1
ATOM 2646 N N . CYS A 1 339 ? 14.402 5.613 -43.105 1.00 71.00 339 CYS A N 1
ATOM 2647 C CA . CYS A 1 339 ? 15.657 5.168 -43.713 1.00 71.00 339 CYS A CA 1
ATOM 2648 C C . CYS A 1 339 ? 16.681 4.673 -42.665 1.00 71.00 339 CYS A C 1
ATOM 2650 O O . CYS A 1 339 ? 17.351 3.668 -42.902 1.00 71.00 339 CYS A O 1
ATOM 2652 N N . LEU A 1 340 ? 16.829 5.373 -41.530 1.00 70.56 340 LEU A N 1
ATOM 2653 C CA . LEU A 1 340 ? 17.932 5.221 -40.563 1.00 70.56 340 LEU A CA 1
ATOM 2654 C C . LEU A 1 340 ? 17.445 4.807 -39.166 1.00 70.56 340 LEU A C 1
ATOM 2656 O O . LEU A 1 340 ? 17.753 5.439 -38.150 1.00 70.56 340 LEU A O 1
ATOM 2660 N N . THR A 1 341 ? 16.705 3.705 -39.102 1.00 60.00 341 THR A N 1
ATOM 2661 C CA . THR A 1 341 ? 16.012 3.252 -37.886 1.00 60.00 341 THR A CA 1
ATOM 2662 C C . THR A 1 341 ? 16.923 2.891 -36.701 1.00 60.00 341 THR A C 1
ATOM 2664 O O . THR A 1 341 ? 16.415 2.715 -35.599 1.00 60.00 341 THR A O 1
ATOM 2667 N N . ASN A 1 342 ? 18.249 2.795 -36.883 1.00 59.41 342 ASN A N 1
ATOM 2668 C CA . ASN A 1 342 ? 19.217 2.422 -35.842 1.00 59.41 342 ASN A CA 1
ATOM 2669 C C . ASN A 1 342 ? 20.297 3.505 -35.641 1.00 59.41 342 ASN A C 1
ATOM 2671 O O . ASN A 1 342 ? 21.034 3.836 -36.574 1.00 59.41 342 ASN A O 1
ATOM 2675 N N . VAL A 1 343 ? 20.460 3.988 -34.403 1.00 54.97 343 VAL A N 1
ATOM 2676 C CA . VAL A 1 343 ? 21.398 5.066 -34.023 1.00 54.97 343 VAL A CA 1
ATOM 2677 C C . VAL A 1 343 ? 22.850 4.797 -34.443 1.00 54.97 343 VAL A C 1
ATOM 2679 O O . VAL A 1 343 ? 23.537 5.720 -34.878 1.00 54.97 343 VAL A O 1
ATOM 2682 N N . LYS A 1 344 ? 23.336 3.546 -34.374 1.00 54.72 344 LYS A N 1
ATOM 2683 C CA . LYS A 1 344 ? 24.715 3.208 -34.787 1.00 54.72 344 LYS A CA 1
ATOM 2684 C C . LYS A 1 344 ? 24.930 3.497 -36.276 1.00 54.72 344 LYS A C 1
ATOM 2686 O O . LYS A 1 344 ? 25.939 4.087 -36.649 1.00 54.72 344 LYS A O 1
ATOM 2691 N N . SER A 1 345 ? 23.928 3.179 -37.096 1.00 56.75 345 SER A N 1
ATOM 2692 C CA . SER A 1 345 ? 23.972 3.351 -38.550 1.00 56.75 345 SER A CA 1
ATOM 2693 C C . SER A 1 345 ? 23.977 4.824 -39.001 1.00 56.75 345 SER A C 1
ATOM 2695 O O . SER A 1 345 ? 24.511 5.129 -40.065 1.00 56.75 345 SER A O 1
ATOM 2697 N N . ARG A 1 346 ? 23.525 5.771 -38.155 1.00 66.19 346 ARG A N 1
ATOM 2698 C CA . ARG A 1 346 ? 23.571 7.234 -38.410 1.00 66.19 346 ARG A CA 1
ATOM 2699 C C . ARG A 1 346 ? 25.005 7.797 -38.580 1.00 66.19 346 ARG A C 1
ATOM 2701 O O . ARG A 1 346 ? 25.167 8.972 -38.909 1.00 66.19 346 ARG A O 1
ATOM 2708 N N . LYS A 1 347 ? 26.046 6.978 -38.352 1.00 61.56 347 LYS A N 1
ATOM 2709 C CA . LYS A 1 347 ? 27.482 7.289 -38.551 1.00 61.56 347 LYS A CA 1
ATOM 2710 C C . LYS A 1 347 ? 28.109 6.613 -39.784 1.00 61.56 347 LYS A C 1
ATOM 2712 O O . LYS A 1 347 ? 29.233 6.960 -40.159 1.00 61.56 347 LYS A O 1
ATOM 2717 N N . ASP A 1 348 ? 27.378 5.683 -40.402 1.00 66.69 348 ASP A N 1
ATOM 2718 C CA . ASP A 1 348 ? 27.769 4.892 -41.577 1.00 66.69 348 ASP A CA 1
ATOM 2719 C C . ASP A 1 348 ? 26.993 5.296 -42.842 1.00 66.69 348 ASP A C 1
ATOM 2721 O O . ASP A 1 348 ? 26.992 4.563 -43.836 1.00 66.69 348 ASP A O 1
ATOM 2725 N N . LEU A 1 349 ? 26.350 6.470 -42.812 1.00 79.31 349 LEU A N 1
ATOM 2726 C CA . LEU A 1 349 ? 25.726 7.087 -43.975 1.00 79.31 349 LEU A CA 1
ATOM 272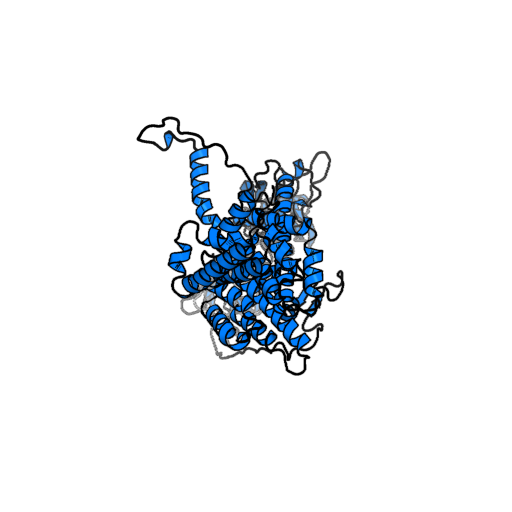7 C C . LEU A 1 349 ? 26.808 7.624 -44.922 1.00 79.31 349 LEU A C 1
ATOM 2729 O O . LEU A 1 349 ? 27.634 8.467 -44.552 1.00 79.31 349 LEU A O 1
ATOM 2733 N N . LYS A 1 350 ? 26.800 7.120 -46.154 1.00 82.12 350 LYS A N 1
ATOM 2734 C CA . LYS A 1 350 ? 27.742 7.458 -47.226 1.00 82.12 350 LYS A CA 1
ATOM 2735 C C . LYS A 1 350 ? 26.979 7.860 -48.485 1.00 82.12 350 LYS A C 1
ATOM 2737 O O . LYS A 1 350 ? 25.797 7.558 -48.625 1.00 82.12 350 LYS A O 1
ATOM 2742 N N . ILE A 1 351 ? 27.679 8.492 -49.417 1.00 81.12 351 ILE A N 1
ATOM 2743 C CA . ILE A 1 351 ? 27.194 8.772 -50.773 1.00 81.12 351 ILE A CA 1
ATOM 2744 C C . ILE A 1 351 ? 28.018 7.909 -51.741 1.00 81.12 351 ILE A C 1
ATOM 2746 O O . ILE A 1 351 ? 29.246 8.021 -51.742 1.00 81.12 351 ILE A O 1
ATOM 2750 N N . CYS A 1 352 ? 27.379 7.007 -52.496 1.00 73.00 352 CYS A N 1
ATOM 2751 C CA . CYS A 1 352 ? 28.053 5.974 -53.307 1.00 73.00 352 CYS A CA 1
ATOM 2752 C C . CYS A 1 352 ? 27.258 5.562 -54.569 1.00 73.00 352 CYS A C 1
ATOM 2754 O O . CYS A 1 352 ? 26.102 5.950 -54.740 1.00 73.00 352 CYS A O 1
ATOM 2756 N N . GLU A 1 353 ? 27.900 4.752 -55.420 1.00 74.94 353 GLU A N 1
ATOM 2757 C CA . GLU A 1 353 ? 27.343 4.093 -56.619 1.00 74.94 353 GLU A CA 1
ATOM 2758 C C . GLU A 1 353 ? 26.571 2.787 -56.277 1.00 74.94 353 GLU A C 1
ATOM 2760 O O . GLU A 1 353 ? 26.541 2.356 -55.122 1.00 74.94 353 GLU A O 1
ATOM 2765 N N . ARG A 1 354 ? 25.905 2.164 -57.268 1.00 78.50 354 ARG A N 1
ATOM 2766 C CA . ARG A 1 354 ? 24.765 1.230 -57.081 1.00 78.50 354 ARG A CA 1
ATOM 2767 C C . ARG A 1 354 ? 25.132 -0.283 -57.275 1.00 78.50 354 ARG A C 1
ATOM 2769 O O . ARG A 1 354 ? 25.823 -0.579 -58.247 1.00 78.50 354 ARG A O 1
ATOM 2776 N N . PRO A 1 355 ? 24.690 -1.256 -56.427 1.00 72.75 355 PRO A N 1
ATOM 2777 C CA . PRO A 1 355 ? 25.158 -2.673 -56.465 1.00 72.75 355 PRO A CA 1
ATOM 2778 C C . PRO A 1 355 ? 24.378 -3.675 -57.365 1.00 72.75 355 PRO A C 1
ATOM 2780 O O . PRO A 1 355 ? 23.310 -3.356 -57.885 1.00 72.75 355 PRO A O 1
ATOM 2783 N N . TYR A 1 356 ? 24.878 -4.924 -57.477 1.00 77.88 356 TYR A N 1
ATOM 2784 C CA . TYR A 1 356 ? 24.283 -6.047 -58.240 1.00 77.88 356 TYR A CA 1
ATOM 2785 C C . TYR A 1 356 ? 23.380 -6.991 -57.403 1.00 77.88 356 TYR A C 1
ATOM 2787 O O . TYR A 1 356 ? 23.460 -7.024 -56.172 1.00 77.88 356 TYR A O 1
ATOM 2795 N N . ARG A 1 357 ? 22.554 -7.819 -58.076 1.00 77.81 357 ARG A N 1
ATOM 2796 C CA . ARG A 1 357 ? 21.607 -8.796 -57.481 1.00 77.81 357 ARG A CA 1
ATOM 2797 C C . ARG A 1 357 ? 21.619 -10.144 -58.214 1.00 77.81 357 ARG A C 1
ATOM 2799 O O . ARG A 1 357 ? 21.501 -10.142 -59.431 1.00 77.81 357 ARG A O 1
ATOM 2806 N N . LEU A 1 358 ? 21.693 -11.269 -57.492 1.00 78.75 358 LEU A N 1
ATOM 2807 C CA . LEU A 1 358 ? 21.822 -12.633 -58.049 1.00 78.75 358 LEU A CA 1
ATOM 2808 C C . LEU A 1 358 ? 21.007 -13.681 -57.275 1.00 78.75 358 LEU A C 1
ATOM 2810 O O . LEU A 1 358 ? 20.547 -13.418 -56.164 1.00 78.75 358 LEU A O 1
ATOM 2814 N N . ARG A 1 359 ? 20.881 -14.891 -57.835 1.00 81.38 359 ARG A N 1
ATOM 2815 C CA . ARG A 1 359 ? 20.214 -16.050 -57.215 1.00 81.38 359 ARG A CA 1
ATOM 2816 C C . ARG A 1 359 ? 21.217 -16.998 -56.536 1.00 81.38 359 ARG A C 1
ATOM 2818 O O . ARG A 1 359 ? 22.329 -17.181 -57.012 1.00 81.38 359 ARG A O 1
ATOM 2825 N N . VAL A 1 360 ? 20.820 -17.659 -55.452 1.00 81.88 360 VAL A N 1
ATOM 2826 C CA . VAL A 1 360 ? 21.646 -18.638 -54.722 1.00 81.88 360 VAL A CA 1
ATOM 2827 C C . VAL A 1 360 ? 20.792 -19.838 -54.306 1.00 81.88 360 VAL A C 1
ATOM 2829 O O . VAL A 1 360 ? 19.686 -19.658 -53.808 1.00 81.88 360 VAL A O 1
ATOM 2832 N N . VAL A 1 361 ? 21.291 -21.053 -54.524 1.00 78.44 361 VAL A N 1
ATOM 2833 C CA . VAL A 1 361 ? 20.647 -22.356 -54.304 1.00 78.44 361 VAL A CA 1
ATOM 2834 C C . VAL A 1 361 ? 21.255 -23.028 -53.068 1.00 78.44 361 VAL A C 1
ATOM 2836 O O . VAL A 1 361 ? 22.471 -23.178 -52.955 1.00 78.44 361 VAL A O 1
ATOM 2839 N N . LEU A 1 362 ? 20.396 -23.421 -52.128 1.00 70.12 362 LEU A N 1
ATOM 2840 C CA . LEU A 1 362 ? 20.745 -23.795 -50.748 1.00 70.12 362 LEU A CA 1
ATOM 2841 C C . LEU A 1 362 ? 20.484 -25.278 -50.421 1.00 70.12 362 LEU A C 1
ATOM 2843 O O . LEU A 1 362 ? 20.796 -25.746 -49.328 1.00 70.12 362 LEU A O 1
ATOM 2847 N N . GLY A 1 363 ? 19.897 -26.006 -51.367 1.00 61.09 363 GLY A N 1
ATOM 2848 C CA . GLY A 1 363 ? 19.526 -27.418 -51.299 1.00 61.09 363 GLY A CA 1
ATOM 2849 C C . GLY A 1 363 ? 18.846 -27.820 -52.608 1.00 61.09 363 GLY A C 1
ATOM 2850 O O . GLY A 1 363 ? 18.831 -27.025 -53.548 1.00 61.09 363 GLY A O 1
ATOM 2851 N N . ASP A 1 364 ? 18.266 -29.017 -52.679 1.00 53.94 364 ASP A N 1
ATOM 2852 C CA . ASP A 1 364 ? 17.757 -29.557 -53.951 1.00 53.94 364 ASP A CA 1
ATOM 2853 C C . ASP A 1 364 ? 16.611 -28.726 -54.569 1.00 53.94 364 ASP A C 1
ATOM 2855 O O . ASP A 1 364 ? 16.594 -28.547 -55.785 1.00 53.94 364 ASP A O 1
ATOM 2859 N N . ASP A 1 365 ? 15.740 -28.123 -53.744 1.00 54.12 365 ASP A N 1
ATOM 2860 C CA . ASP A 1 365 ? 14.627 -27.246 -54.174 1.00 54.12 365 ASP A CA 1
ATOM 2861 C C . ASP A 1 365 ? 14.640 -25.829 -53.542 1.00 54.12 365 ASP A C 1
ATOM 2863 O O . ASP A 1 365 ? 13.765 -25.002 -53.812 1.00 54.12 365 ASP A O 1
ATOM 2867 N N . ALA A 1 366 ? 15.624 -25.502 -52.694 1.00 66.44 366 ALA A N 1
ATOM 2868 C CA . ALA A 1 366 ? 15.656 -24.246 -51.930 1.00 66.44 366 ALA A CA 1
ATOM 2869 C C . ALA A 1 366 ? 16.563 -23.183 -52.575 1.00 66.44 366 ALA A C 1
ATOM 2871 O O . ALA A 1 366 ? 17.710 -23.473 -52.911 1.00 66.44 366 ALA A O 1
ATOM 2872 N N . TRP A 1 367 ? 16.098 -21.933 -52.699 1.00 77.00 367 TRP A N 1
ATOM 2873 C CA . TRP A 1 367 ? 16.896 -20.820 -53.235 1.00 77.00 367 TRP A CA 1
ATOM 2874 C C . TRP A 1 367 ? 16.459 -19.442 -52.704 1.00 77.00 367 TRP A C 1
ATOM 2876 O O . TRP A 1 367 ? 15.329 -19.271 -52.251 1.00 77.00 367 TRP A O 1
ATOM 2886 N N . GLN A 1 368 ? 17.349 -18.449 -52.791 1.00 76.88 368 GLN A N 1
ATOM 2887 C CA . GLN A 1 368 ? 17.138 -17.065 -52.350 1.00 76.88 368 GLN A CA 1
ATOM 2888 C C . GLN A 1 368 ? 17.830 -16.062 -53.299 1.00 76.88 368 GLN A C 1
ATOM 2890 O O . GLN A 1 368 ? 18.783 -16.419 -53.986 1.00 76.88 368 GLN A O 1
ATOM 2895 N N . MET A 1 369 ? 17.361 -14.808 -53.351 1.00 76.94 369 MET A N 1
ATOM 2896 C CA . MET A 1 369 ? 18.086 -13.703 -54.003 1.00 76.94 369 MET A CA 1
ATOM 2897 C C . MET A 1 369 ? 19.019 -13.003 -53.009 1.00 76.94 369 MET A C 1
ATOM 2899 O O . MET A 1 369 ? 18.612 -12.724 -51.881 1.00 76.94 369 MET A O 1
ATOM 2903 N N . MET A 1 370 ? 20.238 -12.674 -53.435 1.00 79.19 370 MET A N 1
ATOM 2904 C CA . MET A 1 370 ? 21.258 -11.991 -52.630 1.00 79.19 370 MET A CA 1
ATOM 2905 C C . MET A 1 370 ? 21.889 -10.824 -53.406 1.00 79.19 370 MET A C 1
ATOM 2907 O O . MET A 1 370 ? 21.923 -10.825 -54.638 1.00 79.19 370 MET A O 1
ATOM 2911 N N . GLU A 1 371 ? 22.358 -9.806 -52.680 1.00 77.44 371 GLU A N 1
ATOM 2912 C CA . GLU A 1 371 ? 23.012 -8.616 -53.243 1.00 77.44 371 GLU A CA 1
ATOM 2913 C C . GLU A 1 371 ? 24.531 -8.711 -53.057 1.00 77.44 371 GLU A C 1
ATOM 2915 O O . GLU A 1 371 ? 25.007 -9.093 -51.983 1.00 77.44 371 GLU A O 1
ATOM 2920 N N . PHE A 1 372 ? 25.286 -8.345 -54.094 1.00 79.88 372 PHE A N 1
ATOM 2921 C CA . PHE A 1 372 ? 26.747 -8.430 -54.103 1.00 79.88 372 PHE A CA 1
ATOM 2922 C C . PHE A 1 372 ? 27.359 -7.145 -54.670 1.00 79.88 372 PHE A C 1
ATOM 2924 O O . PHE A 1 372 ? 26.894 -6.597 -55.673 1.00 79.88 372 PHE A O 1
ATOM 2931 N N . ASN A 1 373 ? 28.416 -6.654 -54.022 1.00 74.88 373 ASN A N 1
ATOM 2932 C CA . ASN A 1 373 ? 29.184 -5.517 -54.519 1.00 74.88 373 ASN A CA 1
ATOM 2933 C C . ASN A 1 373 ? 30.050 -5.985 -55.717 1.00 74.88 373 ASN A C 1
ATOM 2935 O O . ASN A 1 373 ? 30.715 -7.020 -55.582 1.00 74.88 373 ASN A O 1
ATOM 2939 N N . PRO A 1 374 ? 30.066 -5.255 -56.856 1.00 77.38 374 PRO A N 1
ATOM 2940 C CA . PRO A 1 374 ? 30.921 -5.543 -58.015 1.00 77.38 374 PRO A CA 1
ATOM 2941 C C . PRO A 1 374 ? 32.377 -5.919 -57.684 1.00 77.38 374 PRO A C 1
ATOM 2943 O O . PRO A 1 374 ? 32.956 -6.773 -58.355 1.00 77.38 374 PRO A O 1
ATOM 2946 N N . ASP A 1 375 ? 32.947 -5.312 -56.641 1.00 77.94 375 ASP A N 1
ATOM 2947 C CA . ASP A 1 375 ? 34.368 -5.388 -56.275 1.00 77.94 375 ASP A CA 1
ATOM 2948 C C . ASP A 1 375 ? 34.685 -6.403 -55.157 1.00 77.94 375 ASP A C 1
ATOM 2950 O O . ASP A 1 375 ? 35.713 -6.308 -54.488 1.00 77.94 375 ASP A O 1
ATOM 2954 N N . THR A 1 376 ? 33.807 -7.388 -54.940 1.00 80.31 376 THR A N 1
ATOM 2955 C CA . THR A 1 376 ? 33.989 -8.460 -53.936 1.00 80.31 376 THR A CA 1
ATOM 2956 C C . THR A 1 376 ? 34.743 -9.658 -54.527 1.00 80.31 376 THR A C 1
ATOM 2958 O O . THR A 1 376 ? 34.470 -10.030 -55.666 1.00 80.31 376 THR A O 1
ATOM 2961 N N . GLN A 1 377 ? 35.636 -10.312 -53.773 1.00 84.81 377 GLN A N 1
ATOM 2962 C CA . GLN A 1 377 ? 36.262 -11.580 -54.192 1.00 84.81 377 GLN A CA 1
ATOM 2963 C C . GLN A 1 377 ? 35.337 -12.789 -53.980 1.00 84.81 377 GLN A C 1
ATOM 2965 O O . GLN A 1 377 ? 34.537 -12.810 -53.043 1.00 84.81 377 GLN A O 1
ATOM 2970 N N . ILE A 1 378 ? 35.479 -13.831 -54.806 1.00 83.56 378 ILE A N 1
ATOM 2971 C CA . ILE A 1 378 ? 34.676 -15.063 -54.703 1.00 83.56 378 ILE A CA 1
ATOM 2972 C C . ILE A 1 378 ? 34.825 -15.756 -53.345 1.00 83.56 378 ILE A C 1
ATOM 2974 O O . ILE A 1 378 ? 33.817 -16.181 -52.784 1.00 83.56 378 ILE A O 1
ATOM 2978 N N . SER A 1 379 ? 36.026 -15.812 -52.766 1.00 79.38 379 SER A N 1
ATOM 2979 C CA . SER A 1 379 ? 36.208 -16.414 -51.437 1.00 79.38 379 SER A CA 1
ATOM 2980 C C . SER A 1 379 ? 35.448 -15.664 -50.335 1.00 79.38 379 SER A C 1
ATOM 2982 O O . SER A 1 379 ? 35.025 -16.269 -49.350 1.00 79.38 379 SER A O 1
ATOM 2984 N N . ASP A 1 380 ? 35.220 -14.357 -50.489 1.00 78.50 380 ASP A N 1
ATOM 2985 C CA . ASP A 1 380 ? 34.384 -13.572 -49.578 1.00 78.50 380 ASP A CA 1
ATOM 2986 C C . ASP A 1 380 ? 32.889 -13.731 -49.881 1.00 78.50 380 ASP A C 1
ATOM 2988 O O . ASP A 1 380 ? 32.092 -13.788 -48.946 1.00 78.50 380 ASP A O 1
ATOM 2992 N N . VAL A 1 381 ? 32.504 -13.931 -51.147 1.00 81.81 381 VAL A N 1
ATOM 2993 C CA . VAL A 1 381 ? 31.144 -14.363 -51.526 1.00 81.81 381 VAL A CA 1
ATOM 2994 C C . VAL A 1 381 ? 30.819 -15.740 -50.926 1.00 81.81 381 VAL A C 1
ATOM 2996 O O . VAL A 1 381 ? 29.734 -15.919 -50.375 1.00 81.81 381 VAL A O 1
ATOM 2999 N N . PHE A 1 382 ? 31.763 -16.689 -50.932 1.00 80.00 382 PHE A N 1
ATOM 3000 C CA . PHE A 1 382 ? 31.623 -17.988 -50.259 1.00 80.00 382 PHE A CA 1
ATOM 3001 C C . PHE A 1 382 ? 31.320 -17.804 -48.767 1.00 80.00 382 PHE A C 1
ATOM 3003 O O . PHE A 1 382 ? 30.332 -18.343 -48.263 1.00 80.00 382 PHE A O 1
ATOM 3010 N N . LYS A 1 383 ? 32.134 -16.998 -48.067 1.00 76.44 383 LYS A N 1
ATOM 3011 C CA . LYS A 1 383 ? 31.955 -16.690 -46.637 1.00 76.44 383 LYS A CA 1
ATOM 3012 C C . LYS A 1 383 ? 30.612 -16.000 -46.378 1.00 76.44 383 LYS A C 1
ATOM 3014 O O . LYS A 1 383 ? 29.900 -16.411 -45.466 1.00 76.44 383 LYS A O 1
ATOM 3019 N N . GLN A 1 384 ? 30.240 -15.010 -47.195 1.00 78.12 384 GLN A N 1
ATOM 3020 C CA . GLN A 1 384 ? 28.977 -14.270 -47.088 1.00 78.12 384 GLN A CA 1
ATOM 3021 C C . GLN A 1 384 ? 27.766 -15.206 -47.195 1.00 78.12 384 GLN A C 1
ATOM 3023 O O . GLN A 1 384 ? 26.849 -15.116 -46.379 1.00 78.12 384 GLN A O 1
ATOM 3028 N N . ILE A 1 385 ? 27.760 -16.126 -48.166 1.00 77.38 385 ILE A N 1
ATOM 3029 C CA . ILE A 1 385 ? 26.654 -17.074 -48.332 1.00 77.38 385 ILE A CA 1
ATOM 3030 C C . ILE A 1 385 ? 26.669 -18.125 -47.207 1.00 77.38 385 ILE A C 1
ATOM 3032 O O . ILE A 1 385 ? 25.621 -18.393 -46.629 1.00 77.38 385 ILE A O 1
ATOM 3036 N N . ALA A 1 386 ? 27.825 -18.682 -46.829 1.00 69.31 386 ALA A N 1
ATOM 3037 C CA . ALA A 1 386 ? 27.907 -19.680 -45.753 1.00 69.31 386 ALA A CA 1
ATOM 3038 C C . ALA A 1 386 ? 27.424 -19.121 -44.396 1.00 69.31 386 ALA A C 1
ATOM 3040 O O . ALA A 1 386 ? 26.656 -19.777 -43.688 1.00 69.31 386 ALA A O 1
ATOM 3041 N N . GLN A 1 387 ? 27.798 -17.875 -44.076 1.00 69.50 387 GLN A N 1
ATOM 3042 C CA . GLN A 1 387 ? 27.293 -17.134 -42.914 1.00 69.50 387 GLN A CA 1
ATOM 3043 C C . GLN A 1 387 ? 25.776 -16.918 -42.991 1.00 69.50 387 GLN A C 1
ATOM 3045 O O . GLN A 1 387 ? 25.066 -17.212 -42.032 1.00 69.50 387 GLN A O 1
ATOM 3050 N N . HIS A 1 388 ? 25.267 -16.451 -44.137 1.00 68.50 388 HIS A N 1
ATOM 3051 C CA . HIS A 1 388 ? 23.837 -16.192 -44.356 1.00 68.50 388 HIS A CA 1
ATOM 3052 C C . HIS A 1 388 ? 22.969 -17.460 -44.250 1.00 68.50 388 HIS A C 1
ATOM 3054 O O . HIS A 1 388 ? 21.822 -17.395 -43.817 1.00 68.50 388 HIS A O 1
ATOM 3060 N N . VAL A 1 389 ? 23.521 -18.623 -44.603 1.00 62.03 389 VAL A N 1
ATOM 3061 C CA . VAL A 1 389 ? 22.862 -19.941 -44.516 1.00 62.03 389 VAL A CA 1
ATOM 3062 C C . VAL A 1 389 ? 22.960 -20.554 -43.108 1.00 62.03 389 VAL A C 1
ATOM 3064 O O . VAL A 1 389 ? 22.350 -21.590 -42.840 1.00 62.03 389 VAL A O 1
ATOM 3067 N N . GLY A 1 390 ? 23.700 -19.927 -42.186 1.00 54.69 390 GLY A N 1
ATOM 3068 C CA . GLY A 1 390 ? 23.828 -20.382 -40.800 1.00 54.69 390 GLY A CA 1
ATOM 3069 C C . GLY A 1 390 ? 24.568 -21.714 -40.650 1.00 54.69 390 GLY A C 1
ATOM 3070 O O . GLY A 1 390 ? 24.284 -22.466 -39.721 1.00 54.69 390 GLY A O 1
ATOM 3071 N N . ARG A 1 391 ? 25.486 -22.046 -41.572 1.00 56.12 391 ARG A N 1
ATOM 3072 C CA . ARG A 1 391 ? 26.247 -23.306 -41.540 1.00 56.12 391 ARG A CA 1
ATOM 3073 C C . ARG A 1 391 ? 27.742 -23.069 -41.737 1.00 56.12 391 ARG A C 1
ATOM 3075 O O . ARG A 1 391 ? 28.175 -22.521 -42.748 1.00 56.12 391 ARG A O 1
ATOM 3082 N N . THR A 1 392 ? 28.540 -23.535 -40.780 1.00 49.97 392 THR A N 1
ATOM 3083 C CA . THR A 1 392 ? 30.007 -23.420 -40.737 1.00 49.97 392 THR A CA 1
ATOM 3084 C C . THR A 1 392 ? 30.694 -24.422 -41.670 1.00 49.97 392 THR A C 1
ATOM 3086 O O . THR A 1 392 ? 31.395 -25.346 -41.266 1.00 49.97 392 THR A O 1
ATOM 3089 N N . PHE A 1 393 ? 30.492 -24.220 -42.968 1.00 55.28 393 PHE A N 1
ATOM 3090 C CA . PHE A 1 393 ? 31.143 -24.977 -44.029 1.00 55.28 393 PHE A CA 1
ATOM 3091 C C . PHE A 1 393 ? 32.586 -24.497 -44.241 1.00 55.28 393 PHE A C 1
ATOM 3093 O O . PHE A 1 393 ? 32.814 -23.400 -44.749 1.00 55.28 393 PHE A O 1
ATOM 3100 N N . GLY A 1 394 ? 33.574 -25.322 -43.888 1.00 54.41 394 GLY A N 1
ATOM 3101 C CA . GLY A 1 394 ? 34.959 -25.095 -44.314 1.00 54.41 394 GLY A CA 1
ATOM 3102 C C . GLY A 1 394 ? 35.122 -25.354 -45.816 1.00 54.41 394 GLY A C 1
ATOM 3103 O O . GLY A 1 394 ? 34.541 -26.308 -46.333 1.00 54.41 394 GLY A O 1
ATOM 3104 N N . THR A 1 395 ? 35.951 -24.569 -46.509 1.00 57.25 395 THR A N 1
ATOM 3105 C CA . THR A 1 395 ? 36.301 -24.801 -47.928 1.00 57.25 395 THR A CA 1
ATOM 3106 C C . THR A 1 395 ? 36.993 -26.153 -48.141 1.00 57.25 395 THR A C 1
ATOM 3108 O O . THR A 1 395 ? 36.788 -26.820 -49.149 1.00 57.25 395 THR A O 1
ATOM 3111 N N . GLU A 1 396 ? 37.714 -26.643 -47.129 1.00 56.41 396 GLU A N 1
ATOM 3112 C CA . GLU A 1 396 ? 38.258 -28.009 -47.085 1.00 56.41 396 GLU A CA 1
ATOM 3113 C C . GLU A 1 396 ? 37.173 -29.103 -47.177 1.00 56.41 396 GLU A C 1
ATOM 3115 O O . GLU A 1 396 ? 37.465 -30.241 -47.564 1.00 56.41 396 GLU A O 1
ATOM 3120 N N . ASN A 1 397 ? 35.915 -28.763 -46.861 1.00 55.72 397 ASN A N 1
ATOM 3121 C CA . ASN A 1 397 ? 34.751 -29.642 -46.926 1.00 55.72 397 ASN A CA 1
ATOM 3122 C C . ASN A 1 397 ? 33.757 -29.307 -48.069 1.00 55.72 397 ASN A C 1
ATOM 3124 O O . ASN A 1 397 ? 33.085 -30.237 -48.519 1.00 55.72 397 ASN A O 1
ATOM 3128 N N . PHE A 1 398 ? 33.678 -28.052 -48.547 1.00 64.62 398 PHE A N 1
ATOM 3129 C CA . PHE A 1 398 ? 32.634 -27.534 -49.458 1.00 64.62 398 PHE A CA 1
ATOM 3130 C C . PHE A 1 398 ? 33.182 -26.555 -50.532 1.00 64.62 398 PHE A C 1
ATOM 3132 O O . PHE A 1 398 ? 34.100 -25.797 -50.248 1.00 64.62 398 PHE A O 1
ATOM 3139 N N . GLN A 1 399 ? 32.577 -26.486 -51.733 1.00 79.94 399 GLN A N 1
ATOM 3140 C CA . GLN A 1 399 ? 32.940 -25.537 -52.819 1.00 79.94 399 GLN A CA 1
ATOM 3141 C C . GLN A 1 399 ? 31.707 -24.800 -53.399 1.00 79.94 399 GLN A C 1
ATOM 3143 O O . GLN A 1 399 ? 30.605 -25.346 -53.357 1.00 79.94 399 GLN A O 1
ATOM 3148 N N . LEU A 1 400 ? 31.899 -23.583 -53.944 1.00 81.12 400 LEU A N 1
ATOM 3149 C CA . LEU A 1 400 ? 30.907 -22.812 -54.719 1.00 81.12 400 LEU A CA 1
ATOM 3150 C C . LEU A 1 400 ? 30.964 -23.093 -56.234 1.00 81.12 400 LEU A C 1
ATOM 3152 O O . LEU A 1 400 ? 32.040 -23.167 -56.831 1.00 81.12 400 LEU A O 1
ATOM 3156 N N . VAL A 1 401 ? 29.793 -23.145 -56.873 1.00 83.31 401 VAL A N 1
ATOM 3157 C CA . VAL A 1 401 ? 29.636 -23.361 -58.325 1.00 83.31 401 VAL A CA 1
ATOM 3158 C C . VAL A 1 401 ? 28.559 -22.429 -58.893 1.00 83.31 401 VAL A C 1
ATOM 3160 O O . VAL A 1 401 ? 27.546 -22.217 -58.228 1.00 83.31 401 VAL A O 1
ATOM 3163 N N . MET A 1 402 ? 28.762 -21.886 -60.100 1.00 82.19 402 MET A N 1
ATOM 3164 C CA . MET A 1 402 ? 27.814 -21.028 -60.824 1.00 82.19 402 MET A CA 1
ATOM 3165 C C . MET A 1 402 ? 27.021 -21.790 -61.897 1.00 82.19 402 MET A C 1
ATOM 3167 O O . MET A 1 402 ? 27.584 -22.524 -62.706 1.00 82.19 402 MET A O 1
ATOM 3171 N N . GLU A 1 403 ? 25.711 -21.557 -61.940 1.00 76.00 403 GLU A N 1
ATOM 3172 C CA . GLU A 1 403 ? 24.745 -22.151 -62.870 1.00 76.00 403 GLU A CA 1
ATOM 3173 C C . GLU A 1 403 ? 23.945 -21.042 -63.581 1.00 76.00 403 GLU A C 1
ATOM 3175 O O . GLU A 1 403 ? 23.430 -20.127 -62.933 1.00 76.00 403 GLU A O 1
ATOM 3180 N N . SER A 1 404 ? 23.811 -21.124 -64.907 1.00 75.69 404 SER A N 1
ATOM 3181 C CA . SER A 1 404 ? 22.980 -20.236 -65.740 1.00 75.69 404 SER A CA 1
ATOM 3182 C C . SER A 1 404 ? 22.322 -21.059 -66.859 1.00 75.69 404 SER A C 1
ATOM 3184 O O . SER A 1 404 ? 22.952 -22.013 -67.320 1.00 75.69 404 SER A O 1
ATOM 3186 N N . PRO A 1 405 ? 21.104 -20.717 -67.335 1.00 66.31 405 PRO A N 1
ATOM 3187 C CA . PRO A 1 405 ? 20.479 -21.377 -68.489 1.00 66.31 405 PRO A CA 1
ATOM 3188 C C . PRO A 1 405 ? 21.324 -21.344 -69.773 1.00 66.31 405 PRO A C 1
ATOM 3190 O O . PRO A 1 405 ? 21.139 -22.191 -70.642 1.00 66.31 405 PRO A O 1
ATOM 3193 N N . ASP A 1 406 ? 22.245 -20.383 -69.879 1.00 69.19 406 ASP A N 1
ATOM 3194 C CA . ASP A 1 406 ? 23.108 -20.162 -71.044 1.00 69.19 406 ASP A CA 1
ATOM 3195 C C . ASP A 1 406 ? 24.459 -20.919 -70.965 1.00 69.19 406 ASP A C 1
ATOM 3197 O O . ASP A 1 406 ? 25.346 -20.693 -71.790 1.00 69.19 406 ASP A O 1
ATOM 3201 N N . LEU A 1 407 ? 24.645 -21.805 -69.974 1.00 70.00 407 LEU A N 1
ATOM 3202 C CA . LEU A 1 407 ? 25.868 -22.595 -69.759 1.00 70.00 407 LEU A CA 1
ATOM 3203 C C . LEU A 1 407 ? 25.608 -24.103 -69.916 1.00 70.00 407 LEU A C 1
ATOM 3205 O O . LEU A 1 407 ? 24.680 -24.647 -69.323 1.00 70.00 407 LEU A O 1
ATOM 3209 N N . GLU A 1 408 ? 26.475 -24.805 -70.655 1.00 65.38 408 GLU A N 1
ATOM 3210 C CA . GLU A 1 408 ? 26.361 -26.263 -70.870 1.00 65.38 408 GLU A CA 1
ATOM 3211 C C . GLU A 1 408 ? 26.620 -27.100 -69.602 1.00 65.38 408 GLU A C 1
ATOM 3213 O O . GLU A 1 408 ? 26.174 -28.245 -69.512 1.00 65.38 408 GLU A O 1
ATOM 3218 N N . ALA A 1 409 ? 27.352 -26.551 -68.628 1.00 66.31 409 ALA A N 1
ATOM 3219 C CA . ALA A 1 409 ? 27.677 -27.206 -67.365 1.00 66.31 409 ALA A CA 1
ATOM 3220 C C . ALA A 1 409 ? 27.882 -26.176 -66.232 1.00 66.31 409 ALA A C 1
ATOM 3222 O O . ALA A 1 409 ? 28.273 -25.039 -66.513 1.00 66.31 409 ALA A O 1
ATOM 3223 N N . PRO A 1 410 ? 27.678 -26.562 -64.956 1.00 76.88 410 PRO A N 1
ATOM 3224 C CA . PRO A 1 410 ? 27.993 -25.715 -63.806 1.00 76.88 410 PRO A CA 1
ATOM 3225 C C . PRO A 1 410 ? 29.488 -25.354 -63.751 1.00 76.88 410 PRO A C 1
ATOM 3227 O O . PRO A 1 410 ? 30.349 -26.233 -63.822 1.00 76.88 410 PRO A O 1
ATOM 3230 N N . VAL A 1 411 ? 29.804 -24.065 -63.609 1.00 81.81 411 VAL A N 1
ATOM 3231 C CA . VAL A 1 411 ? 31.180 -23.540 -63.618 1.00 81.81 411 VAL A CA 1
ATOM 3232 C C . VAL A 1 411 ? 31.678 -23.364 -62.178 1.00 81.81 411 VAL A C 1
ATOM 3234 O O . VAL A 1 411 ? 31.124 -22.531 -61.458 1.00 81.81 411 VAL A O 1
ATOM 3237 N N . PRO A 1 412 ? 32.701 -24.108 -61.714 1.00 80.06 412 PRO A N 1
ATOM 3238 C CA . PRO A 1 412 ? 33.289 -23.872 -60.397 1.00 80.06 412 PRO A CA 1
ATOM 3239 C C . PRO A 1 412 ? 33.951 -22.492 -60.374 1.00 80.06 412 PRO A C 1
ATOM 3241 O O . PRO A 1 412 ? 34.661 -22.128 -61.312 1.00 80.06 412 PRO A O 1
ATOM 3244 N N . LEU A 1 413 ? 33.715 -21.721 -59.314 1.00 82.69 413 LEU A N 1
ATOM 3245 C CA . LEU A 1 413 ? 34.307 -20.391 -59.180 1.00 82.69 413 LEU A CA 1
ATOM 3246 C C . LEU A 1 413 ? 35.673 -20.483 -58.483 1.00 82.69 413 LEU A C 1
ATOM 3248 O O . LEU A 1 413 ? 35.834 -21.235 -57.523 1.00 82.69 413 LEU A O 1
ATOM 3252 N N . GLU A 1 414 ? 36.650 -19.721 -58.979 1.00 80.50 414 GLU A N 1
ATOM 3253 C CA . GLU A 1 414 ? 37.974 -19.574 -58.359 1.00 80.50 414 GLU A CA 1
ATOM 3254 C C . GLU A 1 414 ? 37.944 -18.444 -57.322 1.00 80.50 414 GLU A C 1
ATOM 3256 O O . GLU A 1 414 ? 37.477 -17.339 -57.623 1.00 80.50 414 GLU A O 1
ATOM 3261 N N . ASP A 1 415 ? 38.464 -18.737 -56.129 1.00 77.38 415 ASP A N 1
ATOM 3262 C CA . ASP A 1 415 ? 38.334 -17.965 -54.888 1.00 77.38 415 ASP A CA 1
ATOM 3263 C C . ASP A 1 415 ? 38.964 -16.556 -54.939 1.00 77.38 415 ASP A C 1
ATOM 3265 O O . ASP A 1 415 ? 38.532 -15.655 -54.212 1.00 77.38 415 ASP A O 1
ATOM 3269 N N . GLU A 1 416 ? 39.965 -16.350 -55.798 1.00 80.31 416 GLU A N 1
ATOM 3270 C CA . GLU A 1 416 ? 40.787 -15.135 -55.865 1.00 80.31 416 GLU A CA 1
ATOM 3271 C C . GLU A 1 416 ? 40.281 -14.060 -56.849 1.00 80.31 416 GLU A C 1
ATOM 3273 O O . GLU A 1 416 ? 40.766 -12.925 -56.814 1.00 80.31 416 GLU A O 1
ATOM 3278 N N . LYS A 1 417 ? 39.333 -14.386 -57.741 1.00 83.94 417 LYS A N 1
ATOM 3279 C CA . LYS A 1 417 ? 38.790 -13.440 -58.742 1.00 83.94 417 LYS A CA 1
ATOM 3280 C C . LYS A 1 417 ? 37.660 -12.565 -58.183 1.00 83.94 417 LYS A C 1
ATOM 3282 O O . LYS A 1 417 ? 37.067 -12.892 -57.153 1.00 83.94 417 LYS A O 1
ATOM 3287 N N . LEU A 1 418 ? 37.335 -11.463 -58.869 1.00 84.25 418 LEU A N 1
ATOM 3288 C CA . LEU A 1 418 ? 36.253 -10.553 -58.481 1.00 84.25 418 LEU A CA 1
ATOM 3289 C C . LEU A 1 418 ? 34.890 -10.970 -59.044 1.00 84.25 418 LEU A C 1
ATOM 3291 O O . LEU A 1 418 ? 34.772 -11.576 -60.106 1.00 84.25 418 LEU A O 1
ATOM 3295 N N . MET A 1 419 ? 33.835 -10.541 -58.355 1.00 78.25 419 MET A N 1
ATOM 3296 C CA . MET A 1 419 ? 32.435 -10.698 -58.753 1.00 78.25 419 MET A CA 1
ATOM 3297 C C . MET A 1 419 ? 32.174 -10.150 -60.169 1.00 78.25 419 MET A C 1
ATOM 3299 O O . MET A 1 419 ? 31.571 -10.828 -61.001 1.00 78.25 419 MET A O 1
ATOM 3303 N N . ARG A 1 420 ? 32.703 -8.956 -60.481 1.00 81.62 420 ARG A N 1
ATOM 3304 C CA . ARG A 1 420 ? 32.618 -8.339 -61.818 1.00 81.62 420 ARG A CA 1
ATOM 3305 C C . ARG A 1 420 ? 33.320 -9.119 -62.945 1.00 81.62 420 ARG A C 1
ATOM 3307 O O . ARG A 1 420 ? 33.049 -8.827 -64.105 1.00 81.62 420 ARG A O 1
ATOM 3314 N N . ASP A 1 421 ? 34.184 -10.092 -62.638 1.00 79.50 421 ASP A N 1
ATOM 3315 C CA . ASP A 1 421 ? 34.944 -10.844 -63.651 1.00 79.50 421 ASP A CA 1
ATOM 3316 C C . ASP A 1 421 ? 34.141 -12.013 -64.253 1.00 79.50 421 ASP A C 1
ATOM 3318 O O . ASP A 1 421 ? 34.454 -12.475 -65.351 1.00 79.50 421 ASP A O 1
ATOM 3322 N N . TYR A 1 422 ? 33.106 -12.496 -63.552 1.00 71.75 422 TYR A N 1
ATOM 3323 C CA . TYR A 1 422 ? 32.282 -13.637 -63.982 1.00 71.75 422 TYR A CA 1
ATOM 3324 C C . TYR A 1 422 ? 30.912 -13.246 -64.548 1.00 71.75 422 TYR A C 1
ATOM 3326 O O . TYR A 1 422 ? 30.277 -14.062 -65.219 1.00 71.75 422 TYR A O 1
ATOM 3334 N N . ILE A 1 423 ? 30.416 -12.039 -64.254 1.00 65.38 423 ILE A N 1
ATOM 3335 C CA . ILE A 1 423 ? 29.005 -11.696 -64.476 1.00 65.38 423 ILE A CA 1
ATOM 3336 C C . ILE A 1 423 ? 28.814 -10.840 -65.722 1.00 65.38 423 ILE A C 1
ATOM 3338 O O . ILE A 1 423 ? 29.128 -9.654 -65.763 1.00 65.38 423 ILE A O 1
ATOM 3342 N N . SER A 1 424 ? 28.244 -11.488 -66.736 1.00 58.72 424 SER A N 1
ATOM 3343 C CA . SER A 1 424 ? 27.955 -10.945 -68.064 1.00 58.72 424 SER A CA 1
ATOM 3344 C C . SER A 1 424 ? 26.462 -10.974 -68.434 1.00 58.72 424 SER A C 1
ATOM 3346 O O . SER A 1 424 ? 26.106 -10.547 -69.530 1.00 58.72 424 SER A O 1
ATOM 3348 N N . SER A 1 425 ? 25.586 -11.471 -67.548 1.00 59.56 425 SER A N 1
ATOM 3349 C CA . SER A 1 425 ? 24.128 -11.516 -67.745 1.00 59.56 425 SER A CA 1
ATOM 3350 C C . SER A 1 425 ? 23.359 -11.526 -66.416 1.00 59.56 425 SER A C 1
ATOM 3352 O O . SER A 1 425 ? 23.911 -11.885 -65.375 1.00 59.56 425 SER A O 1
ATOM 3354 N N . ASP A 1 426 ? 22.070 -11.183 -66.467 1.00 59.91 426 ASP A N 1
ATOM 3355 C CA . ASP A 1 426 ? 21.213 -10.986 -65.286 1.00 59.91 426 ASP A CA 1
ATOM 3356 C C . ASP A 1 426 ? 20.648 -12.290 -64.664 1.00 59.91 426 ASP A C 1
ATOM 3358 O O . ASP A 1 426 ? 19.942 -12.236 -63.658 1.00 59.91 426 ASP A O 1
ATOM 3362 N N . ASN A 1 427 ? 20.928 -13.468 -65.247 1.00 66.69 427 ASN A N 1
ATOM 3363 C CA . ASN A 1 427 ? 20.243 -14.741 -64.937 1.00 66.69 427 ASN A CA 1
ATOM 3364 C C . ASN A 1 427 ? 21.096 -15.796 -64.186 1.00 66.69 427 ASN A C 1
ATOM 3366 O O . ASN A 1 427 ? 20.702 -16.961 -64.101 1.00 66.69 427 ASN A O 1
ATOM 3370 N N . CYS A 1 428 ? 22.255 -15.424 -63.635 1.00 77.06 428 CYS A N 1
ATOM 3371 C CA . CYS A 1 428 ? 23.172 -16.362 -62.966 1.00 77.06 428 CYS A CA 1
ATOM 3372 C C . CYS A 1 428 ? 22.724 -16.798 -61.549 1.00 77.06 428 CYS A C 1
ATOM 3374 O O . CYS A 1 428 ? 22.051 -16.060 -60.821 1.00 77.06 428 CYS A O 1
ATOM 3376 N N . SER A 1 429 ? 23.152 -17.997 -61.130 1.00 81.56 429 SER A N 1
ATOM 3377 C CA . SER A 1 429 ? 22.869 -18.589 -59.811 1.00 81.56 429 SER A CA 1
ATOM 3378 C C . SER A 1 429 ? 24.048 -19.384 -59.206 1.00 81.56 429 SER A C 1
ATOM 3380 O O . SER A 1 429 ? 24.966 -19.724 -59.943 1.00 81.56 429 SER A O 1
ATOM 3382 N N . LEU A 1 430 ? 24.061 -19.656 -57.886 1.00 83.44 430 LEU A N 1
ATOM 3383 C CA . LEU A 1 430 ? 25.213 -20.220 -57.126 1.00 83.44 430 LEU A CA 1
ATOM 3384 C C . LEU A 1 430 ? 24.840 -21.417 -56.199 1.00 83.44 430 LEU A C 1
ATOM 3386 O O . LEU A 1 430 ? 23.748 -21.371 -55.647 1.00 83.44 430 LEU A O 1
ATOM 3390 N N . ARG A 1 431 ? 25.698 -22.438 -55.953 1.00 82.50 431 ARG A N 1
ATOM 3391 C CA . ARG A 1 431 ? 25.390 -23.662 -55.126 1.00 82.50 431 ARG A CA 1
ATOM 3392 C C . ARG A 1 431 ? 26.588 -24.248 -54.306 1.00 82.50 431 ARG A C 1
ATOM 3394 O O . ARG A 1 431 ? 27.727 -24.050 -54.716 1.00 82.50 431 ARG A O 1
ATOM 3401 N N . PHE A 1 432 ? 26.336 -25.008 -53.211 1.00 74.19 432 PHE A N 1
ATOM 3402 C CA . PHE A 1 432 ? 27.308 -25.712 -52.307 1.00 74.19 432 PHE A CA 1
ATOM 3403 C C . PHE A 1 432 ? 27.206 -27.279 -52.269 1.00 74.19 432 PHE A C 1
ATOM 3405 O O . PHE A 1 432 ? 26.168 -27.822 -52.642 1.00 74.19 432 PHE A O 1
ATOM 3412 N N . VAL A 1 433 ? 28.226 -28.011 -51.741 1.00 68.62 433 VAL A N 1
ATOM 3413 C CA . VAL A 1 433 ? 28.333 -29.516 -51.620 1.00 68.62 433 VAL A CA 1
ATOM 3414 C C . VAL A 1 433 ? 29.157 -29.964 -50.361 1.00 68.62 433 VAL A C 1
ATOM 3416 O O . VAL A 1 433 ? 30.060 -29.219 -50.027 1.00 68.62 433 VAL A O 1
ATOM 3419 N N . SER A 1 434 ? 28.914 -31.110 -49.658 1.00 62.41 434 SER A N 1
ATOM 3420 C CA . SER A 1 434 ? 28.969 -31.204 -48.147 1.00 62.41 434 SER A CA 1
ATOM 3421 C C . SER A 1 434 ? 29.749 -32.298 -47.335 1.00 62.41 434 SER A C 1
ATOM 3423 O O . SER A 1 434 ? 30.030 -33.363 -47.887 1.00 62.41 434 SER A O 1
ATOM 3425 N N . ARG A 1 435 ? 29.990 -32.045 -45.996 1.00 56.34 435 ARG A N 1
ATOM 3426 C CA . ARG A 1 435 ? 30.365 -32.961 -44.839 1.00 56.34 435 ARG A CA 1
ATOM 3427 C C . ARG A 1 435 ? 30.022 -32.450 -43.364 1.00 56.34 435 ARG A C 1
ATOM 3429 O O . ARG A 1 435 ? 30.320 -31.298 -43.078 1.00 56.34 435 ARG A O 1
ATOM 3436 N N . ASN A 1 436 ? 29.509 -33.333 -42.457 1.00 33.81 436 ASN A N 1
ATOM 3437 C CA . ASN A 1 436 ? 29.532 -33.535 -40.937 1.00 33.81 436 ASN A CA 1
ATOM 3438 C C . ASN A 1 436 ? 29.274 -32.455 -39.791 1.00 33.81 436 ASN A C 1
ATOM 3440 O O . ASN A 1 436 ? 29.732 -31.330 -39.934 1.00 33.81 436 ASN A O 1
ATOM 3444 N N . ILE A 1 437 ? 28.654 -32.843 -38.617 1.00 47.91 437 ILE A N 1
ATOM 3445 C CA . ILE A 1 437 ? 28.420 -32.104 -37.289 1.00 47.91 437 ILE A CA 1
ATOM 3446 C C . ILE A 1 437 ? 27.978 -33.054 -36.081 1.00 47.91 437 ILE A C 1
ATOM 3448 O O . ILE A 1 437 ? 27.503 -34.124 -36.455 1.00 47.91 437 ILE A O 1
ATOM 3452 N N . THR A 1 438 ? 28.069 -32.710 -34.741 1.00 45.81 438 THR A N 1
ATOM 3453 C CA . THR A 1 438 ? 27.157 -33.044 -33.532 1.00 45.81 438 THR A CA 1
ATOM 3454 C C . THR A 1 438 ? 27.664 -32.638 -32.072 1.00 45.81 438 THR A C 1
ATOM 3456 O O . THR A 1 438 ? 28.845 -32.885 -31.828 1.00 45.81 438 THR A O 1
ATOM 3459 N N . ASP A 1 439 ? 26.803 -32.157 -31.099 1.00 45.72 439 ASP A N 1
ATOM 3460 C CA . ASP A 1 439 ? 27.083 -31.393 -29.787 1.00 45.72 439 ASP A CA 1
ATOM 3461 C C . ASP A 1 439 ? 25.964 -31.450 -28.606 1.00 45.72 439 ASP A C 1
ATOM 3463 O O . ASP A 1 439 ? 24.953 -32.060 -28.928 1.00 45.72 439 ASP A O 1
ATOM 3467 N N . ASP A 1 440 ? 26.079 -30.854 -27.338 1.00 50.06 440 ASP A N 1
ATOM 3468 C CA . ASP A 1 440 ? 25.100 -30.661 -26.116 1.00 50.06 440 ASP A CA 1
ATOM 3469 C C . ASP A 1 440 ? 25.658 -29.671 -24.929 1.00 50.06 440 ASP A C 1
ATOM 3471 O O . ASP A 1 440 ? 26.743 -29.167 -25.225 1.00 50.06 440 ASP A O 1
ATOM 3475 N N . ASP A 1 441 ? 25.232 -29.244 -23.650 1.00 44.47 441 ASP A N 1
ATOM 3476 C CA . ASP A 1 441 ? 24.160 -29.346 -22.512 1.00 44.47 441 ASP A CA 1
ATOM 3477 C C . ASP A 1 441 ? 24.273 -28.261 -21.262 1.00 44.47 441 ASP A C 1
ATOM 3479 O O . ASP A 1 441 ? 25.331 -27.631 -21.233 1.00 44.47 441 ASP A O 1
ATOM 3483 N N . GLU A 1 442 ? 23.343 -28.016 -20.228 1.00 42.41 442 GLU A N 1
ATOM 3484 C CA . GLU A 1 442 ? 23.348 -26.918 -19.079 1.00 42.41 442 GLU A CA 1
ATOM 3485 C C . GLU A 1 442 ? 22.580 -27.080 -17.616 1.00 42.41 442 GLU A C 1
ATOM 3487 O O . GLU A 1 442 ? 21.880 -28.077 -17.465 1.00 42.41 442 GLU A O 1
ATOM 3492 N N . GLU A 1 443 ? 22.650 -26.167 -16.534 1.00 44.34 443 GLU A N 1
ATOM 3493 C CA . GLU A 1 443 ? 22.152 -26.269 -15.031 1.00 44.34 443 GLU A CA 1
ATOM 3494 C C . GLU A 1 443 ? 21.668 -24.971 -14.110 1.00 44.34 443 GLU A C 1
ATOM 3496 O O . GLU A 1 443 ? 21.573 -23.888 -14.682 1.00 44.34 443 GLU A O 1
ATOM 3501 N N . GLU A 1 444 ? 21.346 -25.014 -12.733 1.00 43.28 444 GLU A N 1
ATOM 3502 C CA . GLU A 1 444 ? 20.688 -23.987 -11.721 1.00 43.28 444 GLU A CA 1
ATOM 3503 C C . GLU A 1 444 ? 21.178 -23.871 -10.150 1.00 43.28 444 GLU A C 1
ATOM 3505 O O . GLU A 1 444 ? 22.177 -24.504 -9.827 1.00 43.28 444 GLU A O 1
ATOM 3510 N N . GLU A 1 445 ? 20.550 -23.108 -9.151 1.00 45.47 445 GLU A N 1
ATOM 3511 C CA . GLU A 1 445 ? 21.006 -22.763 -7.694 1.00 45.47 445 GLU A CA 1
ATOM 3512 C C . GLU A 1 445 ? 19.958 -22.671 -6.442 1.00 45.47 445 GLU A C 1
ATOM 3514 O O . GLU A 1 445 ? 18.759 -22.827 -6.662 1.00 45.47 445 GLU A O 1
ATOM 3519 N N . GLU A 1 446 ? 20.346 -22.420 -5.129 1.00 48.94 446 GLU A N 1
ATOM 3520 C CA . GLU A 1 446 ? 19.579 -22.630 -3.795 1.00 48.94 446 GLU A CA 1
ATOM 3521 C C . GLU A 1 446 ? 19.305 -21.424 -2.752 1.00 48.94 446 GLU A C 1
ATOM 3523 O O . GLU A 1 446 ? 19.660 -20.281 -3.023 1.00 48.94 446 GLU A O 1
ATOM 3528 N N . GLU A 1 447 ? 18.677 -21.630 -1.537 1.00 64.00 447 GLU A N 1
ATOM 3529 C CA . GLU A 1 447 ? 18.209 -20.608 -0.498 1.00 64.00 447 GLU A CA 1
ATOM 3530 C C . GLU A 1 447 ? 18.599 -20.813 1.031 1.00 64.00 447 GLU A C 1
ATOM 3532 O O . GLU A 1 447 ? 18.990 -21.904 1.431 1.00 64.00 447 GLU A O 1
ATOM 3537 N N . CYS A 1 448 ? 18.426 -19.794 1.929 1.00 85.44 448 CYS A N 1
ATOM 3538 C CA . CYS A 1 448 ? 18.893 -19.732 3.363 1.00 85.44 448 CYS A CA 1
ATOM 3539 C C . CYS A 1 448 ? 17.866 -19.197 4.441 1.00 85.44 448 CYS A C 1
ATOM 3541 O O . CYS A 1 448 ? 16.875 -18.551 4.087 1.00 85.44 448 CYS A O 1
ATOM 3543 N N . ASN A 1 449 ? 18.076 -19.427 5.762 1.00 91.62 449 ASN A N 1
ATOM 3544 C CA . ASN A 1 449 ? 17.213 -19.047 6.925 1.00 91.62 449 ASN A CA 1
ATOM 3545 C C . ASN A 1 449 ? 17.478 -17.636 7.530 1.00 91.62 449 ASN A C 1
ATOM 3547 O O . ASN A 1 449 ? 18.611 -17.165 7.533 1.00 91.62 449 ASN A O 1
ATOM 3551 N N . ILE A 1 450 ? 16.459 -16.980 8.114 1.00 93.50 450 ILE A N 1
ATOM 3552 C CA . ILE A 1 450 ? 16.568 -15.611 8.674 1.00 93.50 450 ILE A CA 1
ATOM 3553 C C . ILE A 1 450 ? 17.480 -15.468 9.906 1.00 93.50 450 ILE A C 1
ATOM 3555 O O . ILE A 1 450 ? 18.099 -14.422 10.065 1.00 93.50 450 ILE A O 1
ATOM 3559 N N . TRP A 1 451 ? 17.579 -16.480 10.777 1.00 93.06 451 TRP A N 1
ATOM 3560 C CA . TRP A 1 451 ? 18.438 -16.427 11.977 1.00 93.06 451 TRP A CA 1
ATOM 3561 C C . TRP A 1 451 ? 19.860 -16.950 11.724 1.00 93.06 451 TRP A C 1
ATOM 3563 O O . TRP A 1 451 ? 20.709 -16.875 12.612 1.00 93.06 451 TRP A O 1
ATOM 3573 N N . GLU A 1 452 ? 20.106 -17.493 10.532 1.00 91.19 452 GLU A N 1
ATOM 3574 C CA . GLU A 1 452 ? 21.413 -17.986 10.082 1.00 91.19 452 GLU A CA 1
ATOM 3575 C C . GLU A 1 452 ? 22.127 -16.962 9.180 1.00 91.19 452 GLU A C 1
ATOM 3577 O O . GLU A 1 452 ? 23.345 -17.026 9.012 1.00 91.19 452 GLU A O 1
ATOM 3582 N N . GLU A 1 453 ? 21.393 -15.984 8.635 1.00 89.56 453 GLU A N 1
ATOM 3583 C CA . GLU A 1 453 ? 21.967 -14.870 7.885 1.00 89.56 453 GLU A CA 1
ATOM 3584 C C . GLU A 1 453 ? 22.771 -13.925 8.810 1.00 89.56 453 GLU A C 1
ATOM 3586 O O . GLU A 1 453 ? 22.318 -13.600 9.911 1.00 89.56 453 GLU A O 1
ATOM 3591 N N . PRO A 1 454 ? 23.970 -13.460 8.402 1.00 86.62 454 PRO A N 1
ATOM 3592 C CA . PRO A 1 454 ? 24.794 -12.588 9.232 1.00 86.62 454 PRO A CA 1
ATOM 3593 C C . PRO A 1 454 ? 24.176 -11.205 9.503 1.00 86.62 454 PRO A C 1
ATOM 3595 O O . PRO A 1 454 ? 23.213 -10.752 8.874 1.00 86.62 454 PRO A O 1
ATOM 3598 N N . ALA A 1 455 ? 24.802 -10.489 10.440 1.00 86.56 455 ALA A N 1
ATOM 3599 C CA . ALA A 1 455 ? 24.541 -9.073 10.676 1.00 86.56 455 ALA A CA 1
ATOM 3600 C C . ALA A 1 455 ? 24.741 -8.230 9.398 1.00 86.56 455 ALA A C 1
ATOM 3602 O O . ALA A 1 455 ? 25.422 -8.645 8.459 1.00 86.56 455 ALA A O 1
ATOM 3603 N N . ASP A 1 456 ? 24.127 -7.050 9.387 1.00 88.06 456 ASP A N 1
ATOM 3604 C CA . ASP A 1 456 ? 24.038 -6.137 8.245 1.00 88.06 456 ASP A CA 1
ATOM 3605 C C . ASP A 1 456 ? 25.421 -5.817 7.640 1.00 88.06 456 ASP A C 1
ATOM 3607 O O . ASP A 1 456 ? 26.333 -5.352 8.329 1.00 88.06 456 ASP A O 1
ATOM 3611 N N . CYS A 1 457 ? 25.581 -6.093 6.344 1.00 82.12 457 CYS A N 1
ATOM 3612 C CA . CYS A 1 457 ? 26.826 -5.948 5.591 1.00 82.12 457 CYS A CA 1
ATOM 3613 C C . CYS A 1 457 ? 26.556 -5.719 4.091 1.00 82.12 457 CYS A C 1
ATOM 3615 O O . CYS A 1 457 ? 25.462 -5.992 3.601 1.00 82.12 457 CYS A O 1
ATOM 3617 N N . GLU A 1 458 ? 27.568 -5.276 3.335 1.00 82.94 458 GLU A N 1
ATOM 3618 C CA . GLU A 1 458 ? 27.423 -4.887 1.916 1.00 82.94 458 GLU A CA 1
ATOM 3619 C C . GLU A 1 458 ? 26.886 -5.997 0.987 1.00 82.94 458 GLU A C 1
ATOM 3621 O O . GLU A 1 458 ? 26.418 -5.693 -0.107 1.00 82.94 458 GLU A O 1
ATOM 3626 N N . SER A 1 459 ? 26.931 -7.272 1.397 1.00 79.81 459 SER A N 1
ATOM 3627 C CA . SER A 1 459 ? 26.365 -8.396 0.636 1.00 79.81 459 SER A CA 1
ATOM 3628 C C . SER A 1 459 ? 24.914 -8.744 0.985 1.00 79.81 459 SER A C 1
ATOM 3630 O O . SER A 1 459 ? 24.338 -9.586 0.301 1.00 79.81 459 SER A O 1
ATOM 3632 N N . ASN A 1 460 ? 24.320 -8.158 2.035 1.00 84.88 460 ASN A N 1
ATOM 3633 C CA . ASN A 1 460 ? 22.912 -8.390 2.385 1.00 84.88 460 ASN A CA 1
ATOM 3634 C C . ASN A 1 460 ? 22.060 -7.134 2.620 1.00 84.88 460 ASN A C 1
ATOM 3636 O O . ASN A 1 460 ? 20.834 -7.253 2.587 1.00 84.88 460 ASN A O 1
ATOM 3640 N N . ILE A 1 461 ? 22.656 -5.950 2.798 1.00 87.56 461 ILE A N 1
ATOM 3641 C CA . ILE A 1 461 ? 21.941 -4.665 2.800 1.00 87.56 461 ILE A CA 1
ATOM 3642 C C . ILE A 1 461 ? 22.864 -3.488 2.426 1.00 87.56 461 ILE A C 1
ATOM 3644 O O . ILE A 1 461 ? 23.991 -3.385 2.912 1.00 87.56 461 ILE A O 1
ATOM 3648 N N . THR A 1 462 ? 22.383 -2.572 1.578 1.00 85.88 462 THR A N 1
ATOM 3649 C CA . THR A 1 462 ? 23.072 -1.318 1.209 1.00 85.88 462 THR A CA 1
ATOM 3650 C C . THR A 1 462 ? 22.165 -0.101 1.404 1.00 85.88 462 THR A C 1
ATOM 3652 O O . THR A 1 462 ? 20.940 -0.217 1.370 1.00 85.88 462 THR A O 1
ATOM 3655 N N . PHE A 1 463 ? 22.764 1.080 1.604 1.00 83.56 463 PHE A N 1
ATOM 3656 C CA . PHE A 1 463 ? 22.055 2.341 1.858 1.00 83.56 463 PHE A CA 1
ATOM 3657 C C . PHE A 1 463 ? 22.575 3.483 0.965 1.00 83.56 463 PHE A C 1
ATOM 3659 O O . PHE A 1 463 ? 23.779 3.546 0.694 1.00 83.56 463 PHE A O 1
ATOM 3666 N N . ASP A 1 464 ? 21.709 4.430 0.573 1.00 80.44 464 ASP A N 1
ATOM 3667 C CA . ASP A 1 464 ? 22.134 5.649 -0.139 1.00 80.44 464 ASP A CA 1
ATOM 3668 C C . ASP A 1 464 ? 23.073 6.491 0.742 1.00 80.44 464 ASP A C 1
ATOM 3670 O O . ASP A 1 464 ? 22.725 6.961 1.828 1.00 80.44 464 ASP A O 1
ATOM 3674 N N . LYS A 1 465 ? 24.265 6.742 0.200 1.00 70.00 465 LYS A N 1
ATOM 3675 C CA . LYS A 1 465 ? 25.377 7.507 0.781 1.00 70.00 465 LYS A CA 1
ATOM 3676 C C . LYS A 1 465 ? 25.072 9.001 0.965 1.00 70.00 465 LYS A C 1
ATOM 3678 O O . LYS A 1 465 ? 25.895 9.720 1.527 1.00 70.00 465 LYS A O 1
ATOM 3683 N N . LYS A 1 466 ? 23.924 9.489 0.482 1.00 66.81 466 LYS A N 1
ATOM 3684 C CA . LYS A 1 466 ? 23.388 10.834 0.770 1.00 66.81 466 LYS A CA 1
ATOM 3685 C C . LYS A 1 466 ? 22.516 10.883 2.028 1.00 66.81 466 LYS A C 1
ATOM 3687 O O . LYS A 1 466 ? 22.271 11.972 2.547 1.00 66.81 466 LYS A O 1
ATOM 3692 N N . GLY A 1 467 ? 22.003 9.738 2.470 1.00 61.44 467 GLY A N 1
ATOM 3693 C CA . GLY A 1 467 ? 21.081 9.631 3.592 1.00 61.44 467 GLY A CA 1
ATOM 3694 C C . GLY A 1 467 ? 21.776 9.550 4.952 1.00 61.44 467 GLY A C 1
ATOM 3695 O O . GLY A 1 467 ? 22.999 9.525 5.073 1.00 61.44 467 GLY A O 1
ATOM 3696 N N . LYS A 1 468 ? 20.965 9.459 6.009 1.00 56.97 468 LYS A N 1
ATOM 3697 C CA . LYS A 1 468 ? 21.421 8.982 7.320 1.00 56.97 468 LYS A CA 1
ATOM 3698 C C . LYS A 1 468 ? 21.622 7.464 7.234 1.00 56.97 468 LYS A C 1
ATOM 3700 O O . LYS A 1 468 ? 20.661 6.752 6.934 1.00 56.97 468 LYS A O 1
ATOM 3705 N N . GLU A 1 469 ? 22.833 6.988 7.517 1.00 55.88 469 GLU A N 1
ATOM 3706 C CA . GLU A 1 469 ? 23.162 5.555 7.567 1.00 55.88 469 GLU A CA 1
ATOM 3707 C C . GLU A 1 469 ? 22.207 4.777 8.492 1.00 55.88 469 GLU A C 1
ATOM 3709 O O . GLU A 1 469 ? 21.652 5.329 9.449 1.00 55.88 469 GLU A O 1
ATOM 3714 N N . ASN A 1 470 ? 21.995 3.496 8.173 1.00 57.12 470 ASN A N 1
ATOM 3715 C CA . ASN A 1 470 ? 21.058 2.551 8.800 1.00 57.12 470 ASN A CA 1
ATOM 3716 C C . ASN A 1 470 ? 19.563 2.919 8.766 1.00 57.12 470 ASN A C 1
ATOM 3718 O O . ASN A 1 470 ? 18.738 2.044 9.028 1.00 57.12 470 ASN A O 1
ATOM 3722 N N . SER A 1 471 ? 19.193 4.155 8.414 1.00 65.31 471 SER A N 1
ATOM 3723 C CA . SER A 1 471 ? 17.793 4.576 8.307 1.00 65.31 471 SER A CA 1
ATOM 3724 C C . SER A 1 471 ? 17.049 3.760 7.249 1.00 65.31 471 SER A C 1
ATOM 3726 O O . SER A 1 471 ? 17.475 3.684 6.097 1.00 65.31 471 SER A O 1
ATOM 3728 N N . ILE A 1 472 ? 15.900 3.211 7.638 1.00 67.12 472 ILE A N 1
ATOM 3729 C CA . ILE A 1 472 ? 15.050 2.340 6.814 1.00 67.12 472 ILE A CA 1
ATOM 3730 C C . ILE A 1 472 ? 14.648 3.014 5.487 1.00 67.12 472 ILE A C 1
ATOM 3732 O O . ILE A 1 472 ? 14.636 2.375 4.439 1.00 67.12 472 ILE A O 1
ATOM 3736 N N . GLN A 1 473 ? 14.418 4.328 5.511 1.00 67.12 473 GLN A N 1
ATOM 3737 C CA . GLN A 1 473 ? 14.047 5.139 4.341 1.00 67.12 473 GLN A CA 1
ATOM 3738 C C . GLN A 1 473 ? 15.166 5.291 3.288 1.00 67.12 473 GLN A C 1
ATOM 3740 O O . GLN A 1 473 ? 14.910 5.817 2.211 1.00 67.12 473 GLN A O 1
ATOM 3745 N N . ASN A 1 474 ? 16.394 4.843 3.585 1.00 77.06 474 ASN A N 1
ATOM 3746 C CA . ASN A 1 474 ? 17.562 4.975 2.706 1.00 77.06 474 ASN A CA 1
ATOM 3747 C C . ASN A 1 474 ? 18.062 3.627 2.152 1.00 77.06 474 ASN A C 1
ATOM 3749 O O . ASN A 1 474 ? 19.157 3.595 1.597 1.00 77.06 474 ASN A O 1
ATOM 3753 N N . ILE A 1 475 ? 17.326 2.520 2.328 1.00 82.81 475 ILE A N 1
ATOM 3754 C CA . ILE A 1 475 ? 17.723 1.191 1.823 1.00 82.81 475 ILE A CA 1
ATOM 3755 C C . ILE A 1 475 ? 17.736 1.196 0.286 1.00 82.81 475 ILE A C 1
ATOM 3757 O O . ILE A 1 475 ? 16.723 1.480 -0.348 1.00 82.81 475 ILE A O 1
ATOM 3761 N N . GLU A 1 476 ? 18.880 0.852 -0.307 1.00 81.88 476 GLU A N 1
ATOM 3762 C CA . GLU A 1 476 ? 19.084 0.767 -1.760 1.00 81.88 476 GLU A CA 1
ATOM 3763 C C . GLU A 1 476 ? 18.936 -0.682 -2.258 1.00 81.88 476 GLU A C 1
ATOM 3765 O O . GLU A 1 476 ? 18.253 -0.934 -3.250 1.00 81.88 476 GLU A O 1
ATOM 3770 N N . THR A 1 477 ? 19.515 -1.651 -1.541 1.00 81.88 477 THR A N 1
ATOM 3771 C CA . THR A 1 477 ? 19.308 -3.093 -1.762 1.00 81.88 477 THR A CA 1
ATOM 3772 C C . THR A 1 477 ? 19.236 -3.833 -0.424 1.00 81.88 477 THR A C 1
ATOM 3774 O O . THR A 1 477 ? 19.814 -3.376 0.561 1.00 81.88 477 THR A O 1
ATOM 3777 N N . ALA A 1 478 ? 18.525 -4.964 -0.365 1.00 85.62 478 ALA A N 1
ATOM 3778 C CA . ALA A 1 478 ? 18.452 -5.819 0.822 1.00 85.62 478 ALA A CA 1
ATOM 3779 C C . ALA A 1 478 ? 18.006 -7.250 0.473 1.00 85.62 478 ALA A C 1
ATOM 3781 O O . ALA A 1 478 ? 17.261 -7.452 -0.490 1.00 85.62 478 ALA A O 1
ATOM 3782 N N . THR A 1 479 ? 18.389 -8.238 1.287 1.00 90.00 479 THR A N 1
ATOM 3783 C CA . THR A 1 479 ? 17.771 -9.577 1.259 1.00 90.00 479 THR A CA 1
ATOM 3784 C C . THR A 1 479 ? 16.328 -9.526 1.775 1.00 90.00 479 THR A C 1
ATOM 3786 O O . THR A 1 479 ? 15.952 -8.655 2.565 1.00 90.00 479 THR A O 1
ATOM 3789 N N . LEU A 1 480 ? 15.507 -10.513 1.390 1.00 90.94 480 LEU A N 1
ATOM 3790 C CA . LEU A 1 480 ? 14.156 -10.674 1.947 1.00 90.94 480 LEU A CA 1
ATOM 3791 C C . LEU A 1 480 ? 14.185 -10.791 3.480 1.00 90.94 480 LEU A C 1
ATOM 3793 O O . LEU A 1 480 ? 13.339 -10.212 4.157 1.00 90.94 480 LEU A O 1
ATOM 3797 N N . ASN A 1 481 ? 15.180 -11.504 4.014 1.00 93.62 481 ASN A N 1
ATOM 3798 C CA . ASN A 1 481 ? 15.424 -11.638 5.446 1.00 93.62 481 ASN A CA 1
ATOM 3799 C C . ASN A 1 481 ? 15.614 -10.265 6.106 1.00 93.62 481 ASN A C 1
ATOM 3801 O O . ASN A 1 481 ? 14.876 -9.939 7.034 1.00 93.62 481 ASN A O 1
ATOM 3805 N N . LYS A 1 482 ? 16.516 -9.418 5.587 1.00 91.88 482 LYS A N 1
ATOM 3806 C CA . LYS A 1 482 ? 16.778 -8.081 6.147 1.00 91.88 482 LYS A CA 1
ATOM 3807 C C . LYS A 1 482 ? 15.569 -7.155 6.083 1.00 91.88 482 LYS A C 1
ATOM 3809 O O . LYS A 1 482 ? 15.298 -6.451 7.055 1.00 91.88 482 LYS A O 1
ATOM 3814 N N . LEU A 1 483 ? 14.788 -7.195 5.003 1.00 92.56 483 LEU A N 1
ATOM 3815 C CA . LEU A 1 483 ? 13.533 -6.439 4.931 1.00 92.56 483 LEU A CA 1
ATOM 3816 C C . LEU A 1 483 ? 12.525 -6.909 6.000 1.00 92.56 483 LEU A C 1
ATOM 3818 O O . LEU A 1 483 ? 11.924 -6.074 6.679 1.00 92.56 483 LEU A O 1
ATOM 3822 N N . VAL A 1 484 ? 12.395 -8.228 6.208 1.00 94.75 484 VAL A N 1
ATOM 3823 C CA . VAL A 1 484 ? 11.550 -8.814 7.267 1.00 94.75 484 VAL A CA 1
ATOM 3824 C C . VAL A 1 484 ? 12.050 -8.437 8.667 1.00 94.75 484 VAL A C 1
ATOM 3826 O O . VAL A 1 484 ? 11.236 -8.157 9.549 1.00 94.75 484 VAL A O 1
ATOM 3829 N N . GLU A 1 485 ? 13.365 -8.350 8.889 1.00 93.38 485 GLU A N 1
ATOM 3830 C CA . GLU A 1 485 ? 13.919 -7.864 10.158 1.00 93.38 485 GLU A CA 1
ATOM 3831 C C . GLU A 1 485 ? 13.527 -6.411 10.457 1.00 93.38 485 GLU A C 1
ATOM 3833 O O . GLU A 1 485 ? 13.194 -6.111 11.605 1.00 93.38 485 GLU A O 1
ATOM 3838 N N . ARG A 1 486 ? 13.525 -5.523 9.448 1.00 91.06 486 ARG A N 1
ATOM 3839 C CA . ARG A 1 486 ? 13.163 -4.105 9.624 1.00 91.06 486 ARG A CA 1
ATOM 3840 C C . ARG A 1 486 ? 11.663 -3.902 9.858 1.00 91.06 486 ARG A C 1
ATOM 3842 O O . ARG A 1 486 ? 11.308 -3.228 10.820 1.00 91.06 486 ARG A O 1
ATOM 3849 N N . VAL A 1 487 ? 10.774 -4.540 9.083 1.00 92.19 487 VAL A N 1
ATOM 3850 C CA . VAL A 1 487 ? 9.308 -4.424 9.306 1.00 92.19 487 VAL A CA 1
ATOM 3851 C C . VAL A 1 487 ? 8.816 -5.090 10.603 1.00 92.19 487 VAL A C 1
ATOM 3853 O O . VAL A 1 487 ? 7.675 -4.874 11.004 1.00 92.19 487 VAL A O 1
ATOM 3856 N N . THR A 1 488 ? 9.662 -5.879 11.276 1.00 93.62 488 THR A N 1
ATOM 3857 C CA . THR A 1 488 ? 9.371 -6.522 12.576 1.00 93.62 488 THR A CA 1
ATOM 3858 C C . THR A 1 488 ? 10.279 -6.030 13.712 1.00 93.62 488 THR A C 1
ATOM 3860 O O . THR A 1 488 ? 10.359 -6.663 14.766 1.00 93.62 488 THR A O 1
ATOM 3863 N N . SER A 1 489 ? 10.976 -4.905 13.518 1.00 89.44 489 SER A N 1
ATOM 3864 C CA . SER A 1 489 ? 11.933 -4.376 14.494 1.00 89.44 489 SER A CA 1
ATOM 3865 C C . SER A 1 489 ? 11.244 -3.883 15.779 1.00 89.44 489 SER A C 1
ATOM 3867 O O . SER A 1 489 ? 10.301 -3.092 15.700 1.00 89.44 489 SER A O 1
ATOM 3869 N N . PRO A 1 490 ? 11.709 -4.297 16.976 1.00 84.00 490 PRO A N 1
ATOM 3870 C CA . PRO A 1 490 ? 11.207 -3.805 18.260 1.00 84.00 490 PRO A CA 1
ATOM 3871 C C . PRO A 1 490 ? 11.902 -2.523 18.756 1.00 84.00 490 PRO A C 1
ATOM 3873 O O . PRO A 1 490 ? 11.611 -2.076 19.867 1.00 84.00 490 PRO A O 1
ATOM 3876 N N . GLU A 1 491 ? 12.837 -1.966 17.977 1.00 81.38 491 GLU A N 1
ATOM 3877 C CA . GLU A 1 491 ? 13.632 -0.775 18.329 1.00 81.38 491 GLU A CA 1
ATOM 3878 C C . GLU A 1 491 ? 13.547 0.334 17.264 1.00 81.38 491 GLU A C 1
ATOM 3880 O O . GLU A 1 491 ? 13.461 1.510 17.609 1.00 81.38 491 GLU A O 1
ATOM 3885 N N . GLU A 1 492 ? 13.508 -0.027 15.977 1.00 77.06 492 GLU A N 1
ATOM 3886 C CA . GLU A 1 492 ? 13.435 0.904 14.839 1.00 77.06 492 GLU A CA 1
ATOM 3887 C C . GLU A 1 492 ? 12.198 0.603 13.980 1.00 77.06 492 GLU A C 1
ATOM 3889 O O . GLU A 1 492 ? 12.286 -0.105 12.979 1.00 77.06 492 GLU A O 1
ATOM 3894 N N . TYR A 1 493 ? 11.030 1.110 14.384 1.00 74.25 493 TYR A N 1
ATOM 3895 C CA . TYR A 1 493 ? 9.762 0.838 13.701 1.00 74.25 493 TYR A CA 1
ATOM 3896 C C . TYR A 1 493 ? 9.313 2.017 12.825 1.00 74.25 493 TYR A C 1
ATOM 3898 O O . TYR A 1 493 ? 8.898 3.055 13.342 1.00 74.25 493 TYR A O 1
ATOM 3906 N N . ASP A 1 494 ? 9.375 1.855 11.499 1.00 78.88 494 ASP A N 1
ATOM 3907 C CA . ASP A 1 494 ? 8.845 2.827 10.535 1.00 78.88 494 ASP A CA 1
ATOM 3908 C C . ASP A 1 494 ? 7.575 2.295 9.851 1.00 78.88 494 ASP A C 1
ATOM 3910 O O . ASP A 1 494 ? 7.623 1.474 8.933 1.00 78.88 494 ASP A O 1
ATOM 3914 N N . VAL A 1 495 ? 6.431 2.807 10.307 1.00 77.38 495 VAL A N 1
ATOM 3915 C CA . VAL A 1 495 ? 5.087 2.534 9.773 1.00 77.38 495 VAL A CA 1
ATOM 3916 C C . VAL A 1 495 ? 4.984 2.817 8.269 1.00 77.38 495 VAL A C 1
ATOM 3918 O O . VAL A 1 495 ? 4.286 2.096 7.558 1.00 77.38 495 VAL A O 1
ATOM 3921 N N . ASP A 1 496 ? 5.688 3.829 7.758 1.00 78.50 496 ASP A N 1
ATOM 3922 C CA . ASP A 1 496 ? 5.545 4.249 6.359 1.00 78.50 496 ASP A CA 1
ATOM 3923 C C . ASP A 1 496 ? 6.223 3.216 5.447 1.00 78.50 496 ASP A C 1
ATOM 3925 O O . ASP A 1 496 ? 5.661 2.783 4.439 1.00 78.50 496 ASP A O 1
ATOM 3929 N N . PHE A 1 497 ? 7.377 2.704 5.884 1.00 84.06 497 PHE A N 1
ATOM 3930 C CA . PHE A 1 497 ? 8.050 1.565 5.263 1.00 84.06 497 PHE A CA 1
ATOM 3931 C C . PHE A 1 497 ? 7.263 0.254 5.403 1.00 84.06 497 PHE A C 1
ATOM 3933 O O . PHE A 1 497 ? 7.180 -0.499 4.433 1.00 84.06 497 PHE A O 1
ATOM 3940 N N . VAL A 1 498 ? 6.648 -0.022 6.561 1.00 87.31 498 VAL A N 1
ATOM 3941 C CA . VAL A 1 498 ? 5.769 -1.196 6.749 1.00 87.31 498 VAL A CA 1
ATOM 3942 C C . VAL A 1 498 ? 4.612 -1.168 5.747 1.00 87.31 498 VAL A C 1
ATOM 3944 O O . VAL A 1 498 ? 4.358 -2.168 5.075 1.00 87.31 498 VAL A O 1
ATOM 3947 N N . ASN A 1 499 ? 3.964 -0.013 5.580 1.00 82.38 499 ASN A N 1
ATOM 3948 C CA . ASN A 1 499 ? 2.868 0.173 4.632 1.00 82.38 499 ASN A CA 1
ATOM 3949 C C . ASN A 1 499 ? 3.326 0.006 3.172 1.00 82.38 499 ASN A C 1
ATOM 3951 O O . ASN A 1 499 ? 2.673 -0.707 2.405 1.00 82.38 499 ASN A O 1
ATOM 3955 N N . VAL A 1 500 ? 4.477 0.576 2.793 1.00 83.56 500 VAL A N 1
ATOM 3956 C CA . VAL A 1 500 ? 5.079 0.372 1.462 1.00 83.56 500 VAL A CA 1
ATOM 3957 C C . VAL A 1 500 ? 5.438 -1.100 1.230 1.00 83.56 500 VAL A C 1
ATOM 3959 O O . VAL A 1 500 ? 5.140 -1.638 0.165 1.00 83.56 500 VAL A O 1
ATOM 3962 N N . PHE A 1 501 ? 6.017 -1.791 2.213 1.00 88.81 501 PHE A N 1
ATOM 3963 C CA . PHE A 1 501 ? 6.366 -3.208 2.101 1.00 88.81 501 PHE A CA 1
ATOM 3964 C C . PHE A 1 501 ? 5.116 -4.088 1.928 1.00 88.81 501 PHE A C 1
ATOM 3966 O O . PHE A 1 501 ? 5.065 -4.913 1.014 1.00 88.81 501 PHE A O 1
ATOM 3973 N N . VAL A 1 502 ? 4.078 -3.879 2.749 1.00 87.44 502 VAL A N 1
ATOM 3974 C CA . VAL A 1 502 ? 2.787 -4.592 2.662 1.00 87.44 502 VAL A CA 1
ATOM 3975 C C . VAL A 1 502 ? 2.105 -4.374 1.307 1.00 87.44 502 VAL A C 1
ATOM 3977 O O . VAL A 1 502 ? 1.512 -5.312 0.770 1.00 87.44 502 VAL A O 1
ATOM 3980 N N . MET A 1 503 ? 2.237 -3.183 0.716 1.00 80.31 503 MET A N 1
ATOM 3981 C CA . MET A 1 503 ? 1.757 -2.893 -0.638 1.00 80.31 503 MET A CA 1
ATOM 3982 C C . MET A 1 503 ? 2.599 -3.585 -1.726 1.00 80.31 503 MET A C 1
ATOM 3984 O O . MET A 1 503 ? 2.039 -4.151 -2.663 1.00 80.31 503 MET A O 1
ATOM 3988 N N . MET A 1 504 ? 3.932 -3.554 -1.617 1.00 82.19 504 MET A N 1
ATOM 3989 C CA . MET A 1 504 ? 4.846 -3.848 -2.733 1.00 82.19 504 MET A CA 1
ATOM 3990 C C . MET A 1 504 ? 5.448 -5.262 -2.755 1.00 82.19 504 MET A C 1
ATOM 3992 O O . MET A 1 504 ? 6.016 -5.645 -3.780 1.00 82.19 504 MET A O 1
ATOM 3996 N N . TYR A 1 505 ? 5.340 -6.065 -1.687 1.00 86.06 505 TYR A N 1
ATOM 3997 C CA . TYR A 1 505 ? 6.099 -7.326 -1.558 1.00 86.06 505 TYR A CA 1
ATOM 3998 C C . TYR A 1 505 ? 5.936 -8.312 -2.730 1.00 86.06 505 TYR A C 1
ATOM 4000 O O . TYR A 1 505 ? 6.891 -8.998 -3.097 1.00 86.06 505 TYR A O 1
ATOM 4008 N N . ARG A 1 506 ? 4.759 -8.353 -3.375 1.00 82.44 506 ARG A N 1
ATOM 4009 C CA . ARG A 1 506 ? 4.471 -9.240 -4.522 1.00 82.44 506 ARG A CA 1
ATOM 4010 C C . ARG A 1 506 ? 5.316 -8.935 -5.773 1.00 82.44 506 ARG A C 1
ATOM 4012 O O . ARG A 1 506 ? 5.340 -9.752 -6.703 1.00 82.44 506 ARG A O 1
ATOM 4019 N N . ALA A 1 507 ? 6.024 -7.801 -5.802 1.00 80.81 507 ALA A N 1
ATOM 4020 C CA . ALA A 1 507 ? 7.017 -7.477 -6.824 1.00 80.81 507 ALA A CA 1
ATOM 4021 C C . ALA A 1 507 ? 8.309 -8.308 -6.687 1.00 80.81 507 ALA A C 1
ATOM 4023 O O . ALA A 1 507 ? 8.841 -8.742 -7.705 1.00 80.81 507 ALA A O 1
ATOM 4024 N N . PHE A 1 508 ? 8.779 -8.568 -5.458 1.00 80.38 508 PHE A N 1
ATOM 4025 C CA . PHE A 1 508 ? 10.092 -9.180 -5.186 1.00 80.38 508 PHE A CA 1
ATOM 4026 C C . PHE A 1 508 ? 10.048 -10.523 -4.435 1.00 80.38 508 PHE A C 1
ATOM 4028 O O . PHE A 1 508 ? 11.060 -11.213 -4.369 1.00 80.38 508 PHE A O 1
ATOM 4035 N N . THR A 1 509 ? 8.902 -10.937 -3.886 1.00 84.94 509 THR A N 1
ATOM 4036 C CA . THR A 1 509 ? 8.741 -12.252 -3.241 1.00 84.94 509 THR A CA 1
ATOM 4037 C C . THR A 1 509 ? 7.339 -12.840 -3.460 1.00 84.94 509 THR A C 1
ATOM 4039 O O . THR A 1 509 ? 6.470 -12.210 -4.068 1.00 84.94 509 THR A O 1
ATOM 4042 N N . THR A 1 510 ? 7.118 -14.074 -3.000 1.00 86.50 510 THR A N 1
ATOM 4043 C CA . THR A 1 510 ? 5.799 -14.727 -2.974 1.00 86.50 510 THR A CA 1
ATOM 4044 C C . THR A 1 510 ? 5.182 -14.672 -1.580 1.00 86.50 510 THR A C 1
ATOM 4046 O O . THR A 1 510 ? 5.871 -14.452 -0.582 1.00 86.50 510 THR A O 1
ATOM 4049 N N . GLU A 1 511 ? 3.873 -14.901 -1.499 1.00 89.31 511 GLU A N 1
ATOM 4050 C CA . GLU A 1 511 ? 3.149 -14.949 -0.225 1.00 89.31 511 GLU A CA 1
ATOM 4051 C C . GLU A 1 511 ? 3.653 -16.091 0.658 1.00 89.31 511 GLU A C 1
ATOM 4053 O O . GLU A 1 511 ? 3.865 -15.897 1.850 1.00 89.31 511 GLU A O 1
ATOM 4058 N N . GLU A 1 512 ? 3.919 -17.260 0.066 1.00 87.69 512 GLU A N 1
ATOM 4059 C CA . GLU A 1 512 ? 4.488 -18.406 0.768 1.00 87.69 512 GLU A CA 1
ATOM 4060 C C . GLU A 1 512 ? 5.896 -18.119 1.318 1.00 87.69 512 GLU A C 1
ATOM 4062 O O . GLU A 1 512 ? 6.172 -18.486 2.460 1.00 87.69 512 GLU A O 1
ATOM 4067 N N . LYS A 1 513 ? 6.772 -17.442 0.555 1.00 89.56 513 LYS A N 1
ATOM 4068 C CA . LYS A 1 513 ? 8.129 -17.093 1.015 1.00 89.56 513 LYS A CA 1
ATOM 4069 C C . LYS A 1 513 ? 8.103 -16.019 2.103 1.00 89.56 513 LYS A C 1
ATOM 4071 O O . LYS A 1 513 ? 8.769 -16.184 3.123 1.00 89.56 513 LYS A O 1
ATOM 4076 N N . LEU A 1 514 ? 7.309 -14.955 1.938 1.00 94.12 514 LEU A N 1
ATOM 4077 C CA . LEU A 1 514 ? 7.130 -13.939 2.982 1.00 94.12 514 LEU A CA 1
ATOM 4078 C C . LEU A 1 514 ? 6.564 -14.560 4.267 1.00 94.12 514 LEU A C 1
ATOM 4080 O O . LEU A 1 514 ? 7.106 -14.343 5.349 1.00 94.12 514 LEU A O 1
ATOM 4084 N N . TRP A 1 515 ? 5.519 -15.381 4.148 1.00 95.44 515 TRP A N 1
ATOM 4085 C CA . TRP A 1 515 ? 4.919 -16.061 5.290 1.00 95.44 515 TRP A CA 1
ATOM 4086 C C . TRP A 1 515 ? 5.913 -16.977 6.011 1.00 95.44 515 TRP A C 1
ATOM 4088 O O . TRP A 1 515 ? 6.013 -16.925 7.237 1.00 95.44 515 TRP A O 1
ATOM 4098 N N . GLN A 1 516 ? 6.712 -17.751 5.269 1.00 94.06 516 GLN A N 1
ATOM 4099 C CA . GLN A 1 516 ? 7.781 -18.557 5.856 1.00 94.06 516 GLN A CA 1
ATOM 4100 C C . GLN A 1 516 ? 8.757 -17.690 6.666 1.00 94.06 516 GLN A C 1
ATOM 4102 O O . GLN A 1 516 ? 9.054 -18.034 7.808 1.00 94.06 516 GLN A O 1
ATOM 4107 N N . LYS A 1 517 ? 9.210 -16.546 6.132 1.00 95.38 517 LYS A N 1
ATOM 4108 C CA . LYS A 1 517 ? 10.138 -15.653 6.850 1.00 95.38 517 LYS A CA 1
ATOM 4109 C C . LYS A 1 517 ? 9.526 -14.998 8.087 1.00 95.38 517 LYS A C 1
ATOM 4111 O O . LYS A 1 517 ? 10.228 -14.839 9.083 1.00 95.38 517 LYS A O 1
ATOM 4116 N N . LEU A 1 518 ? 8.226 -14.709 8.088 1.00 97.00 518 LEU A N 1
ATOM 4117 C CA . LEU A 1 518 ? 7.514 -14.241 9.284 1.00 97.00 518 LEU A CA 1
ATOM 4118 C C . LEU A 1 518 ? 7.416 -15.334 10.364 1.00 97.00 518 LEU A C 1
ATOM 4120 O O . LEU A 1 518 ? 7.644 -15.050 11.538 1.00 97.00 518 LEU A O 1
ATOM 4124 N N . VAL A 1 519 ? 7.161 -16.592 9.986 1.00 96.06 519 VAL A N 1
ATOM 4125 C CA . VAL A 1 519 ? 7.144 -17.730 10.928 1.00 96.06 519 VAL A CA 1
ATOM 4126 C C . VAL A 1 519 ? 8.549 -18.058 11.450 1.00 96.06 519 VAL A C 1
ATOM 4128 O O . VAL A 1 519 ? 8.703 -18.333 12.641 1.00 96.06 519 VAL A O 1
ATOM 4131 N N . GLU A 1 520 ? 9.583 -17.985 10.604 1.00 95.50 520 GLU A N 1
ATOM 4132 C CA . GLU A 1 520 ? 10.982 -18.060 11.048 1.00 95.50 520 GLU A CA 1
ATOM 4133 C C . GLU A 1 520 ? 11.276 -16.942 12.071 1.00 95.50 520 GLU A C 1
ATOM 4135 O O . GLU A 1 520 ? 11.774 -17.226 13.161 1.00 95.50 520 GLU A O 1
ATOM 4140 N N . ARG A 1 521 ? 10.887 -15.688 11.788 1.00 96.12 521 ARG A N 1
ATOM 4141 C CA . ARG A 1 521 ? 11.100 -14.526 12.673 1.00 96.12 521 ARG A CA 1
ATOM 4142 C C . ARG A 1 521 ? 10.328 -14.598 13.995 1.00 96.12 521 ARG A C 1
ATOM 4144 O O . ARG A 1 521 ? 10.853 -14.157 15.013 1.00 96.12 521 ARG A O 1
ATOM 4151 N N . PHE A 1 522 ? 9.122 -15.168 14.016 1.00 95.56 522 PHE A N 1
ATOM 4152 C CA . PHE A 1 522 ? 8.364 -15.384 15.257 1.00 95.56 522 PHE A CA 1
ATOM 4153 C C . PHE A 1 522 ? 9.044 -16.402 16.185 1.00 95.56 522 PHE A C 1
ATOM 4155 O O . PHE A 1 522 ? 8.991 -16.276 17.410 1.00 95.56 522 PHE A O 1
ATOM 4162 N N . ARG A 1 523 ? 9.707 -17.415 15.617 1.00 94.31 523 ARG A N 1
ATOM 4163 C CA . ARG A 1 523 ? 10.363 -18.506 16.354 1.00 94.31 523 ARG A CA 1
ATOM 4164 C C . ARG A 1 523 ? 11.760 -18.101 16.838 1.00 94.31 523 ARG A C 1
ATOM 4166 O O . ARG A 1 523 ? 12.756 -18.744 16.520 1.00 94.31 523 ARG A O 1
ATOM 4173 N N . VAL A 1 524 ? 11.813 -17.025 17.627 1.00 93.31 524 VAL A N 1
ATOM 4174 C CA . VAL A 1 524 ? 13.044 -16.454 18.199 1.00 93.31 524 VAL A CA 1
ATOM 4175 C C . VAL A 1 524 ? 13.836 -17.526 18.975 1.00 93.31 524 VAL A C 1
ATOM 4177 O O . VAL A 1 524 ? 13.258 -18.160 19.868 1.00 93.31 524 VAL A O 1
ATOM 4180 N N . PRO A 1 525 ? 15.140 -17.724 18.699 1.00 93.50 525 PRO A N 1
ATOM 4181 C CA . PRO A 1 525 ? 15.978 -18.694 19.406 1.00 93.50 525 PRO A CA 1
ATOM 4182 C C . PRO A 1 525 ? 16.063 -18.468 20.924 1.00 93.50 525 PRO A C 1
ATOM 4184 O O . PRO A 1 525 ? 16.007 -17.340 21.412 1.00 93.50 525 PRO A O 1
ATOM 4187 N N . ASP A 1 526 ? 16.286 -19.540 21.687 1.00 90.44 526 ASP A N 1
ATOM 4188 C CA . ASP A 1 526 ? 16.360 -19.496 23.161 1.00 90.44 526 ASP A CA 1
ATOM 4189 C C . ASP A 1 526 ? 17.670 -18.891 23.715 1.00 90.44 526 ASP A C 1
ATOM 4191 O O . ASP A 1 526 ? 17.909 -18.888 24.922 1.00 90.44 526 ASP A O 1
ATOM 4195 N N . SER A 1 527 ? 18.524 -18.350 22.841 1.00 90.94 527 SER A N 1
ATOM 4196 C CA . SER A 1 527 ? 19.654 -17.486 23.203 1.00 90.94 527 SER A CA 1
ATOM 4197 C C . SER A 1 527 ? 19.227 -16.058 23.574 1.00 90.94 527 SER A C 1
ATOM 4199 O O . SER A 1 527 ? 19.998 -15.342 24.215 1.00 90.94 527 SER A O 1
ATOM 4201 N N . PHE A 1 528 ? 18.018 -15.636 23.189 1.00 90.69 528 PHE A N 1
ATOM 4202 C CA . PHE A 1 528 ? 17.461 -14.322 23.513 1.00 90.69 528 PHE A CA 1
ATOM 4203 C C . PHE A 1 528 ? 16.738 -14.329 24.868 1.00 90.69 528 PHE A C 1
ATOM 4205 O O . PHE A 1 528 ? 16.190 -15.341 25.303 1.00 90.69 528 PHE A O 1
ATOM 4212 N N . SER A 1 529 ? 16.702 -13.179 25.547 1.00 90.50 529 SER A N 1
ATOM 4213 C CA . SER A 1 529 ? 15.953 -13.051 26.803 1.00 90.50 529 SER A CA 1
ATOM 4214 C C . SER A 1 529 ? 14.434 -13.067 26.549 1.00 90.50 529 SER A C 1
ATOM 4216 O O . SER A 1 529 ? 13.995 -12.593 25.496 1.00 90.50 529 SER A O 1
ATOM 4218 N N . PRO A 1 530 ? 13.605 -13.539 27.507 1.00 85.56 530 PRO A N 1
ATOM 4219 C CA . PRO A 1 530 ? 12.152 -13.613 27.326 1.00 85.56 530 PRO A CA 1
ATOM 4220 C C . PRO A 1 530 ? 11.510 -12.283 26.906 1.00 85.56 530 PRO A C 1
ATOM 4222 O O . PRO A 1 530 ? 10.690 -12.264 25.998 1.00 85.56 530 PRO A O 1
ATOM 4225 N N . ALA A 1 531 ? 11.953 -11.161 27.484 1.00 82.31 531 ALA A N 1
ATOM 4226 C CA . ALA A 1 531 ? 11.441 -9.832 27.146 1.00 82.31 531 ALA A CA 1
ATOM 4227 C C . ALA A 1 531 ? 11.786 -9.383 25.709 1.00 82.31 531 ALA A C 1
ATOM 4229 O O . ALA A 1 531 ? 11.005 -8.670 25.085 1.00 82.31 531 ALA A O 1
ATOM 4230 N N . VAL A 1 532 ? 12.936 -9.796 25.158 1.00 87.44 532 VAL A N 1
ATOM 4231 C CA . VAL A 1 532 ? 13.287 -9.512 23.751 1.00 87.44 532 VAL A CA 1
ATOM 4232 C C . VAL A 1 532 ? 12.513 -10.438 22.812 1.00 87.44 532 VAL A C 1
ATOM 4234 O O . VAL A 1 532 ? 11.949 -9.971 21.824 1.00 87.44 532 VAL A O 1
ATOM 4237 N N . LYS A 1 533 ? 12.417 -11.728 23.159 1.00 90.31 533 LYS A N 1
ATOM 4238 C CA . LYS A 1 533 ? 11.624 -12.738 22.441 1.00 90.31 533 LYS A CA 1
ATOM 4239 C C . LYS A 1 533 ? 10.164 -12.291 22.288 1.00 90.31 533 LYS A C 1
ATOM 4241 O O . LYS A 1 533 ? 9.681 -12.183 21.164 1.00 90.31 533 LYS A O 1
ATOM 4246 N N . GLN A 1 534 ? 9.531 -11.887 23.387 1.00 84.31 534 GLN A N 1
ATOM 4247 C CA . GLN A 1 534 ? 8.162 -11.373 23.418 1.00 84.31 534 GLN A CA 1
ATOM 4248 C C . GLN A 1 534 ? 7.978 -10.105 22.568 1.00 84.31 534 GLN A C 1
ATOM 4250 O O . GLN A 1 534 ? 7.042 -10.042 21.775 1.00 84.31 534 GLN A O 1
ATOM 4255 N N . LYS A 1 535 ? 8.886 -9.118 22.656 1.00 86.12 535 LYS A N 1
ATOM 4256 C CA . LYS A 1 535 ? 8.821 -7.899 21.824 1.00 86.12 535 LYS A CA 1
ATOM 4257 C C . LYS A 1 535 ? 8.861 -8.199 20.322 1.00 86.12 535 LYS A C 1
ATOM 4259 O O . LYS A 1 535 ? 8.078 -7.625 19.569 1.00 86.12 535 LYS A O 1
ATOM 4264 N N . ILE A 1 536 ? 9.744 -9.101 19.887 1.00 91.06 536 ILE A N 1
ATOM 4265 C CA . ILE A 1 536 ? 9.830 -9.514 18.476 1.00 91.06 536 ILE A CA 1
ATOM 4266 C C . ILE A 1 536 ? 8.552 -10.258 18.065 1.00 91.06 536 ILE A C 1
ATOM 4268 O O . ILE A 1 536 ? 7.983 -9.960 17.020 1.00 91.06 536 ILE A O 1
ATOM 4272 N N . GLN A 1 537 ? 8.050 -11.169 18.904 1.00 92.56 537 GLN A N 1
ATOM 4273 C CA . GLN A 1 537 ? 6.803 -11.897 18.648 1.00 92.56 537 GLN A CA 1
ATOM 4274 C C . GLN A 1 537 ? 5.593 -10.960 18.499 1.00 92.56 537 GLN A C 1
ATOM 4276 O O . GLN A 1 537 ? 4.823 -11.119 17.551 1.00 92.56 537 GLN A O 1
ATOM 4281 N N . VAL A 1 538 ? 5.455 -9.950 19.366 1.00 85.50 538 VAL A N 1
ATOM 4282 C CA . VAL A 1 538 ? 4.413 -8.912 19.254 1.00 85.50 538 VAL A CA 1
ATOM 4283 C C . VAL A 1 538 ? 4.558 -8.136 17.941 1.00 85.50 538 VAL A C 1
ATOM 4285 O O . VAL A 1 538 ? 3.584 -8.035 17.200 1.00 85.50 538 VAL A O 1
ATOM 4288 N N . ARG A 1 539 ? 5.764 -7.674 17.580 1.00 90.69 539 ARG A N 1
ATOM 4289 C CA . ARG A 1 539 ? 5.998 -6.935 16.322 1.00 90.69 539 ARG A CA 1
ATOM 4290 C C . ARG A 1 539 ? 5.710 -7.765 15.068 1.00 90.69 539 ARG A C 1
ATOM 4292 O O . ARG A 1 539 ? 5.116 -7.241 14.129 1.00 90.69 539 ARG A O 1
ATOM 4299 N N . VAL A 1 540 ? 6.046 -9.058 15.060 1.00 94.56 540 VAL A N 1
ATOM 4300 C CA . VAL A 1 540 ? 5.651 -9.978 13.975 1.00 94.56 540 VAL A CA 1
ATOM 4301 C C . VAL A 1 540 ? 4.127 -10.087 13.882 1.00 94.56 540 VAL A C 1
ATOM 4303 O O . VAL A 1 540 ? 3.580 -10.044 12.785 1.00 94.56 540 VAL A O 1
ATOM 4306 N N . CYS A 1 541 ? 3.421 -10.200 15.008 1.00 91.44 541 CYS A N 1
ATOM 4307 C CA . CYS A 1 541 ? 1.968 -10.374 14.998 1.00 91.44 541 CYS A CA 1
ATOM 4308 C C . CYS A 1 541 ? 1.205 -9.080 14.657 1.00 91.44 541 CYS A C 1
ATOM 4310 O O . CYS A 1 541 ? 0.198 -9.154 13.955 1.00 91.44 541 CYS A O 1
ATOM 4312 N N . ILE A 1 542 ? 1.720 -7.906 15.043 1.00 87.81 542 ILE A N 1
ATOM 4313 C CA . ILE A 1 542 ? 1.252 -6.594 14.559 1.00 87.81 542 ILE A CA 1
ATOM 4314 C C . ILE A 1 542 ? 1.415 -6.510 13.035 1.00 87.81 542 ILE A C 1
ATOM 4316 O O . ILE A 1 542 ? 0.441 -6.245 12.328 1.00 87.81 542 ILE A O 1
ATOM 4320 N N . PHE A 1 543 ? 2.604 -6.834 12.510 1.00 93.31 543 PHE A N 1
ATOM 4321 C CA . PHE A 1 543 ? 2.839 -6.868 11.064 1.00 93.31 543 PHE A CA 1
ATOM 4322 C C . PHE A 1 543 ? 1.877 -7.835 10.352 1.00 93.31 543 PHE A C 1
ATOM 4324 O O . PHE A 1 543 ? 1.317 -7.494 9.313 1.00 93.31 543 PHE A O 1
ATOM 4331 N N . VAL A 1 544 ? 1.627 -9.022 10.917 1.00 94.06 544 VAL A N 1
ATOM 4332 C CA . VAL A 1 544 ? 0.669 -9.993 10.361 1.00 94.06 544 VAL A CA 1
ATOM 4333 C C . VAL A 1 544 ? -0.777 -9.478 10.423 1.00 94.06 544 VAL A C 1
ATOM 4335 O O . VAL A 1 544 ? -1.505 -9.709 9.459 1.00 94.06 544 VAL A O 1
ATOM 4338 N N . LYS A 1 545 ? -1.200 -8.739 11.467 1.00 88.25 545 LYS A N 1
ATOM 4339 C CA . LYS A 1 545 ? -2.513 -8.052 11.499 1.00 88.25 545 LYS A CA 1
ATOM 4340 C C . LYS A 1 545 ? -2.624 -7.070 10.331 1.00 88.25 545 LYS A C 1
ATOM 4342 O O . LYS A 1 545 ? -3.532 -7.212 9.519 1.00 88.25 545 LYS A O 1
ATOM 4347 N N . ASN A 1 546 ? -1.665 -6.153 10.197 1.00 87.56 546 ASN A N 1
ATOM 4348 C CA . ASN A 1 546 ? -1.629 -5.125 9.149 1.00 87.56 546 ASN A CA 1
ATOM 4349 C C . ASN A 1 546 ? -1.599 -5.759 7.732 1.00 87.56 546 ASN A C 1
ATOM 4351 O O . ASN A 1 546 ? -2.411 -5.422 6.868 1.00 87.56 546 ASN A O 1
ATOM 4355 N N . TRP A 1 547 ? -0.762 -6.783 7.518 1.00 91.00 547 TRP A N 1
ATOM 4356 C CA . TRP A 1 547 ? -0.689 -7.544 6.261 1.00 91.00 547 TRP A CA 1
ATOM 4357 C C . TRP A 1 547 ? -2.005 -8.263 5.918 1.00 91.00 547 TRP A C 1
ATOM 4359 O O . TRP A 1 547 ? -2.459 -8.205 4.774 1.00 91.00 547 TRP A O 1
ATOM 4369 N N . VAL A 1 548 ? -2.662 -8.895 6.896 1.00 90.31 548 VAL A N 1
ATOM 4370 C CA . VAL A 1 548 ? -3.978 -9.530 6.712 1.00 90.31 548 VAL A CA 1
ATOM 4371 C C . VAL A 1 548 ? -5.081 -8.492 6.485 1.00 90.31 548 VAL A C 1
ATOM 4373 O O . VAL A 1 548 ? -5.954 -8.719 5.652 1.00 90.31 548 VAL A O 1
ATOM 4376 N N . GLU A 1 549 ? -5.055 -7.341 7.151 1.00 83.38 549 GLU A N 1
ATOM 4377 C CA . GLU A 1 549 ? -6.071 -6.300 6.962 1.00 83.38 549 GLU A CA 1
ATOM 4378 C C . GLU A 1 549 ? -5.972 -5.609 5.597 1.00 83.38 549 GLU A C 1
ATOM 4380 O O . GLU A 1 549 ? -7.009 -5.281 5.022 1.00 83.38 549 GLU A O 1
ATOM 4385 N N . LYS A 1 550 ? -4.760 -5.446 5.045 1.00 80.19 550 LYS A N 1
ATOM 4386 C CA . LYS A 1 550 ? -4.541 -4.786 3.742 1.00 80.19 550 LYS A CA 1
ATOM 4387 C C . LYS A 1 550 ? -4.501 -5.748 2.546 1.00 80.19 550 LYS A C 1
ATOM 4389 O O . LYS A 1 550 ? -4.852 -5.340 1.443 1.00 80.19 550 LYS A O 1
ATOM 4394 N N . ALA A 1 551 ? -4.108 -7.014 2.734 1.00 79.81 551 ALA A N 1
ATOM 4395 C CA . ALA A 1 551 ? -3.970 -7.997 1.648 1.00 79.81 551 ALA A CA 1
ATOM 4396 C C . ALA A 1 551 ? -4.766 -9.306 1.840 1.00 79.81 551 ALA A C 1
ATOM 4398 O O . ALA A 1 551 ? -4.791 -10.129 0.923 1.00 79.81 551 ALA A O 1
ATOM 4399 N N . GLY A 1 552 ? -5.424 -9.527 2.985 1.00 75.56 552 GLY A N 1
ATOM 4400 C CA . GLY A 1 552 ? -6.002 -10.822 3.382 1.00 75.56 552 GLY A CA 1
ATOM 4401 C C . GLY A 1 552 ? -7.145 -11.357 2.517 1.00 75.56 552 GLY A C 1
ATOM 4402 O O . GLY A 1 552 ? -7.352 -12.574 2.485 1.00 75.56 552 GLY A O 1
ATOM 4403 N N . GLY A 1 553 ? -7.853 -10.481 1.798 1.00 76.00 553 GLY A N 1
ATOM 4404 C CA . GLY A 1 553 ? -8.853 -10.863 0.791 1.00 76.00 553 GLY A CA 1
ATOM 4405 C C . GLY A 1 553 ? -8.245 -11.452 -0.488 1.00 76.00 553 GLY A C 1
ATOM 4406 O O . GLY A 1 553 ? -8.889 -12.263 -1.148 1.00 76.00 553 GLY A O 1
ATOM 4407 N N . ASP A 1 554 ? -6.990 -11.103 -0.783 1.00 76.94 554 ASP A N 1
ATOM 4408 C CA . ASP A 1 554 ? -6.252 -11.540 -1.973 1.00 76.94 554 ASP A CA 1
ATOM 4409 C C . ASP A 1 554 ? -5.290 -12.705 -1.687 1.00 76.94 554 ASP A C 1
ATOM 4411 O O . ASP A 1 554 ? -4.775 -13.311 -2.625 1.00 76.94 554 ASP A O 1
ATOM 4415 N N . LEU A 1 555 ? -5.019 -13.013 -0.409 1.00 84.81 555 LEU A N 1
ATOM 4416 C CA . LEU A 1 555 ? -4.084 -14.075 -0.025 1.00 84.81 555 LEU A CA 1
ATOM 4417 C C . LEU A 1 555 ? -4.538 -15.447 -0.538 1.00 84.81 555 LEU A C 1
ATOM 4419 O O . LEU A 1 555 ? -5.692 -15.853 -0.386 1.00 84.81 555 LEU A O 1
ATOM 4423 N N . HIS A 1 556 ? -3.589 -16.217 -1.058 1.00 85.94 556 HIS A N 1
ATOM 4424 C CA . HIS A 1 556 ? -3.810 -17.569 -1.537 1.00 85.94 556 HIS A CA 1
ATOM 4425 C C . HIS A 1 556 ? -4.297 -18.495 -0.407 1.00 85.94 556 HIS A C 1
ATOM 4427 O O . HIS A 1 556 ? -3.793 -18.494 0.717 1.00 85.94 556 HIS A O 1
ATOM 4433 N N . GLU A 1 557 ? -5.264 -19.358 -0.722 1.00 86.00 557 GLU A N 1
ATOM 4434 C CA . GLU A 1 557 ? -5.920 -20.264 0.230 1.00 86.00 557 GLU A CA 1
ATOM 4435 C C . GLU A 1 557 ? -4.960 -21.279 0.889 1.00 86.00 557 GLU A C 1
ATOM 4437 O O . GLU A 1 557 ? -5.284 -21.869 1.918 1.00 86.00 557 GLU A O 1
ATOM 4442 N N . LYS A 1 558 ? -3.756 -21.504 0.342 1.00 86.94 558 LYS A N 1
ATOM 4443 C CA . LYS A 1 558 ? -2.685 -22.246 1.036 1.00 86.94 558 LYS A CA 1
ATOM 4444 C C . LYS A 1 558 ? -2.071 -21.409 2.169 1.00 86.94 558 LYS A C 1
ATOM 4446 O O . LYS A 1 558 ? -1.940 -21.904 3.288 1.00 86.94 558 LYS A O 1
ATOM 4451 N N . THR A 1 559 ? -1.736 -20.151 1.885 1.00 88.88 559 THR A N 1
ATOM 4452 C CA . THR A 1 559 ? -1.190 -19.174 2.839 1.00 88.88 559 THR A CA 1
ATOM 4453 C C . THR A 1 559 ? -2.188 -18.914 3.965 1.00 88.88 559 THR A C 1
ATOM 4455 O O . THR A 1 559 ? -1.845 -19.081 5.132 1.00 88.88 559 THR A O 1
ATOM 4458 N N . ARG A 1 560 ? -3.457 -18.633 3.630 1.00 90.81 560 ARG A N 1
ATOM 4459 C CA . ARG A 1 560 ? -4.543 -18.393 4.601 1.00 90.81 560 ARG A CA 1
ATOM 4460 C C . ARG A 1 560 ? -4.709 -19.546 5.598 1.00 90.81 560 ARG A C 1
ATOM 4462 O O . ARG A 1 560 ? -4.754 -19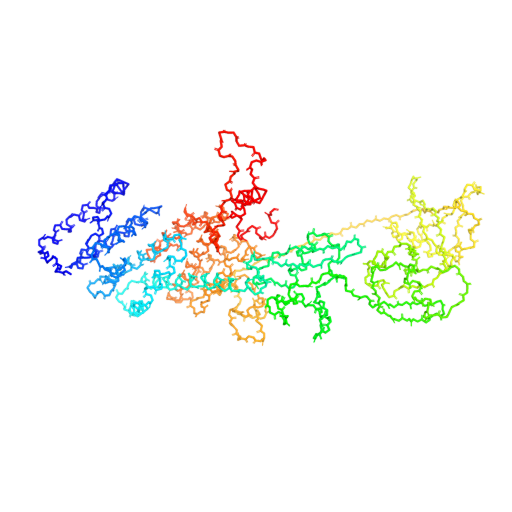.301 6.802 1.00 90.81 560 ARG A O 1
ATOM 4469 N N . ARG A 1 561 ? -4.713 -20.803 5.131 1.00 90.31 561 ARG A N 1
ATOM 4470 C CA . ARG A 1 561 ? -4.720 -21.983 6.020 1.00 90.31 561 ARG A CA 1
ATOM 4471 C C . ARG A 1 561 ? -3.468 -22.081 6.885 1.00 90.31 561 ARG A C 1
ATOM 4473 O O . ARG A 1 561 ? -3.594 -22.330 8.077 1.00 90.31 561 ARG A O 1
ATOM 4480 N N . SER A 1 562 ? -2.282 -21.829 6.330 1.00 93.81 562 SER A N 1
ATOM 4481 C CA . SER A 1 562 ? -1.043 -21.878 7.113 1.00 93.81 562 SER A CA 1
ATOM 4482 C C . SER A 1 562 ? -0.992 -20.816 8.220 1.00 93.81 562 SER A C 1
ATOM 4484 O O . SER A 1 562 ? -0.486 -21.124 9.298 1.00 93.81 562 SER A O 1
ATOM 4486 N N . ILE A 1 563 ? -1.560 -19.622 7.999 1.00 94.38 563 ILE A N 1
ATOM 4487 C CA . ILE A 1 563 ? -1.742 -18.613 9.056 1.00 94.38 563 ILE A CA 1
ATOM 4488 C C . ILE A 1 563 ? -2.759 -19.116 10.089 1.00 94.38 563 ILE A C 1
ATOM 4490 O O . ILE A 1 563 ? -2.464 -19.124 11.279 1.00 94.38 563 ILE A O 1
ATOM 4494 N N . MET A 1 564 ? -3.922 -19.616 9.654 1.00 91.00 564 MET A N 1
ATOM 4495 C CA . MET A 1 564 ? -4.950 -20.160 10.556 1.00 91.00 564 MET A CA 1
ATOM 4496 C C . MET A 1 564 ? -4.463 -21.336 11.411 1.00 91.00 564 MET A C 1
ATOM 4498 O O . MET A 1 564 ? -4.982 -21.538 12.504 1.00 91.00 564 MET A O 1
ATOM 4502 N N . ASP A 1 565 ? -3.500 -22.128 10.943 1.00 93.25 565 ASP A N 1
ATOM 4503 C CA . ASP A 1 565 ? -2.920 -23.220 11.728 1.00 93.25 565 ASP A CA 1
ATOM 4504 C C . ASP A 1 565 ? -1.845 -22.712 12.701 1.00 93.25 565 ASP A C 1
ATOM 4506 O O . ASP A 1 565 ? -1.883 -23.081 13.872 1.00 93.25 565 ASP A O 1
ATOM 4510 N N . PHE A 1 566 ? -0.993 -21.768 12.283 1.00 94.62 566 PHE A N 1
ATOM 4511 C CA . PHE A 1 566 ? -0.058 -21.047 13.162 1.00 94.62 566 PHE A CA 1
ATOM 4512 C C . PHE A 1 566 ? -0.769 -20.303 14.309 1.00 94.62 566 PHE A C 1
ATOM 4514 O O . PHE A 1 566 ? -0.317 -20.352 15.452 1.00 94.62 566 PHE A O 1
ATOM 4521 N N . LEU A 1 567 ? -1.937 -19.700 14.048 1.00 91.69 567 LEU A N 1
ATOM 4522 C CA . LEU A 1 567 ? -2.789 -19.101 15.085 1.00 91.69 567 LEU A CA 1
ATOM 4523 C C . LEU A 1 567 ? -3.299 -20.125 16.119 1.00 91.69 567 LEU A C 1
ATOM 4525 O O . LEU A 1 567 ? -3.624 -19.747 17.242 1.00 91.69 567 LEU A O 1
ATOM 4529 N N . LYS A 1 568 ? -3.377 -21.415 15.772 1.00 89.75 568 LYS A N 1
ATOM 4530 C CA . LYS A 1 568 ? -3.803 -22.490 16.688 1.00 89.75 568 LYS A CA 1
ATOM 4531 C C . LYS A 1 568 ? -2.626 -23.159 17.403 1.00 89.75 568 LYS A C 1
ATOM 4533 O O . LYS A 1 568 ? -2.832 -23.677 18.498 1.00 89.75 568 LYS A O 1
ATOM 4538 N N . SER A 1 569 ? -1.433 -23.182 16.800 1.00 91.00 569 SER A N 1
ATOM 4539 C CA . SER A 1 569 ? -0.229 -23.809 17.364 1.00 91.00 569 SER A CA 1
ATOM 4540 C C . SER A 1 569 ? 0.685 -22.825 18.091 1.00 91.00 569 SER A C 1
ATOM 4542 O O . SER A 1 569 ? 0.921 -22.971 19.285 1.00 91.00 569 SER A O 1
ATOM 4544 N N . ASP A 1 570 ? 1.209 -21.832 17.379 1.00 84.81 570 ASP A N 1
ATOM 4545 C CA . ASP A 1 570 ? 2.310 -20.980 17.835 1.00 84.81 570 ASP A CA 1
ATOM 4546 C C . ASP A 1 570 ? 1.805 -19.763 18.632 1.00 84.81 570 ASP A C 1
ATOM 4548 O O . ASP A 1 570 ? 2.501 -19.288 19.524 1.00 84.81 570 ASP A O 1
ATOM 4552 N N . LEU A 1 571 ? 0.569 -19.310 18.376 1.00 85.81 571 LEU A N 1
ATOM 4553 C CA . LEU A 1 571 ? -0.157 -18.331 19.207 1.00 85.81 571 LEU A CA 1
ATOM 4554 C C . LEU A 1 571 ? -1.175 -19.010 20.145 1.00 85.81 571 LEU A C 1
ATOM 4556 O O . LEU A 1 571 ? -2.204 -18.428 20.484 1.00 85.81 571 LEU A O 1
ATOM 4560 N N . ALA A 1 572 ? -0.925 -20.252 20.574 1.00 81.00 572 ALA A N 1
ATOM 4561 C CA . ALA A 1 572 ? -1.838 -20.964 21.473 1.00 81.00 572 ALA A CA 1
ATOM 4562 C C . ALA A 1 572 ? -2.053 -20.243 22.825 1.00 81.00 572 ALA A C 1
ATOM 4564 O O . ALA A 1 572 ? -3.150 -20.325 23.386 1.00 81.00 572 ALA A O 1
ATOM 4565 N N . GLU A 1 573 ? -1.037 -19.527 23.316 1.00 78.88 573 GLU A N 1
ATOM 4566 C CA . GLU A 1 573 ? -0.993 -18.872 24.630 1.00 78.88 573 GLU A CA 1
ATOM 4567 C C . GLU A 1 573 ? -2.021 -17.737 24.815 1.00 78.88 573 GLU A C 1
ATOM 4569 O O . GLU A 1 573 ? -2.351 -16.990 23.889 1.00 78.88 573 GLU A O 1
ATOM 4574 N N . ASP A 1 574 ? -2.512 -17.574 26.048 1.00 73.62 574 ASP A N 1
ATOM 4575 C CA . ASP A 1 574 ? -3.504 -16.547 26.404 1.00 73.62 574 ASP A CA 1
ATOM 4576 C C . ASP A 1 574 ? -2.967 -15.109 26.258 1.00 73.62 574 ASP A C 1
ATOM 4578 O O . ASP A 1 574 ? -3.731 -14.192 25.957 1.00 73.62 574 ASP A O 1
ATOM 4582 N N . SER A 1 575 ? -1.648 -14.925 26.374 1.00 74.62 575 SER A N 1
ATOM 4583 C CA . SER A 1 575 ? -0.908 -13.678 26.105 1.00 74.62 575 SER A CA 1
ATOM 4584 C C . SER A 1 575 ? -1.174 -13.100 24.707 1.00 74.62 575 SER A C 1
ATOM 4586 O O . SER A 1 575 ? -1.178 -11.885 24.530 1.00 74.62 575 SER A O 1
ATOM 4588 N N . PHE A 1 576 ? -1.463 -13.955 23.721 1.00 80.44 576 PHE A N 1
ATOM 4589 C CA . PHE A 1 576 ? -1.777 -13.559 22.346 1.00 80.44 576 PHE A CA 1
ATOM 4590 C C . PHE A 1 576 ? -3.267 -13.707 21.994 1.00 80.44 576 PHE A C 1
ATOM 4592 O O . PHE A 1 576 ? -3.627 -13.581 20.823 1.00 80.44 576 PHE A O 1
ATOM 4599 N N . LYS A 1 577 ? -4.159 -13.972 22.966 1.00 78.88 577 LYS A N 1
ATOM 4600 C CA . LYS A 1 577 ? -5.588 -14.268 22.724 1.00 78.88 577 LYS A CA 1
ATOM 4601 C C . LYS A 1 577 ? -6.286 -13.200 21.865 1.00 78.88 577 LYS A C 1
ATOM 4603 O O . LYS A 1 577 ? -6.845 -13.554 20.830 1.00 78.88 577 LYS A O 1
ATOM 4608 N N . LEU A 1 578 ? -6.203 -11.920 22.243 1.00 73.50 578 LEU A N 1
ATOM 4609 C CA . LEU A 1 578 ? -6.863 -10.816 21.524 1.00 73.50 578 LEU A CA 1
ATOM 4610 C C . LEU A 1 578 ? -6.323 -10.655 20.094 1.00 73.50 578 LEU A C 1
ATOM 4612 O O . LEU A 1 578 ? -7.092 -10.620 19.138 1.00 73.50 578 LEU A O 1
ATOM 4616 N N . MET A 1 579 ? -5.000 -10.657 19.922 1.00 79.50 579 MET A N 1
ATOM 4617 C CA . MET A 1 579 ? -4.359 -10.521 18.609 1.00 79.50 579 MET A CA 1
ATOM 4618 C C . MET A 1 579 ? -4.659 -11.709 17.683 1.00 79.50 579 MET A C 1
ATOM 4620 O O . MET A 1 579 ? -4.943 -11.524 16.501 1.00 79.50 579 MET A O 1
ATOM 4624 N N . ARG A 1 580 ? -4.698 -12.929 18.230 1.00 87.56 580 ARG A N 1
ATOM 4625 C CA . ARG A 1 580 ? -5.166 -14.141 17.543 1.00 87.56 580 ARG A CA 1
ATOM 4626 C C . ARG A 1 580 ? -6.624 -14.016 17.097 1.00 87.56 580 ARG A C 1
ATOM 4628 O O . ARG A 1 580 ? -6.916 -14.324 15.944 1.00 87.56 580 ARG A O 1
ATOM 4635 N N . GLN A 1 581 ? -7.516 -13.524 17.963 1.00 82.19 581 GLN A N 1
ATOM 4636 C CA . GLN A 1 581 ? -8.915 -13.255 17.610 1.00 82.19 581 GLN A CA 1
ATOM 4637 C C . GLN A 1 581 ? -9.030 -12.181 16.514 1.00 82.19 581 GLN A C 1
ATOM 4639 O O . GLN A 1 581 ? -9.804 -12.365 15.580 1.00 82.19 581 GLN A O 1
ATOM 4644 N N . ALA A 1 582 ? -8.231 -11.110 16.565 1.00 80.25 582 ALA A N 1
ATOM 4645 C CA . ALA A 1 582 ? -8.223 -10.050 15.554 1.00 80.25 582 ALA A CA 1
ATOM 4646 C C . ALA A 1 582 ? -7.740 -10.546 14.176 1.00 80.25 582 ALA A C 1
ATOM 4648 O O . ALA A 1 582 ? -8.419 -10.330 13.171 1.00 80.25 582 ALA A O 1
ATOM 4649 N N . ILE A 1 583 ? -6.611 -11.264 14.116 1.00 88.94 583 ILE A N 1
ATOM 4650 C CA . ILE A 1 583 ? -6.079 -11.815 12.856 1.00 88.94 583 ILE A CA 1
ATOM 4651 C C . ILE A 1 583 ? -7.035 -12.881 12.294 1.00 88.94 583 ILE A C 1
ATOM 4653 O O . ILE A 1 583 ? -7.324 -12.866 11.099 1.00 88.94 583 ILE A O 1
ATOM 4657 N N . GLN A 1 584 ? -7.585 -13.767 13.136 1.00 88.94 584 GLN A N 1
ATOM 4658 C CA . GLN A 1 584 ? -8.590 -14.750 12.711 1.00 88.94 584 GLN A CA 1
ATOM 4659 C C . GLN A 1 584 ? -9.853 -14.066 12.168 1.00 88.94 584 GLN A C 1
ATOM 4661 O O . GLN A 1 584 ? -10.296 -14.388 11.067 1.00 88.94 584 GLN A O 1
ATOM 4666 N N . SER A 1 585 ? -10.389 -13.086 12.901 1.00 83.25 585 SER A N 1
ATOM 4667 C CA . SER A 1 585 ? -11.548 -12.277 12.506 1.00 83.25 585 SER A CA 1
ATOM 4668 C C . SER A 1 585 ? -11.367 -11.670 11.114 1.00 83.25 585 SER A C 1
ATOM 4670 O O . SER A 1 585 ? -12.259 -11.801 10.275 1.00 83.25 585 SER A O 1
ATOM 4672 N N . ARG A 1 586 ? -10.192 -11.089 10.832 1.00 83.38 586 ARG A N 1
ATOM 4673 C CA . ARG A 1 586 ? -9.862 -10.455 9.543 1.00 83.38 586 ARG A CA 1
ATOM 4674 C C . ARG A 1 586 ? -9.496 -11.434 8.426 1.00 83.38 586 ARG A C 1
ATOM 4676 O O . ARG A 1 586 ? -9.707 -11.118 7.259 1.00 83.38 586 ARG A O 1
ATOM 4683 N N . LEU A 1 587 ? -9.010 -12.636 8.745 1.00 86.62 587 LEU A N 1
ATOM 4684 C CA . LEU A 1 587 ? -8.886 -13.719 7.762 1.00 86.62 587 LEU A CA 1
ATOM 4685 C C . LEU A 1 587 ? -10.263 -14.238 7.341 1.00 86.62 587 LEU A C 1
ATOM 4687 O O . LEU A 1 587 ? -10.515 -14.397 6.145 1.00 86.62 587 LEU A O 1
ATOM 4691 N N . GLU A 1 588 ? -11.147 -14.503 8.302 1.00 85.00 588 GLU A N 1
ATOM 4692 C CA . GLU A 1 588 ? -12.515 -14.977 8.060 1.00 85.00 588 GLU A CA 1
ATOM 4693 C C . GLU A 1 588 ? -13.396 -13.888 7.425 1.00 85.00 588 GLU A C 1
ATOM 4695 O O . GLU A 1 588 ? -14.249 -14.199 6.596 1.00 85.00 588 GLU A O 1
ATOM 4700 N N . ASN A 1 589 ? -13.142 -12.617 7.754 1.00 79.81 589 ASN A N 1
ATOM 4701 C CA . ASN A 1 589 ? -13.845 -11.437 7.252 1.00 79.81 589 ASN A CA 1
ATOM 4702 C C . ASN A 1 589 ? -12.842 -10.363 6.792 1.00 79.81 589 ASN A C 1
ATOM 4704 O O . ASN A 1 589 ? -12.573 -9.410 7.533 1.00 79.81 589 ASN A O 1
ATOM 4708 N N . PRO A 1 590 ? -12.288 -10.490 5.572 1.00 76.12 590 PRO A N 1
ATOM 4709 C CA . PRO A 1 590 ? -11.489 -9.427 4.973 1.00 76.12 590 PRO A CA 1
ATOM 4710 C C . PRO A 1 590 ? -12.289 -8.120 4.928 1.00 76.12 590 PRO A C 1
ATOM 4712 O O . PRO A 1 590 ? -13.482 -8.144 4.610 1.00 76.12 590 PRO A O 1
ATOM 4715 N N . LYS A 1 591 ? -11.645 -6.978 5.214 1.00 68.81 591 LYS A N 1
ATOM 4716 C CA . LYS A 1 591 ? -12.262 -5.670 4.939 1.00 68.81 591 LYS A CA 1
ATOM 4717 C C . LYS A 1 591 ? -12.626 -5.612 3.451 1.00 68.81 591 LYS A C 1
ATOM 4719 O O . LYS A 1 591 ? -11.837 -6.024 2.599 1.00 68.81 591 LYS A O 1
ATOM 4724 N N . ALA A 1 592 ? -13.811 -5.093 3.137 1.00 63.44 592 ALA A N 1
ATOM 4725 C CA . ALA A 1 592 ? -14.104 -4.687 1.769 1.00 63.44 592 ALA A CA 1
ATOM 4726 C C . ALA A 1 592 ? -13.127 -3.569 1.369 1.00 63.44 592 ALA A C 1
ATOM 4728 O O . ALA A 1 592 ? -12.753 -2.750 2.210 1.00 63.44 592 ALA A O 1
ATOM 4729 N N . HIS A 1 593 ? -12.707 -3.526 0.104 1.00 63.34 593 HIS A N 1
ATOM 4730 C CA . HIS A 1 593 ? -11.894 -2.411 -0.381 1.00 63.34 593 HIS A CA 1
ATOM 4731 C C . HIS A 1 593 ? -12.690 -1.105 -0.237 1.00 63.34 593 HIS A C 1
ATOM 4733 O O . HIS A 1 593 ? -13.832 -1.034 -0.697 1.00 63.34 593 HIS A O 1
ATOM 4739 N N . GLU A 1 594 ? -12.100 -0.092 0.408 1.00 60.81 594 GLU A N 1
ATOM 4740 C CA . GLU A 1 594 ? -12.719 1.231 0.522 1.00 60.81 594 GLU A CA 1
ATOM 4741 C C . GLU A 1 594 ? -12.945 1.815 -0.883 1.00 60.81 594 GLU A C 1
ATOM 4743 O O . GLU A 1 594 ? -12.050 1.801 -1.732 1.00 60.81 594 GLU A O 1
ATOM 4748 N N . ASP A 1 595 ? -14.157 2.311 -1.142 1.00 57.47 595 ASP A N 1
ATOM 4749 C CA . ASP A 1 595 ? -14.517 2.864 -2.448 1.00 57.47 595 ASP A CA 1
ATOM 4750 C C . ASP A 1 595 ? -13.678 4.130 -2.737 1.00 57.47 595 ASP A C 1
ATOM 4752 O O . ASP A 1 595 ? -13.621 5.027 -1.888 1.00 57.47 595 ASP A O 1
ATOM 4756 N N . PRO A 1 596 ? -13.050 4.265 -3.923 1.00 59.44 596 PRO A N 1
ATOM 4757 C CA . PRO A 1 596 ? -12.191 5.405 -4.235 1.00 59.44 596 PRO A CA 1
ATOM 4758 C C . PRO A 1 596 ? -12.983 6.714 -4.165 1.00 59.44 596 PRO A C 1
ATOM 4760 O O . PRO A 1 596 ? -13.951 6.922 -4.903 1.00 59.44 596 PRO A O 1
ATOM 4763 N N . VAL A 1 597 ? -12.580 7.609 -3.256 1.00 53.72 597 VAL A N 1
ATOM 4764 C CA . VAL A 1 597 ? -13.441 8.735 -2.878 1.00 53.72 597 VAL A CA 1
ATOM 4765 C C . VAL A 1 597 ? -13.539 9.787 -3.979 1.00 53.72 597 VAL A C 1
ATOM 4767 O O . VAL A 1 597 ? -12.598 10.533 -4.259 1.00 53.72 597 VAL A O 1
ATOM 4770 N N . VAL A 1 598 ? -14.744 9.895 -4.541 1.00 59.69 598 VAL A N 1
ATOM 4771 C CA . VAL A 1 598 ? -15.136 10.889 -5.544 1.00 59.69 598 VAL A CA 1
ATOM 4772 C C . VAL A 1 598 ? -15.038 12.298 -4.949 1.00 59.69 598 VAL A C 1
ATOM 4774 O O . VAL A 1 598 ? -15.919 12.758 -4.222 1.00 59.69 598 VAL A O 1
ATOM 4777 N N . SER A 1 599 ? -13.954 13.010 -5.261 1.00 50.12 599 SER A N 1
ATOM 4778 C CA . SER A 1 599 ? -13.626 14.333 -4.712 1.00 50.12 599 SER A CA 1
ATOM 4779 C C . SER A 1 599 ? -14.380 15.489 -5.394 1.00 50.12 599 SER A C 1
ATOM 4781 O O . SER A 1 599 ? -13.813 16.521 -5.748 1.00 50.12 599 SER A O 1
ATOM 4783 N N . GLY A 1 600 ? -15.700 15.353 -5.536 1.00 59.00 600 GLY A N 1
ATOM 4784 C CA . GLY A 1 600 ? -16.564 16.383 -6.106 1.00 59.00 600 GLY A CA 1
ATOM 4785 C C . GLY A 1 600 ? -18.046 16.124 -5.847 1.00 59.00 600 GLY A C 1
ATOM 4786 O O . GLY A 1 600 ? -18.475 14.986 -5.671 1.00 59.00 600 GLY A O 1
ATOM 4787 N N . LYS A 1 601 ? -18.860 17.187 -5.851 1.00 51.69 601 LYS A N 1
ATOM 4788 C CA . LYS A 1 601 ? -20.314 17.014 -5.989 1.00 51.69 601 LYS A CA 1
ATOM 4789 C C . LYS A 1 601 ? -20.595 16.601 -7.438 1.00 51.69 601 LYS A C 1
ATOM 4791 O O . LYS A 1 601 ? -20.076 17.276 -8.328 1.00 51.69 601 LYS A O 1
ATOM 4796 N N . PRO A 1 602 ? -21.398 15.552 -7.695 1.00 61.62 602 PRO A N 1
ATOM 4797 C CA . PRO A 1 602 ? -21.726 15.166 -9.061 1.00 61.62 602 PRO A CA 1
ATOM 4798 C C . PRO A 1 602 ? -22.410 16.334 -9.794 1.00 61.62 602 PRO A C 1
ATOM 4800 O O . PRO A 1 602 ? -23.185 17.072 -9.169 1.00 61.62 602 PRO A O 1
ATOM 4803 N N . PRO A 1 603 ? -22.130 16.535 -11.095 1.00 68.75 603 PRO A N 1
ATOM 4804 C CA . PRO A 1 603 ? -22.782 17.576 -11.878 1.00 68.75 603 PRO A CA 1
ATOM 4805 C C . PRO A 1 603 ? -24.294 17.332 -11.933 1.00 68.75 603 PRO A C 1
ATOM 4807 O O . PRO A 1 603 ? -24.756 16.193 -11.878 1.00 68.75 603 PRO A O 1
ATOM 4810 N N . VAL A 1 604 ? -25.073 18.409 -12.052 1.00 75.12 604 VAL A N 1
ATOM 4811 C CA . VAL A 1 604 ? -26.536 18.306 -12.145 1.00 75.12 604 VAL A CA 1
ATOM 4812 C C . VAL A 1 604 ? -26.904 17.532 -13.425 1.00 75.12 604 VAL A C 1
ATOM 4814 O O . VAL A 1 604 ? -26.468 17.950 -14.505 1.00 75.12 604 VAL A O 1
ATOM 4817 N N . PRO A 1 605 ? -27.684 16.434 -13.334 1.00 77.31 605 PRO A N 1
ATOM 4818 C CA . PRO A 1 605 ? -28.105 15.671 -14.506 1.00 77.31 605 PRO A CA 1
ATOM 4819 C C . PRO A 1 605 ? -28.969 16.516 -15.443 1.00 77.31 605 PRO A C 1
ATOM 4821 O O . PRO A 1 605 ? -29.861 17.238 -14.983 1.00 77.31 605 PRO A O 1
ATOM 4824 N N . TYR A 1 606 ? -28.751 16.401 -16.752 1.00 82.75 606 TYR A N 1
ATOM 4825 C CA . TYR A 1 606 ? -29.656 16.998 -17.731 1.00 82.75 606 TYR A CA 1
ATOM 4826 C C . TYR A 1 606 ? -30.904 16.124 -17.875 1.00 82.75 606 TYR A C 1
ATOM 4828 O O . TYR A 1 606 ? -30.835 14.963 -18.274 1.00 82.75 606 TYR A O 1
ATOM 4836 N N . LEU A 1 607 ? -32.069 16.676 -17.532 1.00 78.00 607 LEU A N 1
ATOM 4837 C CA . LEU A 1 607 ? -33.335 15.967 -17.701 1.00 78.00 607 LEU A CA 1
ATOM 4838 C C . LEU A 1 607 ? -33.703 15.881 -19.195 1.00 78.00 607 LEU A C 1
ATOM 4840 O O . LEU A 1 607 ? -33.590 16.894 -19.892 1.00 78.00 607 LEU A O 1
ATOM 4844 N N . PRO A 1 608 ? -34.181 14.721 -19.690 1.00 73.62 608 PRO A N 1
ATOM 4845 C CA . PRO A 1 608 ? -34.597 14.579 -21.081 1.00 73.62 608 PRO A CA 1
ATOM 4846 C C . PRO A 1 608 ? -35.696 15.563 -21.481 1.00 73.62 608 PRO A C 1
ATOM 4848 O O . PRO A 1 608 ? -36.564 15.918 -20.678 1.00 73.62 608 PRO A O 1
ATOM 4851 N N . ARG A 1 609 ? -35.696 15.961 -22.757 1.00 68.12 609 ARG A N 1
ATOM 4852 C CA . ARG A 1 609 ? -36.598 16.999 -23.288 1.00 68.12 609 ARG A CA 1
ATOM 4853 C C . ARG A 1 609 ? -38.077 16.600 -23.221 1.00 68.12 609 ARG A C 1
ATOM 4855 O O . ARG A 1 609 ? -38.925 17.473 -23.059 1.00 68.12 609 ARG A O 1
ATOM 4862 N N . ASN A 1 610 ? -38.375 15.299 -23.278 1.00 66.12 610 ASN A N 1
ATOM 4863 C CA . ASN A 1 610 ? -39.704 14.733 -23.047 1.00 66.12 610 ASN A CA 1
ATOM 4864 C C . ASN A 1 610 ? -39.667 13.673 -21.936 1.00 66.12 610 ASN A C 1
ATOM 4866 O O . ASN A 1 610 ? -39.338 12.514 -22.182 1.00 66.12 610 ASN A O 1
ATOM 4870 N N . ILE A 1 611 ? -40.101 14.024 -20.723 1.00 63.00 611 ILE A N 1
ATOM 4871 C CA . ILE A 1 611 ? -40.375 13.028 -19.674 1.00 63.00 611 ILE A CA 1
ATOM 4872 C C . ILE A 1 611 ? -41.749 12.396 -19.950 1.00 63.00 611 ILE A C 1
ATOM 4874 O O . ILE A 1 611 ? -42.768 12.783 -19.380 1.00 63.00 611 ILE A O 1
ATOM 4878 N N . THR A 1 612 ? -41.777 11.430 -20.870 1.00 63.12 612 THR A N 1
ATOM 4879 C CA . THR A 1 612 ? -42.952 10.595 -21.172 1.00 63.12 612 THR A CA 1
ATOM 4880 C C . THR A 1 612 ? -42.597 9.108 -21.077 1.00 63.12 612 THR A C 1
ATOM 4882 O O . THR A 1 612 ? -41.434 8.744 -20.935 1.00 63.12 612 THR A O 1
ATOM 4885 N N . THR A 1 613 ? -43.596 8.222 -21.113 1.00 62.16 613 THR A N 1
ATOM 4886 C CA . THR A 1 613 ? -43.438 6.781 -20.823 1.00 62.16 613 THR A CA 1
ATOM 4887 C C . THR A 1 613 ? -42.622 5.981 -21.846 1.00 62.16 613 THR A C 1
ATOM 4889 O O . THR A 1 613 ? -42.399 4.791 -21.638 1.00 62.16 613 THR A O 1
ATOM 4892 N N . THR A 1 614 ? -42.183 6.600 -22.941 1.00 67.06 614 THR A N 1
ATOM 4893 C CA . THR A 1 614 ? -41.302 6.002 -23.953 1.00 67.06 614 THR A CA 1
ATOM 4894 C C . THR A 1 614 ? -40.196 6.993 -24.282 1.00 67.06 614 THR A C 1
ATOM 4896 O O . THR A 1 614 ? -40.410 7.915 -25.065 1.00 67.06 614 THR A O 1
ATOM 4899 N N . LEU A 1 615 ? -39.033 6.810 -23.659 1.00 76.38 615 LEU A N 1
ATOM 4900 C CA . LEU A 1 615 ? -37.851 7.635 -23.882 1.00 76.38 615 LEU A CA 1
ATOM 4901 C C . LEU A 1 615 ? -37.074 7.117 -25.100 1.00 76.38 615 LEU A C 1
ATOM 4903 O O . LEU A 1 615 ? -36.779 5.921 -25.163 1.00 76.38 615 LEU A O 1
ATOM 4907 N N . SER A 1 616 ? -36.736 7.991 -26.049 1.00 77.62 616 SER A N 1
ATOM 4908 C CA . SER A 1 616 ? -35.800 7.675 -27.136 1.00 77.62 616 SER A CA 1
ATOM 4909 C C . SER A 1 616 ? -34.397 8.212 -26.830 1.00 77.62 616 SER A C 1
ATOM 4911 O O . SER A 1 616 ? -34.226 9.029 -25.927 1.00 77.62 616 SER A O 1
ATOM 4913 N N . LEU A 1 617 ? -33.380 7.768 -27.578 1.00 78.75 617 LEU A N 1
ATOM 4914 C CA . LEU A 1 617 ? -32.028 8.336 -27.462 1.00 78.75 617 LEU A CA 1
ATOM 4915 C C . LEU A 1 617 ? -31.999 9.819 -27.875 1.00 78.75 617 LEU A C 1
ATOM 4917 O O . LEU A 1 617 ? -31.283 10.598 -27.256 1.00 78.75 617 LEU A O 1
ATOM 4921 N N . ASP A 1 618 ? -32.840 10.218 -28.835 1.00 81.94 618 ASP A N 1
ATOM 4922 C CA . ASP A 1 618 ? -32.933 11.592 -29.351 1.00 81.94 618 ASP A CA 1
ATOM 4923 C C . ASP A 1 618 ? -33.566 12.586 -28.344 1.00 81.94 618 ASP A C 1
ATOM 4925 O O . ASP A 1 618 ? -33.457 13.805 -28.507 1.00 81.94 618 ASP A O 1
ATOM 4929 N N . ASP A 1 619 ? -34.227 12.089 -27.287 1.00 80.44 619 ASP A N 1
ATOM 4930 C CA . ASP A 1 619 ? -34.773 12.911 -26.194 1.00 80.44 619 ASP A CA 1
ATOM 4931 C C . ASP A 1 619 ? -33.711 13.318 -25.152 1.00 80.44 619 ASP A C 1
ATOM 4933 O O . ASP A 1 619 ? -33.972 14.203 -24.325 1.00 80.44 619 ASP A O 1
ATOM 4937 N N . ILE A 1 620 ? -32.539 12.670 -25.164 1.00 82.88 620 ILE A N 1
ATOM 4938 C CA . ILE A 1 620 ? -31.462 12.810 -24.174 1.00 82.88 620 ILE A CA 1
ATOM 4939 C C . ILE A 1 620 ? -30.329 13.663 -24.764 1.00 82.88 620 ILE A C 1
ATOM 4941 O O . ILE A 1 620 ? -30.014 13.584 -25.947 1.00 82.88 620 ILE A O 1
ATOM 4945 N N . GLU A 1 621 ? -29.694 14.495 -23.940 1.00 84.38 621 GLU A N 1
ATOM 4946 C CA . GLU A 1 621 ? -28.512 15.253 -24.354 1.00 84.38 621 GLU A CA 1
ATOM 4947 C C . GLU A 1 621 ? -27.276 14.343 -24.442 1.00 84.38 621 GLU A C 1
ATOM 4949 O O . GLU A 1 621 ? -27.019 13.559 -23.529 1.00 84.38 621 GLU A O 1
ATOM 4954 N N . GLU A 1 622 ? -26.482 14.467 -25.511 1.00 88.12 622 GLU A N 1
ATOM 4955 C CA . GLU A 1 622 ? -25.290 13.637 -25.776 1.00 88.12 622 GLU A CA 1
ATOM 4956 C C . GLU A 1 622 ? -24.317 13.597 -24.584 1.00 88.12 622 GLU A C 1
ATOM 4958 O O . GLU A 1 622 ? -23.800 12.540 -24.221 1.00 88.12 622 GLU A O 1
ATOM 4963 N N . LEU A 1 623 ? -24.134 14.740 -23.912 1.00 85.25 623 LEU A N 1
ATOM 4964 C CA . LEU A 1 623 ? -23.305 14.873 -22.714 1.00 85.25 623 LEU A CA 1
ATOM 4965 C C . LEU A 1 623 ? -23.873 14.109 -21.503 1.00 85.25 623 LEU A C 1
ATOM 4967 O O . LEU A 1 623 ? -23.109 13.639 -20.663 1.00 85.25 623 LEU A O 1
ATOM 4971 N N . GLU A 1 624 ? -25.192 13.940 -21.404 1.00 87.56 624 GLU A N 1
ATOM 4972 C CA . GLU A 1 624 ? -25.810 13.113 -20.363 1.00 87.56 624 GLU A CA 1
ATOM 4973 C C . GLU A 1 624 ? -25.732 11.622 -20.705 1.00 87.56 624 GLU A C 1
ATOM 4975 O O . GLU A 1 624 ? -25.430 10.824 -19.822 1.00 87.56 624 GLU A O 1
ATOM 4980 N N . ILE A 1 625 ? -25.886 11.238 -21.981 1.00 85.88 625 ILE A N 1
ATOM 4981 C CA . ILE A 1 625 ? -25.613 9.860 -22.432 1.00 85.88 625 ILE A CA 1
ATOM 4982 C C . ILE A 1 625 ? -24.169 9.479 -22.067 1.00 85.88 625 ILE A C 1
ATOM 4984 O O . ILE A 1 625 ? -23.943 8.439 -21.445 1.00 85.88 625 ILE A O 1
ATOM 4988 N N . ALA A 1 626 ? -23.203 10.354 -22.368 1.00 87.19 626 ALA A N 1
ATOM 4989 C CA . ALA A 1 626 ? -21.804 10.169 -21.996 1.00 87.19 626 ALA A CA 1
ATOM 4990 C C . ALA A 1 626 ? -21.617 10.044 -20.472 1.00 87.19 626 ALA A C 1
ATOM 4992 O O . ALA A 1 626 ? -20.981 9.097 -20.019 1.00 87.19 626 ALA A O 1
ATOM 4993 N N . ARG A 1 627 ? -22.220 10.927 -19.659 1.00 85.44 627 ARG A N 1
ATOM 4994 C CA . ARG A 1 627 ? -22.161 10.837 -18.184 1.00 85.44 627 ARG A CA 1
ATOM 4995 C C . ARG A 1 627 ? -22.700 9.515 -17.645 1.00 85.44 627 ARG A C 1
ATOM 4997 O O . ARG A 1 627 ? -22.059 8.925 -16.782 1.00 85.44 627 ARG A O 1
ATOM 5004 N N . GLN A 1 628 ? -23.850 9.047 -18.127 1.00 85.12 628 GLN A N 1
ATOM 5005 C CA . GLN A 1 628 ? -24.451 7.802 -17.637 1.00 85.12 628 GLN A CA 1
ATOM 5006 C C . GLN A 1 628 ? -23.604 6.578 -18.030 1.00 85.12 628 GLN A C 1
ATOM 5008 O O . GLN A 1 628 ? -23.384 5.697 -17.198 1.00 85.12 628 GLN A O 1
ATOM 5013 N N . LEU A 1 629 ? -23.028 6.566 -19.240 1.00 85.19 629 LEU A N 1
ATOM 5014 C CA . LEU A 1 629 ? -22.047 5.554 -19.653 1.00 85.19 629 LEU A CA 1
ATOM 5015 C C . LEU A 1 629 ? -20.766 5.610 -18.802 1.00 85.19 629 LEU A C 1
ATOM 5017 O O . LEU A 1 629 ? -20.271 4.564 -18.378 1.00 85.19 629 LEU A O 1
ATOM 5021 N N . THR A 1 630 ? -20.257 6.802 -18.482 1.00 86.00 630 THR A N 1
ATOM 5022 C CA . THR A 1 630 ? -19.101 6.978 -17.588 1.00 86.00 630 THR A CA 1
ATOM 5023 C C . THR A 1 630 ? -19.407 6.505 -16.168 1.00 86.00 630 THR A C 1
ATOM 5025 O O . THR A 1 630 ? -18.590 5.796 -15.593 1.00 86.00 630 THR A O 1
ATOM 5028 N N . LEU A 1 631 ? -20.585 6.797 -15.605 1.00 80.62 631 LEU A N 1
ATOM 5029 C CA . LEU A 1 631 ? -21.000 6.295 -14.285 1.00 80.62 631 LEU A CA 1
ATOM 5030 C C . LEU A 1 631 ? -21.118 4.762 -14.260 1.00 80.62 631 LEU A C 1
ATOM 5032 O O . LEU A 1 631 ? -20.661 4.117 -13.314 1.00 80.62 631 LEU A O 1
ATOM 5036 N N . GLN A 1 632 ? -21.674 4.164 -15.318 1.00 83.00 632 GLN A N 1
ATOM 5037 C CA . GLN A 1 632 ? -21.750 2.710 -15.474 1.00 83.00 632 GLN A CA 1
ATOM 5038 C C . GLN A 1 632 ? -20.358 2.069 -15.619 1.00 83.00 632 GLN A C 1
ATOM 5040 O O . GLN A 1 632 ? -20.116 0.996 -15.066 1.00 83.00 632 GLN A O 1
ATOM 5045 N N . SER A 1 633 ? -19.432 2.738 -16.309 1.00 82.88 633 SER A N 1
ATOM 5046 C CA . SER A 1 633 ? -18.046 2.284 -16.495 1.00 82.88 633 SER A CA 1
ATOM 5047 C C . SER A 1 633 ? -17.204 2.472 -15.226 1.00 82.88 633 SER A C 1
ATOM 5049 O O . SER A 1 633 ? -16.411 1.602 -14.867 1.00 82.88 633 SER A O 1
ATOM 5051 N N . PHE A 1 634 ? -17.437 3.547 -14.469 1.00 82.12 634 PHE A N 1
ATOM 5052 C CA . PHE A 1 634 ? -16.810 3.800 -13.170 1.00 82.12 634 PHE A CA 1
ATOM 5053 C C . PHE A 1 634 ? -17.178 2.723 -12.138 1.00 82.12 634 PHE A C 1
ATOM 5055 O O . PHE A 1 634 ? -16.345 2.332 -11.325 1.00 82.12 634 PHE A O 1
ATOM 5062 N N . ALA A 1 635 ? -18.384 2.147 -12.219 1.00 78.38 635 ALA A N 1
ATOM 5063 C CA . ALA A 1 635 ? -18.782 0.989 -11.412 1.00 78.38 635 ALA A CA 1
ATOM 5064 C C . ALA A 1 635 ? -18.024 -0.321 -11.751 1.00 78.38 635 ALA A C 1
ATOM 5066 O O . ALA A 1 635 ? -18.174 -1.319 -11.033 1.00 78.38 635 ALA A O 1
ATOM 5067 N N . ILE A 1 636 ? -17.222 -0.327 -12.822 1.00 80.62 636 ILE A N 1
ATOM 5068 C CA . ILE A 1 636 ? -16.216 -1.354 -13.130 1.00 80.62 636 ILE A CA 1
ATOM 5069 C C . ILE A 1 636 ? -14.842 -0.876 -12.640 1.00 80.62 636 ILE A C 1
ATOM 5071 O O . ILE A 1 636 ? -14.223 -1.575 -11.844 1.00 80.62 636 ILE A O 1
ATOM 5075 N N . TYR A 1 637 ? -14.414 0.331 -13.031 1.00 78.56 637 TYR A N 1
ATOM 5076 C CA . TYR A 1 637 ? -13.118 0.917 -12.651 1.00 78.56 637 TYR A CA 1
ATOM 5077 C C . TYR A 1 637 ? -12.864 0.903 -11.135 1.00 78.56 637 TYR A C 1
ATOM 5079 O O . TYR A 1 637 ? -11.808 0.467 -10.689 1.00 78.56 637 TYR A O 1
ATOM 5087 N N . LYS A 1 638 ? -13.865 1.275 -10.323 1.00 75.31 638 LYS A N 1
ATOM 5088 C CA . LYS A 1 638 ? -13.760 1.320 -8.852 1.00 75.31 638 LYS A CA 1
ATOM 5089 C C . LYS A 1 638 ? -13.567 -0.046 -8.170 1.00 75.31 638 LYS A C 1
ATOM 5091 O O . LYS A 1 638 ? -13.484 -0.101 -6.950 1.00 75.31 638 LYS A O 1
ATOM 5096 N N . LYS A 1 639 ? -13.563 -1.146 -8.932 1.00 73.75 639 LYS A N 1
ATOM 5097 C CA . LYS A 1 639 ? -13.305 -2.511 -8.441 1.00 73.75 639 LYS A CA 1
ATOM 5098 C C . LYS A 1 639 ? -11.871 -2.979 -8.686 1.00 73.75 639 LYS A C 1
ATOM 5100 O O . LYS A 1 639 ? -11.522 -4.038 -8.176 1.00 73.75 639 LYS A O 1
ATOM 5105 N N . ILE A 1 640 ? -11.084 -2.240 -9.472 1.00 74.56 640 ILE A N 1
ATOM 5106 C CA . ILE A 1 640 ? -9.690 -2.588 -9.757 1.00 74.56 640 ILE A CA 1
ATOM 5107 C C . ILE A 1 640 ? -8.877 -2.388 -8.476 1.00 74.56 640 ILE A C 1
ATOM 5109 O O . ILE A 1 640 ? -8.898 -1.315 -7.868 1.00 74.56 640 ILE A O 1
ATOM 5113 N N . ARG A 1 641 ? -8.175 -3.434 -8.051 1.00 68.44 641 ARG A N 1
ATOM 5114 C CA . ARG A 1 641 ? -7.391 -3.473 -6.815 1.00 68.44 641 ARG A CA 1
ATOM 5115 C C . ARG A 1 641 ? -5.957 -3.000 -7.076 1.00 68.44 641 ARG A C 1
ATOM 5117 O O . ARG A 1 641 ? -5.399 -3.323 -8.124 1.00 68.44 641 ARG A O 1
ATOM 5124 N N . PRO A 1 642 ? -5.281 -2.344 -6.110 1.00 67.69 642 PRO A N 1
ATOM 5125 C CA . PRO A 1 642 ? -3.849 -2.034 -6.212 1.00 67.69 642 PRO A CA 1
ATOM 5126 C C . PRO A 1 642 ? -2.976 -3.263 -6.528 1.00 67.69 642 PRO A C 1
ATOM 5128 O O . PRO A 1 642 ? -1.949 -3.151 -7.190 1.00 67.69 642 PRO A O 1
ATOM 5131 N N . THR A 1 643 ? -3.411 -4.449 -6.099 1.00 63.28 643 THR A N 1
ATOM 5132 C CA . THR A 1 643 ? -2.760 -5.742 -6.339 1.00 63.28 643 THR A CA 1
ATOM 5133 C C . THR A 1 643 ? -2.818 -6.223 -7.794 1.00 63.28 643 THR A C 1
ATOM 5135 O O . THR A 1 643 ? -1.953 -7.000 -8.193 1.00 63.28 643 THR A O 1
ATOM 5138 N N . GLU A 1 644 ? -3.762 -5.743 -8.609 1.00 69.31 644 GLU A N 1
ATOM 5139 C CA . GLU A 1 644 ? -3.930 -6.148 -10.019 1.00 69.31 644 GLU A CA 1
ATOM 5140 C C . GLU A 1 644 ? -2.988 -5.394 -10.977 1.00 69.31 644 GLU A C 1
ATOM 5142 O O . GLU A 1 644 ? -2.720 -5.856 -12.084 1.00 69.31 644 GLU A O 1
ATOM 5147 N N . PHE A 1 645 ? -2.398 -4.279 -10.532 1.00 68.56 645 PHE A N 1
ATOM 5148 C CA . PHE A 1 645 ? -1.378 -3.549 -11.296 1.00 68.56 645 PHE A CA 1
ATOM 5149 C C . PHE A 1 645 ? -0.005 -4.250 -11.299 1.00 68.56 645 PHE A C 1
ATOM 5151 O O . PHE A 1 645 ? 0.856 -3.925 -12.120 1.00 68.56 645 PHE A O 1
ATOM 5158 N N . PHE A 1 646 ? 0.228 -5.232 -10.420 1.00 61.41 646 PHE A N 1
ATOM 5159 C CA . PHE A 1 646 ? 1.489 -5.977 -10.392 1.00 61.41 646 PHE A CA 1
ATOM 5160 C C . PHE A 1 646 ? 1.570 -6.998 -11.532 1.00 61.41 646 PHE A C 1
ATOM 5162 O O . PHE A 1 646 ? 0.623 -7.727 -11.816 1.00 61.41 646 PHE A O 1
ATOM 5169 N N . LYS A 1 647 ? 2.754 -7.095 -12.155 1.00 53.88 647 LYS A N 1
ATOM 5170 C CA . LYS A 1 647 ? 3.102 -8.106 -13.178 1.00 53.88 647 LYS A CA 1
ATOM 5171 C C . LYS A 1 647 ? 2.186 -8.123 -14.420 1.00 53.88 647 LYS A C 1
ATOM 5173 O O . LYS A 1 647 ? 2.203 -9.104 -15.154 1.00 53.88 647 LYS A O 1
ATOM 5178 N N . ALA A 1 648 ? 1.451 -7.034 -14.674 1.00 50.78 648 ALA A N 1
ATOM 5179 C CA . ALA A 1 648 ? 0.528 -6.874 -15.805 1.00 50.78 648 ALA A CA 1
ATOM 5180 C C . ALA A 1 648 ? -0.509 -8.012 -15.928 1.00 50.78 648 ALA A C 1
ATOM 5182 O O . ALA A 1 648 ? -0.738 -8.549 -17.007 1.00 50.78 648 ALA A O 1
ATOM 5183 N N . ALA A 1 649 ? -1.121 -8.395 -14.803 1.00 43.47 649 ALA A N 1
ATOM 5184 C CA . ALA A 1 649 ? -2.093 -9.487 -14.717 1.00 43.47 649 ALA A CA 1
ATOM 5185 C C . ALA A 1 649 ? -3.547 -9.056 -15.041 1.00 43.47 649 ALA A C 1
ATOM 5187 O O . ALA A 1 649 ? -4.478 -9.498 -14.362 1.00 43.47 649 ALA A O 1
ATOM 5188 N N . TRP A 1 650 ? -3.730 -8.188 -16.046 1.00 48.75 650 TRP A N 1
ATOM 5189 C CA . TRP A 1 650 ? -5.005 -7.557 -16.435 1.00 48.75 650 TRP A CA 1
ATOM 5190 C C . TRP A 1 650 ? -5.408 -7.842 -17.891 1.00 48.75 650 TRP A C 1
ATOM 5192 O O . TRP A 1 650 ? -4.507 -8.091 -18.722 1.00 48.75 650 TRP A O 1
#

Organism: NCBI:txid1487602

Radius of gyration: 38.52 Å; chains: 1; bounding box: 84×70×118 Å

Foldseek 3Di:
DPDPPDDPVVVVVLVVVLVVLVVCCVVPVPVQLPDPCSLLSLCLCLPPDDLVSVLSSLVSLLSQCLVVLVPSLVSNQVSLQVNCVVVVPPDSCVSLLVNLPDPPRQLVSNLSSLLSVLSNLVPDLDLVVSLVVLVVCVVVVVVVSLVVNVVDPRHALSSVLSSVSSVLVNVVSVVVVVVVVVFQVLCCLLDVVSPQKAWEWEDELVDTDIDIDGHTSQQFQLNSLVRVCVVVVPPCSPQKFKWQPDDPVDHIGTGDRPGRPSPPPDDSVSSNYMYMYGDWDWFWEAEPVRDIDTDTDDQSDFQLVVVVVVPVVDDDDDDPKAWDQQPHGFDRGHGNCVRCVDPVSSHRTYIDDDWAKAKEAEDDPDIDIDIDHQFDFQLVVVVVVCVVSVHPDDPVFKFKWKDFPPDPDIHTDDRGDTPNVPDDDNGMYMYMDGDDDDDDDDDDDDDDALVPDDDDDPVAWDFPPVDDPPQPVGTPDHDLSVLLCQQLPLPHHDSVSLVVCLLCVVQPDDLVVNLVSLVSQLCDDPVDDPVVSVSSNSSSLSSLLVSLQQCLVPDDPVSLVVVLVCLVPVVVDPSCVSSSSSSVSCNVPHDDPNFDDDPDDDDDADDFCDPDPDDDPVRHDPVNVVVVVVVVVVVVVRPDDSVCPPPVVD

Secondary structure (DSSP, 8-state):
-------HHHHHHHHHHHHHHHHHHHHHHHHHHTSTTHHHHHHGGGGSS-HHHHHHHHHHHHHHHHHSTTTHHHHHHHHHHHHHHHHT-SSTTHHHHHHHH-TTS-HHHHHHHHHHHHHHHTT---HHHHHHHHHHHHHTTHHHHHHHHHH-TTS-HHHHHHHHHHHHHHHHHHHHHHHHHHHHHHHHHH-TTSSSEEEEEEE-SS-EEEEEEE--TT-BHHHHHHHHHHHHT-S-GGGEEEEEPPBTTB--EEPPTTSBTTTSS--HHHHTT-EEEEPPEEEEEE-TTS-EEEEEE-TTSBHHHHHHHHHTT-----S--EEEETTEE--TTSBHHHH--SGGGGGSEEEE---EEEEEE-SSS-EEEEEE-TT-BHHHHHHHHHHHTT----TTT---EEE-TT-SS-EEPPTTSBHHHH--STT-EEE------------------TTTSPSS-TTTEEE-TTS-TT-GGGEEEE-HHHHHHHHT-SSS--HHHHHHHHHHGGGTS-HHHHHHHHHHHHS--TTS-HHHHHHHHHHHHHHHHHHHHHHTTTS-HHHHHHHHHHHHHTT-SGGGHHHHHHHHHHHHSPPPPPPP---SPPPPPPPPS--SSS--GGGS-HHHHHHHHHHHHHHHHTT--GGGGGGG--